Protein AF-A0A4Y8CC14-F1 (afdb_monomer_lite)

InterPro domains:
  IPR013087 Zinc finger C2H2-type [PS00028] (407-428)
  IPR013087 Zinc finger C2H2-type [PS50157] (405-433)

Secondary structure (DSSP, 8-state):
-HHHHHHHHPBPS-TTS-TTSBHHHHHHH-S-TT---S--EEEEEEEE-TTSS-EEES--BHHHHHTHHHHHHHHHHHHHHHHHHHHHHS-HHHHHHHHHHHHHH----SS-TT--S-SEEEEEEE-SS-S-HHHHHGGGTSSB--TTB-TTS-EEEEE-SPPPTTEEPEEEEEGGGTEEEEE-TT-EEEE-TTS-EEEE--EESSS----EEEEEEE-BHHHHHHHHHHB--S--HHHHTSTT---S-GGGSGGGHHHHSSHHHHHHHHHHHHHHHHHHHHHH-TTSPPPPHHHHHHHT-EEETTEEE---HHHHHHHHH--TTHHHHHHHHHHHHHHT-S-SS--S----------GGG-S-TTTT--TTS---PPPHHHHHHHHHHTTSHHHHHHHH-S--EE-SSSS-EESSHHHHHHHHHHHTTTTB----PPP---TT-PPP-----S----------------------------------

pLDDT: mean 73.68, std 21.74, range [22.64, 97.56]

Radius of gyration: 25.68 Å; chains: 1; bounding box: 75×81×66 Å

Foldseek 3Di:
DVVLLCLQADDDPDPLADPAHHPVQVLQLLDDRPDDDLASKGKFFKDAFPVNQAIDTGWDFPSCLVVLLSLLQSFQVVLVVQVVVCCVPDDVVLVVLQQLVQLQQLFGDFRELPRSAFRMKMKGKAWQPDPFSCSHNPPQQAFWAPLQFQLSGKKKKFWSDADPPQWQAKKKAQPLVRDIDGHHHGDMDIGRSNGTMHITHIHGNDDDTHITIMMMTTHRNCRSRPNLPRHQQCDAPLQVVDPPPDGSHNLQDPSVSSTRSDLLNSLLSVLLSVLLVLLVVCVVPVVDDRDALVVSQVVSWDDDPNDTHTHDSVSSVSNNVHCPPSVVVVVVSSVVSVVPRPDSTDPADPDPPPDDDPPVPPDPPCPVPDPPDDPPDDPPVVVVVVVVVCPDLVNLCLRANQFFWAAPSDRDTHSDQVVSVVCCVPPPSNTIGDGGDDGHHDPPDDHDPDDDDPDDDDDDDDDDDDDDDDDDDDDDDDDDDDDDDDDD

Sequence (488 aa):
MREAREITHRKSTDRNSRKDVSEFEQRMMGGPKKKVLDRRAYVQGFTITQQQDAICAAQLNAAIIANAESTGRLNQLVAIAAGHLLANCAPKAVLDRLAKQTESTVPVTFGHEDNKFFSTVQYNYSGVEINSLEVSLGNFGALHIDGHDDPTLWTVLLVLSNIPESYWPGRTFISSLRVYATMGPMTALVFKAVHPHISLGPIPMGKTERPQLVAVCYPKEKVMRETPALIRRSTPLILQTIKGLRSSLPEAHPIAIAAFGTRRNQMEFLARLEAQDKTKIHRINPSLKMPTADLFVQLWSWEENGVTMKPRVSRIQAVLDGDGETSKWYKGYSKKCESILSMRWFDGKKKTETNWVSIENIGSTFAHLNPLTSTTATPLEEFNKWSKKTNSLPVIKRNYGKLPYLCPCCELRFVTKQRLQNHHNLAHKSTFEWQMPQPSVDPAHQEGNGEFDEEGEKEGEEQLAEETGLSDEESSEEEGPVFKKRKR

Structure (mmCIF, N/CA/C/O backbone):
data_AF-A0A4Y8CC14-F1
#
_entry.id   AF-A0A4Y8CC14-F1
#
loop_
_atom_site.group_PDB
_atom_site.id
_atom_site.type_symbol
_atom_site.label_atom_id
_atom_site.label_alt_id
_atom_site.label_comp_id
_atom_site.label_asym_id
_atom_site.label_entity_id
_atom_site.label_seq_id
_atom_site.pdbx_PDB_ins_code
_atom_site.Cartn_x
_atom_site.Cartn_y
_atom_site.Cartn_z
_atom_site.occupancy
_atom_site.B_iso_or_equiv
_atom_site.auth_seq_id
_atom_site.auth_comp_id
_atom_site.auth_asym_id
_atom_site.auth_atom_id
_atom_site.pdbx_PDB_model_num
ATOM 1 N N . MET A 1 1 ? -8.322 -7.480 -14.186 1.00 78.31 1 MET A N 1
ATOM 2 C CA . MET A 1 1 ? -7.057 -7.547 -14.961 1.00 78.31 1 MET A CA 1
ATOM 3 C C . MET A 1 1 ? -7.170 -6.969 -16.367 1.00 78.31 1 MET A C 1
ATOM 5 O O . MET A 1 1 ? -6.423 -6.045 -16.649 1.00 78.31 1 MET A O 1
ATOM 9 N N . ARG A 1 2 ? -8.091 -7.430 -17.234 1.00 82.88 2 ARG A N 1
ATOM 10 C CA . ARG A 1 2 ? -8.271 -6.851 -18.587 1.00 82.88 2 ARG A CA 1
ATOM 11 C C . ARG A 1 2 ? -8.517 -5.335 -18.558 1.00 82.88 2 ARG A C 1
ATOM 13 O O . ARG A 1 2 ? -7.771 -4.594 -19.179 1.00 82.88 2 ARG A O 1
ATOM 20 N N . GLU A 1 3 ? -9.473 -4.889 -17.748 1.00 87.62 3 GLU A N 1
ATOM 21 C CA . GLU A 1 3 ? -9.780 -3.462 -17.572 1.00 87.62 3 GLU A CA 1
ATOM 22 C C . GLU A 1 3 ? -8.586 -2.663 -17.012 1.00 87.62 3 GLU A C 1
ATOM 24 O O . GLU A 1 3 ? -8.251 -1.603 -17.529 1.00 87.62 3 GLU A O 1
ATOM 29 N N . ALA A 1 4 ? -7.877 -3.195 -16.007 1.00 86.12 4 ALA A N 1
ATOM 30 C CA . ALA A 1 4 ? -6.682 -2.549 -15.451 1.00 86.12 4 ALA A CA 1
ATOM 31 C C . ALA A 1 4 ? -5.618 -2.314 -16.534 1.00 86.12 4 ALA A C 1
ATOM 33 O O . ALA A 1 4 ? -5.033 -1.239 -16.615 1.00 86.12 4 ALA A O 1
ATOM 34 N N . ARG A 1 5 ? -5.426 -3.304 -17.410 1.00 82.62 5 ARG A N 1
ATOM 35 C CA . ARG A 1 5 ? -4.527 -3.206 -18.558 1.00 82.62 5 ARG A CA 1
ATOM 36 C C . ARG A 1 5 ? -5.002 -2.174 -19.582 1.00 82.62 5 ARG A C 1
ATOM 38 O O . ARG A 1 5 ? -4.183 -1.453 -20.142 1.00 82.62 5 ARG A O 1
ATOM 45 N N . GLU A 1 6 ? -6.297 -2.108 -19.864 1.00 84.12 6 GLU A N 1
ATOM 46 C CA . GLU A 1 6 ? -6.841 -1.099 -20.778 1.00 84.12 6 GLU A CA 1
ATOM 47 C C . GLU A 1 6 ? -6.589 0.315 -20.255 1.00 84.12 6 GLU A C 1
ATOM 49 O O . GLU A 1 6 ? -6.157 1.168 -21.025 1.00 84.12 6 GLU A O 1
ATOM 54 N N . ILE A 1 7 ? -6.775 0.549 -18.952 1.00 84.31 7 ILE A N 1
ATOM 55 C CA . ILE A 1 7 ? -6.478 1.840 -18.318 1.00 84.31 7 ILE A CA 1
ATOM 56 C C . ILE A 1 7 ? -4.988 2.177 -18.450 1.00 84.31 7 ILE A C 1
ATOM 58 O O . ILE A 1 7 ? -4.638 3.296 -18.822 1.00 84.31 7 ILE A O 1
ATOM 62 N N . THR A 1 8 ? -4.099 1.220 -18.178 1.00 81.50 8 THR A N 1
ATOM 63 C CA . THR A 1 8 ? -2.656 1.488 -18.137 1.00 81.50 8 THR A CA 1
ATOM 64 C C . THR A 1 8 ? -1.981 1.556 -19.501 1.00 81.50 8 THR A C 1
ATOM 66 O O . THR A 1 8 ? -0.932 2.183 -19.615 1.00 81.50 8 THR A O 1
ATOM 69 N N . HIS A 1 9 ? -2.554 0.941 -20.538 1.00 78.69 9 HIS A N 1
ATOM 70 C CA . HIS A 1 9 ? -1.996 0.935 -21.895 1.00 78.69 9 HIS A CA 1
ATOM 71 C C . HIS A 1 9 ? -2.765 1.811 -22.890 1.00 78.69 9 HIS A C 1
ATOM 73 O O . HIS A 1 9 ? -2.395 1.852 -24.068 1.00 78.69 9 HIS A O 1
ATOM 79 N N . ARG A 1 10 ? -3.818 2.517 -22.456 1.00 82.38 10 ARG A N 1
ATOM 80 C CA . ARG A 1 10 ? -4.553 3.446 -23.319 1.00 82.38 10 ARG A CA 1
ATOM 81 C C . ARG A 1 10 ? -3.589 4.478 -23.906 1.00 82.38 10 ARG A C 1
ATOM 83 O O . ARG A 1 10 ? -2.850 5.141 -23.178 1.00 82.38 10 ARG A O 1
ATOM 90 N N . LYS A 1 11 ? -3.582 4.592 -25.237 1.00 78.06 11 LYS A N 1
ATOM 91 C CA . LYS A 1 11 ? -2.830 5.639 -25.932 1.00 78.06 11 LYS A CA 1
ATOM 92 C C . LYS A 1 11 ? -3.524 6.975 -25.719 1.00 78.06 11 LYS A C 1
ATOM 94 O O . LYS A 1 11 ? -4.747 7.050 -25.797 1.00 78.06 11 LYS A O 1
ATOM 99 N N . SER A 1 12 ? -2.730 8.013 -25.493 1.00 71.56 12 SER A N 1
ATOM 100 C CA . SER A 1 12 ? -3.246 9.374 -25.428 1.00 71.56 12 SER A CA 1
ATOM 101 C C . SER A 1 12 ? -3.791 9.796 -26.795 1.00 71.56 12 SER A C 1
ATOM 103 O O . SER A 1 12 ? -3.216 9.474 -27.836 1.00 71.56 12 SER A O 1
ATOM 105 N N . THR A 1 13 ? -4.919 10.504 -26.790 1.00 71.00 13 THR A N 1
ATOM 106 C CA . THR A 1 13 ? -5.513 11.107 -27.991 1.00 71.00 13 THR A CA 1
ATOM 107 C C . THR A 1 13 ? -4.822 12.416 -28.384 1.00 71.00 13 THR A C 1
ATOM 109 O O . THR A 1 13 ? -5.116 12.974 -29.440 1.00 71.00 13 THR A O 1
ATOM 112 N N . ASP A 1 14 ? -3.902 12.919 -27.553 1.00 67.94 14 ASP A N 1
ATOM 113 C CA . ASP A 1 14 ? -3.107 14.112 -27.838 1.00 67.94 14 ASP A CA 1
ATOM 114 C C . ASP A 1 14 ? -2.057 13.812 -28.918 1.00 67.94 14 ASP A C 1
ATOM 116 O O . ASP A 1 14 ? -1.210 12.931 -28.757 1.00 67.94 14 ASP A O 1
ATOM 120 N N . ARG A 1 15 ? -2.071 14.585 -30.009 1.00 63.00 15 ARG A N 1
ATOM 121 C CA . ARG A 1 15 ? -1.105 14.466 -31.115 1.00 63.00 15 ARG A CA 1
ATOM 122 C C . ARG A 1 15 ? 0.337 14.754 -30.691 1.00 63.00 15 ARG A C 1
ATOM 124 O O . ARG A 1 15 ? 1.257 14.294 -31.356 1.00 63.00 15 ARG A O 1
ATOM 131 N N . ASN A 1 16 ? 0.527 15.477 -29.588 1.00 62.00 16 ASN A N 1
ATOM 132 C CA . ASN A 1 16 ? 1.839 15.789 -29.022 1.00 62.00 16 ASN A CA 1
ATOM 133 C C . ASN A 1 16 ? 2.311 14.757 -27.987 1.00 62.00 16 ASN A C 1
ATOM 135 O O . ASN A 1 16 ? 3.359 14.943 -27.368 1.00 62.00 16 ASN A O 1
ATOM 139 N N . SER A 1 17 ? 1.536 13.693 -27.753 1.00 62.59 17 SER A N 1
ATOM 140 C CA . SER A 1 17 ? 1.943 12.624 -26.849 1.00 62.59 17 SER A CA 1
ATOM 141 C C . SER A 1 17 ? 3.030 11.744 -27.463 1.00 62.59 17 SER A C 1
ATOM 143 O O . SER A 1 17 ? 3.010 11.412 -28.650 1.00 62.59 17 SER A O 1
ATOM 145 N N . ARG A 1 18 ? 3.999 11.341 -26.637 1.00 65.56 18 ARG A N 1
ATOM 146 C CA . ARG A 1 18 ? 5.024 10.381 -27.047 1.00 65.56 18 ARG A CA 1
ATOM 147 C C . ARG A 1 18 ? 4.396 9.012 -27.325 1.00 65.56 18 ARG A C 1
ATOM 149 O O . ARG A 1 18 ? 3.542 8.548 -26.572 1.00 65.56 18 ARG A O 1
ATOM 156 N N . LYS A 1 19 ? 4.859 8.342 -28.387 1.00 64.38 19 LYS A N 1
ATOM 157 C CA . LYS A 1 19 ? 4.334 7.034 -28.827 1.00 64.38 19 LYS A CA 1
ATOM 158 C C . LYS A 1 19 ? 4.568 5.904 -27.813 1.00 64.38 19 LYS A C 1
ATOM 160 O O . LYS A 1 19 ? 3.823 4.926 -27.837 1.00 64.38 19 LYS A O 1
ATOM 165 N N . ASP A 1 20 ? 5.573 6.041 -26.948 1.00 66.94 20 ASP A N 1
ATOM 166 C CA . ASP A 1 20 ? 6.033 5.050 -25.967 1.00 66.94 20 ASP A CA 1
ATOM 167 C C . ASP A 1 20 ? 5.512 5.281 -24.533 1.00 66.94 20 ASP A C 1
ATOM 169 O O . ASP A 1 20 ? 5.908 4.563 -23.611 1.00 66.94 20 ASP A O 1
ATOM 173 N N . VAL A 1 21 ? 4.619 6.262 -24.345 1.00 74.25 21 VAL A N 1
ATOM 174 C CA . VAL A 1 21 ? 4.079 6.662 -23.038 1.00 74.25 21 VAL A CA 1
ATOM 175 C C . VAL A 1 21 ? 2.555 6.567 -23.057 1.00 74.25 21 VAL A C 1
ATOM 177 O O . VAL A 1 21 ? 1.894 7.188 -23.895 1.00 74.25 21 VAL A O 1
ATOM 180 N N . SER A 1 22 ? 1.976 5.813 -22.121 1.00 78.94 22 SER A N 1
ATOM 181 C CA . SER A 1 22 ? 0.518 5.692 -22.022 1.00 78.94 22 SER A CA 1
ATOM 182 C C . SER A 1 22 ? -0.132 6.956 -21.456 1.00 78.94 22 SER A C 1
ATOM 184 O O . SER A 1 22 ? 0.514 7.791 -20.822 1.00 78.94 22 SER A O 1
ATOM 186 N N . GLU A 1 23 ? -1.440 7.105 -21.657 1.00 82.12 23 GLU A N 1
ATOM 187 C CA . GLU A 1 23 ? -2.209 8.202 -21.066 1.00 82.12 23 GLU A CA 1
ATOM 188 C C . GLU A 1 23 ? -2.124 8.187 -19.530 1.00 82.12 23 GLU A C 1
ATOM 190 O O . GLU A 1 23 ? -1.966 9.231 -18.899 1.00 82.12 23 GLU A O 1
ATOM 195 N N . PHE A 1 24 ? -2.172 6.999 -18.919 1.00 85.06 24 PHE A N 1
ATOM 196 C CA . PHE A 1 24 ? -2.007 6.852 -17.475 1.00 85.06 24 PHE A CA 1
ATOM 197 C C . PHE A 1 24 ? -0.623 7.322 -17.014 1.00 85.06 24 PHE A C 1
ATOM 199 O O . PHE A 1 24 ? -0.518 8.098 -16.067 1.00 85.06 24 PHE A O 1
ATOM 206 N N . GLU A 1 25 ? 0.436 6.897 -17.699 1.00 83.19 25 GLU A N 1
ATOM 207 C CA . GLU A 1 25 ? 1.803 7.291 -17.368 1.00 83.19 25 GLU A CA 1
ATOM 208 C C . GLU A 1 2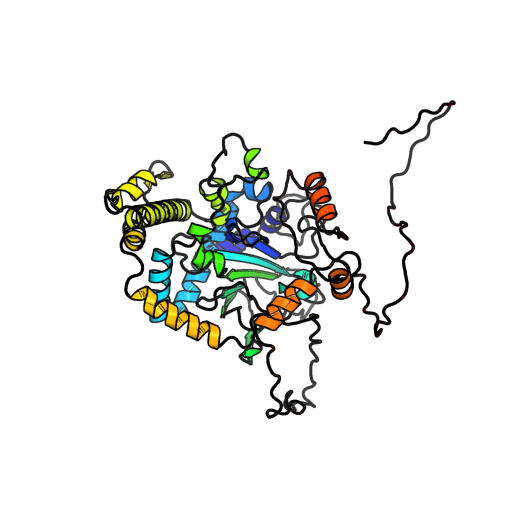5 ? 2.018 8.808 -17.498 1.00 83.19 25 GLU A C 1
ATOM 210 O O . GLU A 1 25 ? 2.628 9.423 -16.624 1.00 83.19 25 GLU A O 1
ATOM 215 N N . GLN A 1 26 ? 1.428 9.445 -18.516 1.00 79.62 26 GLN A N 1
ATOM 216 C CA . GLN A 1 26 ? 1.439 10.908 -18.660 1.00 79.62 26 GLN A CA 1
ATOM 217 C C . GLN A 1 26 ? 0.852 11.616 -17.440 1.00 79.62 26 GLN A C 1
ATOM 219 O O . GLN A 1 26 ? 1.417 12.603 -16.966 1.00 79.62 26 GLN A O 1
ATOM 224 N N . ARG A 1 27 ? -0.252 11.093 -16.895 1.00 83.94 27 ARG A N 1
ATOM 225 C CA . ARG A 1 27 ? -0.871 11.636 -15.678 1.00 83.94 27 ARG A CA 1
ATOM 226 C C . ARG A 1 27 ? 0.035 11.454 -14.458 1.00 83.94 27 ARG A C 1
ATOM 228 O O . ARG A 1 27 ? 0.118 12.354 -13.626 1.00 83.94 27 ARG A O 1
ATOM 235 N N . MET A 1 28 ? 0.743 10.328 -14.357 1.00 83.00 28 MET A N 1
ATOM 236 C CA . MET A 1 28 ? 1.670 10.084 -13.246 1.00 83.00 28 MET A CA 1
ATOM 237 C C . MET A 1 28 ? 2.896 11.012 -13.282 1.00 83.00 28 MET A C 1
ATOM 239 O O . MET A 1 28 ? 3.358 11.433 -12.225 1.00 83.00 28 MET A O 1
ATOM 243 N N . MET A 1 29 ? 3.390 11.390 -14.467 1.00 77.88 29 MET A N 1
ATOM 244 C CA . MET A 1 29 ? 4.552 12.282 -14.602 1.00 77.88 29 MET A CA 1
ATOM 245 C C . MET A 1 29 ? 4.293 13.722 -14.130 1.00 77.88 29 MET A C 1
ATOM 247 O O . MET A 1 29 ? 5.204 14.360 -13.614 1.00 77.88 29 MET A O 1
ATOM 251 N N . GLY A 1 30 ? 3.082 14.261 -14.314 1.00 65.50 30 GLY A N 1
ATOM 252 C CA . GLY A 1 30 ? 2.686 15.579 -13.786 1.00 65.50 30 GLY A CA 1
ATOM 253 C C . GLY A 1 30 ? 3.465 16.809 -14.298 1.00 65.50 30 GLY A C 1
ATOM 254 O O . GLY A 1 30 ? 3.218 17.905 -13.802 1.00 65.50 30 GLY A O 1
ATOM 255 N N . GLY A 1 31 ? 4.394 16.659 -15.253 1.00 59.59 31 GLY A N 1
ATOM 256 C CA . GLY A 1 31 ? 5.293 17.716 -15.749 1.00 59.59 31 GLY A CA 1
ATOM 257 C C . GLY A 1 31 ? 5.113 18.074 -17.236 1.00 59.59 31 GLY A C 1
ATOM 258 O O . GLY A 1 31 ? 4.299 17.462 -17.933 1.00 59.59 31 GLY A O 1
ATOM 259 N N . PRO A 1 32 ? 5.858 19.075 -17.757 1.00 49.59 32 PRO A N 1
ATOM 260 C CA . PRO A 1 32 ? 5.773 19.483 -19.158 1.00 49.59 32 PRO A CA 1
ATOM 261 C C . PRO A 1 32 ? 6.123 18.320 -20.092 1.00 49.59 32 PRO A C 1
ATOM 263 O O . PRO A 1 32 ? 7.118 17.625 -19.897 1.00 49.59 32 PRO A O 1
ATOM 266 N N . LYS A 1 33 ? 5.312 18.168 -21.147 1.00 51.28 33 LYS A N 1
ATOM 267 C CA . LYS A 1 33 ? 5.218 17.044 -22.107 1.00 51.28 33 LYS A CA 1
ATOM 268 C C . LYS A 1 33 ? 6.530 16.584 -22.788 1.00 51.28 33 LYS A C 1
ATOM 270 O O . LYS A 1 33 ? 6.487 15.670 -23.604 1.00 51.28 33 LYS A O 1
ATOM 275 N N . LYS A 1 34 ? 7.676 17.220 -22.511 1.00 42.34 34 LYS A N 1
ATOM 276 C CA . LYS A 1 34 ? 8.941 17.079 -23.251 1.00 42.34 34 LYS A CA 1
ATOM 277 C C . LYS A 1 34 ? 10.102 16.415 -22.495 1.00 42.34 34 LYS A C 1
ATOM 279 O O . LYS A 1 34 ? 11.073 16.068 -23.157 1.00 42.34 34 LYS A O 1
ATOM 284 N N . LYS A 1 35 ? 10.040 16.201 -21.174 1.00 47.72 35 LYS A N 1
ATOM 285 C CA . LYS A 1 35 ? 11.109 15.490 -20.440 1.00 47.72 35 LYS A CA 1
ATOM 286 C C . LYS A 1 35 ? 10.550 14.239 -19.770 1.00 47.72 35 LYS A C 1
ATOM 288 O O . LYS A 1 35 ? 9.791 14.337 -18.812 1.00 47.72 35 LYS A O 1
ATOM 293 N N . VAL A 1 36 ? 10.885 13.075 -20.326 1.00 51.41 36 VAL A N 1
ATOM 294 C CA . VAL A 1 36 ? 10.693 11.794 -19.637 1.00 51.41 36 VAL A CA 1
ATOM 295 C C . VAL A 1 36 ? 11.742 11.742 -18.541 1.00 51.41 36 VAL A C 1
ATOM 297 O O . VAL A 1 36 ? 12.907 11.976 -18.833 1.00 51.41 36 VAL A O 1
ATOM 300 N N . LEU A 1 37 ? 11.310 11.490 -17.306 1.00 52.84 37 LEU A N 1
ATOM 301 C CA . LEU A 1 37 ? 12.232 11.160 -16.227 1.00 52.84 37 LEU A CA 1
ATOM 302 C C . LEU A 1 37 ? 12.904 9.822 -16.567 1.00 52.84 37 LEU A C 1
ATOM 304 O O . LEU A 1 37 ? 12.196 8.866 -16.891 1.00 52.84 37 LEU A O 1
ATOM 308 N N . ASP A 1 38 ? 14.221 9.717 -16.408 1.00 53.25 38 ASP A N 1
ATOM 309 C CA . ASP A 1 38 ? 14.980 8.464 -16.557 1.00 53.25 38 ASP A CA 1
ATOM 310 C C . ASP A 1 38 ? 14.411 7.327 -15.685 1.00 53.25 38 ASP A C 1
ATOM 312 O O . ASP A 1 38 ? 14.545 6.146 -16.005 1.00 53.25 38 ASP A O 1
ATOM 316 N N . ARG A 1 39 ? 13.719 7.675 -14.588 1.00 65.19 39 ARG A N 1
ATOM 317 C CA . ARG A 1 39 ? 13.054 6.729 -13.685 1.00 65.19 39 ARG A CA 1
ATOM 318 C C . ARG A 1 39 ? 11.546 6.694 -13.900 1.00 65.19 39 ARG A C 1
ATOM 320 O O . ARG A 1 39 ? 10.831 7.609 -13.494 1.00 65.19 39 ARG A O 1
ATOM 327 N N . ARG A 1 40 ? 11.049 5.582 -14.439 1.00 76.75 40 ARG A N 1
ATOM 328 C CA . ARG A 1 40 ? 9.624 5.361 -14.741 1.00 76.75 40 ARG A CA 1
ATOM 329 C C . ARG A 1 40 ? 8.954 4.442 -13.709 1.00 76.75 40 ARG A C 1
ATOM 331 O O . ARG A 1 40 ? 8.355 3.418 -14.040 1.00 76.75 40 ARG A O 1
ATOM 338 N N . ALA A 1 41 ? 9.094 4.804 -12.435 1.00 81.12 41 ALA A N 1
ATOM 339 C CA . ALA A 1 41 ? 8.499 4.104 -11.297 1.00 81.12 41 ALA A CA 1
ATOM 340 C C . ALA A 1 41 ? 7.544 5.041 -10.548 1.00 81.12 41 ALA A C 1
ATOM 342 O O . ALA A 1 41 ? 7.969 6.054 -9.993 1.00 81.12 41 ALA A O 1
ATOM 343 N N . TYR A 1 42 ? 6.256 4.699 -10.518 1.00 85.94 42 TYR A N 1
ATOM 344 C CA . TYR A 1 42 ? 5.203 5.563 -9.984 1.00 85.94 42 TYR A CA 1
ATOM 345 C C . TYR A 1 42 ? 4.524 4.909 -8.784 1.00 85.94 42 TYR A C 1
ATOM 347 O O . TYR A 1 42 ? 3.776 3.941 -8.924 1.00 85.94 42 TYR A O 1
ATOM 355 N N . VAL A 1 43 ? 4.786 5.444 -7.595 1.00 88.94 43 VAL A N 1
ATOM 356 C CA . VAL A 1 43 ? 4.204 4.960 -6.338 1.00 88.94 43 VAL A CA 1
ATOM 357 C C . VAL A 1 43 ? 2.822 5.583 -6.132 1.00 88.94 43 VAL A C 1
ATOM 359 O O . VAL A 1 43 ? 2.654 6.789 -6.298 1.00 88.94 43 VAL A O 1
ATOM 362 N N . GLN A 1 44 ? 1.837 4.768 -5.763 1.00 92.06 44 GLN A N 1
ATOM 363 C CA . GLN A 1 44 ? 0.451 5.129 -5.454 1.00 92.06 44 GLN A CA 1
ATOM 364 C C . GLN A 1 44 ? -0.006 4.435 -4.157 1.00 92.06 44 GLN A C 1
ATOM 366 O O . GLN A 1 44 ? 0.661 3.539 -3.639 1.00 92.06 44 GLN A O 1
ATOM 371 N N . GLY A 1 45 ? -1.162 4.832 -3.623 1.00 93.31 45 GLY A N 1
ATOM 372 C CA . GLY A 1 45 ? -1.651 4.347 -2.329 1.00 93.31 45 GLY A CA 1
ATOM 373 C C . GLY A 1 45 ? -1.105 5.188 -1.179 1.00 93.31 45 GLY A C 1
ATOM 374 O O . GLY A 1 45 ? -1.052 6.409 -1.299 1.00 93.31 45 GLY A O 1
ATOM 375 N N . PHE A 1 46 ? -0.702 4.553 -0.080 1.00 92.62 46 PHE A N 1
ATOM 376 C CA . PHE A 1 46 ? -0.239 5.229 1.133 1.00 92.62 46 PHE A CA 1
ATOM 377 C C . PHE A 1 46 ? 1.229 4.932 1.408 1.00 92.62 46 PHE A C 1
ATOM 379 O O . PHE A 1 46 ? 1.691 3.804 1.245 1.00 92.62 46 PHE A O 1
ATOM 386 N N . THR A 1 47 ? 1.969 5.946 1.835 1.00 87.94 47 THR A N 1
ATOM 387 C CA . THR A 1 47 ? 3.384 5.856 2.191 1.00 87.94 47 THR A CA 1
ATOM 388 C C . THR A 1 47 ? 3.642 6.632 3.474 1.00 87.94 47 THR A C 1
ATOM 390 O O . THR A 1 47 ? 2.794 7.380 3.956 1.00 87.94 47 THR A O 1
ATOM 393 N N . ILE A 1 48 ? 4.833 6.456 4.025 1.00 82.56 48 ILE A N 1
ATOM 394 C CA . ILE A 1 48 ? 5.345 7.302 5.091 1.00 82.56 48 ILE A CA 1
ATOM 395 C C . ILE A 1 48 ? 6.187 8.441 4.501 1.00 82.56 48 ILE A C 1
ATOM 397 O O . ILE A 1 48 ? 6.847 8.261 3.471 1.00 82.56 48 ILE A O 1
ATOM 401 N N . THR A 1 49 ? 6.162 9.607 5.142 1.00 74.00 49 THR A N 1
ATOM 402 C CA . THR A 1 49 ? 7.093 10.707 4.880 1.00 74.00 49 THR A CA 1
ATOM 403 C C . THR A 1 49 ? 8.529 10.218 5.046 1.00 74.00 49 THR A C 1
ATOM 405 O O . THR A 1 49 ? 8.814 9.278 5.790 1.00 74.00 49 THR A O 1
ATOM 408 N N . GLN A 1 50 ? 9.484 10.859 4.375 1.00 68.62 50 GLN A N 1
ATOM 409 C CA . GLN A 1 50 ? 10.891 10.458 4.505 1.00 68.62 50 GLN A CA 1
ATOM 410 C C . GLN A 1 50 ? 11.458 10.706 5.907 1.00 68.62 50 GLN A C 1
ATOM 412 O O . GLN A 1 50 ? 12.394 10.022 6.308 1.00 68.62 50 GLN A O 1
ATOM 417 N N . GLN A 1 51 ? 10.879 11.643 6.662 1.00 67.75 51 GLN A N 1
ATOM 418 C CA . GLN A 1 51 ? 11.153 11.872 8.084 1.00 67.75 51 GLN A CA 1
ATOM 419 C C . GLN A 1 51 ? 10.625 10.737 8.973 1.00 67.75 51 GLN A C 1
ATOM 421 O O . GLN A 1 51 ? 11.007 10.633 10.135 1.00 67.75 51 GLN A O 1
ATOM 426 N N . GLN A 1 52 ? 9.791 9.862 8.410 1.00 74.69 52 GLN A N 1
ATOM 427 C CA . GLN A 1 52 ? 9.150 8.738 9.072 1.00 74.69 52 GLN A CA 1
ATOM 428 C C . GLN A 1 52 ? 8.268 9.114 10.269 1.00 74.69 52 GLN A C 1
ATOM 430 O O . GLN A 1 52 ? 8.120 8.321 11.202 1.00 74.69 52 GLN A O 1
ATOM 435 N N . ASP A 1 53 ? 7.698 10.313 10.225 1.00 77.19 53 ASP A N 1
ATOM 436 C CA . ASP A 1 53 ? 6.893 10.926 11.280 1.00 77.19 53 ASP A CA 1
ATOM 437 C C . ASP A 1 53 ? 5.413 11.065 10.903 1.00 77.19 53 ASP A C 1
ATOM 439 O O . ASP A 1 53 ? 4.582 11.291 11.780 1.00 77.19 53 ASP A O 1
ATOM 443 N N . ALA A 1 54 ? 5.072 10.906 9.619 1.00 81.19 54 ALA A N 1
ATOM 444 C CA . ALA A 1 54 ? 3.699 10.975 9.152 1.00 81.19 54 ALA A CA 1
ATOM 445 C C . ALA A 1 54 ? 3.407 9.996 8.006 1.00 81.19 54 ALA A C 1
ATOM 447 O O . ALA A 1 54 ? 4.263 9.711 7.175 1.00 81.19 54 ALA A O 1
ATOM 448 N N . ILE A 1 55 ? 2.172 9.511 7.927 1.00 86.44 55 ILE A N 1
ATOM 449 C CA . ILE A 1 55 ? 1.633 8.708 6.828 1.00 86.44 55 ILE A CA 1
ATOM 450 C C . ILE A 1 55 ? 0.717 9.589 5.993 1.00 86.44 55 ILE A C 1
ATOM 452 O O . ILE A 1 55 ? -0.085 10.351 6.533 1.00 86.44 55 ILE A O 1
ATOM 456 N N . CYS A 1 56 ? 0.845 9.475 4.676 1.00 79.25 56 CYS A N 1
ATOM 457 C CA . CYS A 1 56 ? 0.030 10.198 3.712 1.00 79.25 56 CYS A CA 1
ATOM 458 C C . CYS A 1 56 ? -0.145 9.385 2.429 1.00 79.25 56 CYS A C 1
ATOM 460 O O . CYS A 1 56 ? 0.522 8.370 2.208 1.00 79.25 56 CYS A O 1
ATOM 462 N N . ALA A 1 57 ? -1.029 9.850 1.547 1.00 82.00 57 ALA A N 1
ATOM 463 C CA . ALA A 1 57 ? -1.042 9.364 0.175 1.00 82.00 57 ALA A CA 1
ATOM 464 C C . ALA A 1 57 ? 0.351 9.530 -0.468 1.00 82.00 57 ALA A C 1
ATOM 466 O O . ALA A 1 57 ? 1.097 10.463 -0.151 1.00 82.00 57 ALA A O 1
ATOM 467 N N . ALA A 1 58 ? 0.708 8.613 -1.366 1.00 78.75 58 ALA A N 1
ATOM 468 C CA . ALA A 1 58 ? 1.892 8.746 -2.205 1.00 78.75 58 ALA A CA 1
ATOM 469 C C . ALA A 1 58 ? 1.827 10.039 -3.040 1.00 78.75 58 ALA A C 1
ATOM 471 O O . ALA A 1 58 ? 0.766 10.653 -3.157 1.00 78.75 58 ALA A O 1
ATOM 472 N N . GLN A 1 59 ? 2.969 10.459 -3.596 1.00 72.88 59 GLN A N 1
ATOM 473 C CA . GLN A 1 59 ? 3.131 11.763 -4.245 1.00 72.88 59 GLN A CA 1
ATOM 474 C C . GLN A 1 59 ? 1.971 12.076 -5.207 1.00 72.88 59 GLN A C 1
ATOM 476 O O . GLN A 1 59 ? 1.800 11.429 -6.240 1.00 72.88 59 GLN A O 1
ATOM 481 N N . LEU A 1 60 ? 1.180 13.090 -4.849 1.00 74.44 60 LEU A N 1
ATOM 482 C CA . LEU A 1 60 ? 0.107 13.616 -5.685 1.00 74.44 60 LEU A CA 1
ATOM 483 C C . LEU A 1 60 ? 0.649 14.743 -6.566 1.00 74.44 60 LEU A C 1
ATOM 485 O O . LEU A 1 60 ? 1.500 15.532 -6.149 1.00 74.44 60 LEU A O 1
ATOM 489 N N . ASN A 1 61 ? 0.113 14.830 -7.778 1.00 79.25 61 ASN A N 1
ATOM 490 C CA . ASN A 1 61 ? 0.335 15.940 -8.695 1.00 79.25 61 ASN A CA 1
ATOM 491 C C . ASN A 1 61 ? -1.015 16.437 -9.240 1.00 79.25 61 ASN A C 1
ATOM 493 O O . ASN A 1 61 ? -2.036 15.757 -9.105 1.00 79.25 61 ASN A O 1
ATOM 497 N N . ALA A 1 62 ? -1.027 17.607 -9.879 1.00 79.56 62 ALA A N 1
ATOM 498 C CA . ALA A 1 62 ? -2.256 18.213 -10.398 1.00 79.56 62 ALA A CA 1
ATOM 499 C C . ALA A 1 62 ? -3.030 17.314 -11.390 1.00 79.56 62 ALA A C 1
ATOM 501 O O . ALA A 1 62 ? -4.260 17.316 -11.389 1.00 79.56 62 ALA A O 1
ATOM 502 N N . ALA A 1 63 ? -2.338 16.512 -12.206 1.00 81.88 63 ALA A N 1
ATOM 503 C CA . ALA A 1 63 ? -2.971 15.607 -13.164 1.00 81.88 63 ALA A CA 1
ATOM 504 C C . ALA A 1 63 ? -3.612 14.387 -12.483 1.00 81.88 63 ALA A C 1
ATOM 506 O O . ALA A 1 63 ? -4.720 14.004 -12.858 1.00 81.88 63 ALA A O 1
ATOM 507 N N . ILE A 1 64 ? -2.969 13.810 -11.462 1.00 84.44 64 ILE A N 1
ATOM 508 C CA . ILE A 1 64 ? -3.569 12.764 -10.615 1.00 84.44 64 ILE A CA 1
ATOM 509 C C . ILE A 1 64 ? -4.813 13.320 -9.927 1.00 84.44 64 ILE A C 1
ATOM 511 O O . ILE A 1 64 ? -5.851 12.665 -9.920 1.00 84.44 64 ILE A O 1
ATOM 515 N N . ILE A 1 65 ? -4.723 14.549 -9.411 1.00 83.94 65 ILE A N 1
ATOM 516 C CA . ILE A 1 65 ? -5.829 15.228 -8.737 1.00 83.94 65 ILE A CA 1
ATOM 517 C C . ILE A 1 65 ? -7.027 15.384 -9.689 1.00 83.94 65 ILE A C 1
ATOM 519 O O . ILE A 1 65 ? -8.143 14.988 -9.365 1.00 83.94 65 ILE A O 1
ATOM 523 N N . ALA A 1 66 ? -6.792 15.884 -10.901 1.00 85.25 66 ALA A N 1
ATOM 524 C CA . ALA A 1 66 ? -7.838 16.044 -11.910 1.00 85.25 66 ALA A CA 1
ATOM 525 C C . ALA A 1 66 ? -8.436 14.710 -12.406 1.00 85.25 66 ALA A C 1
ATOM 527 O O . ALA A 1 66 ? -9.524 14.703 -12.971 1.00 85.25 66 ALA A O 1
ATOM 528 N N . ASN A 1 67 ? -7.742 13.583 -12.203 1.00 87.31 67 ASN A N 1
ATOM 529 C CA . ASN A 1 67 ? -8.131 12.253 -12.687 1.00 87.31 67 ASN A CA 1
ATOM 530 C C . ASN A 1 67 ? -8.233 11.227 -11.544 1.00 87.31 67 ASN A C 1
ATOM 532 O O . ASN A 1 67 ? -7.915 10.043 -11.722 1.00 87.31 67 ASN A O 1
ATOM 536 N N . ALA A 1 68 ? -8.646 11.686 -10.362 1.00 88.94 68 ALA A N 1
ATOM 537 C CA . ALA A 1 68 ? -8.624 10.898 -9.133 1.00 88.94 68 ALA A CA 1
ATOM 538 C C . ALA A 1 68 ? -9.423 9.598 -9.255 1.00 88.94 68 ALA A C 1
ATOM 540 O O . ALA A 1 68 ? -8.944 8.542 -8.855 1.00 88.94 68 ALA A O 1
ATOM 541 N N . GLU A 1 69 ? -10.608 9.663 -9.863 1.00 90.25 69 GLU A N 1
ATOM 542 C CA . GLU A 1 69 ? -11.500 8.512 -10.038 1.00 90.25 69 GLU A CA 1
ATOM 543 C C . GLU A 1 69 ? -10.892 7.446 -10.951 1.00 90.25 69 GLU A C 1
ATOM 545 O O . GLU A 1 69 ? -10.907 6.263 -10.625 1.00 90.25 69 GLU A O 1
ATOM 550 N N . SER A 1 70 ? -10.285 7.852 -12.072 1.00 89.81 70 SER A N 1
ATOM 551 C CA . SER A 1 70 ? -9.643 6.919 -13.003 1.00 89.81 70 SER A CA 1
ATOM 552 C C . SER A 1 70 ? -8.425 6.238 -12.371 1.00 89.81 70 SER A C 1
ATOM 554 O O . SER A 1 70 ? -8.235 5.033 -12.545 1.00 89.81 70 SER A O 1
ATOM 556 N N . THR A 1 71 ? -7.624 6.990 -11.610 1.00 91.25 71 THR A N 1
ATOM 557 C CA . THR A 1 71 ? -6.488 6.445 -10.848 1.00 91.25 71 THR A CA 1
ATOM 558 C C . THR A 1 71 ? -6.973 5.506 -9.743 1.00 91.25 71 THR A C 1
ATOM 560 O O . THR A 1 71 ? -6.455 4.398 -9.592 1.00 91.25 71 THR A O 1
ATOM 563 N N . GLY A 1 72 ? -8.019 5.914 -9.022 1.00 93.62 72 GLY A N 1
ATOM 564 C CA . GLY A 1 72 ? -8.666 5.121 -7.986 1.00 93.62 72 GLY A CA 1
ATOM 565 C C . GLY A 1 72 ? -9.200 3.798 -8.530 1.00 93.62 72 GLY A C 1
ATOM 566 O O . GLY A 1 72 ? -8.929 2.747 -7.952 1.00 93.62 72 GLY A O 1
ATOM 567 N N . ARG A 1 73 ? -9.848 3.818 -9.701 1.00 94.81 73 ARG A N 1
ATOM 568 C CA . ARG A 1 73 ? -10.351 2.613 -10.371 1.00 94.81 73 ARG A CA 1
ATOM 569 C C . ARG A 1 73 ? -9.235 1.633 -10.723 1.00 94.81 73 ARG A C 1
ATOM 571 O O . ARG A 1 73 ? -9.390 0.433 -10.502 1.00 94.81 73 ARG A O 1
ATOM 578 N N . LEU A 1 74 ? -8.100 2.113 -11.234 1.00 94.25 74 LEU A N 1
ATOM 579 C CA . LEU A 1 74 ? -6.955 1.237 -11.485 1.00 94.25 74 LEU A CA 1
ATOM 580 C C . LEU A 1 74 ? -6.448 0.607 -10.182 1.00 94.25 74 LEU A C 1
ATOM 582 O O . LEU A 1 74 ? -6.299 -0.612 -10.106 1.00 94.25 74 LEU A O 1
ATOM 586 N N . ASN A 1 75 ? -6.232 1.428 -9.154 1.00 96.00 75 ASN A N 1
ATOM 587 C CA . ASN A 1 75 ? -5.764 0.972 -7.849 1.00 96.00 75 ASN A CA 1
ATOM 588 C C . ASN A 1 75 ? -6.721 -0.054 -7.225 1.00 96.00 75 ASN A C 1
ATOM 590 O O . ASN A 1 75 ? -6.264 -1.048 -6.664 1.00 96.00 75 ASN A O 1
ATOM 594 N N . GLN A 1 76 ? -8.032 0.130 -7.392 1.00 97.06 76 GLN A N 1
ATOM 595 C CA . GLN A 1 76 ? -9.058 -0.827 -6.987 1.00 97.06 76 GLN A CA 1
ATOM 596 C C . GLN A 1 76 ? -8.882 -2.178 -7.683 1.00 97.06 76 GLN A C 1
ATOM 598 O O . GLN A 1 76 ? -8.790 -3.212 -7.022 1.00 97.06 76 GLN A O 1
ATOM 603 N N . LEU A 1 77 ? -8.798 -2.180 -9.015 1.00 96.31 77 LEU A N 1
ATOM 604 C CA . LEU A 1 77 ? -8.664 -3.407 -9.802 1.00 96.31 77 LEU A CA 1
ATOM 605 C C . LEU A 1 77 ? -7.376 -4.169 -9.473 1.00 96.31 77 LEU A C 1
ATOM 607 O O . LEU A 1 77 ? -7.389 -5.401 -9.415 1.00 96.31 77 LEU A O 1
ATOM 611 N N . VAL A 1 78 ? -6.275 -3.444 -9.263 1.00 96.62 78 VAL A N 1
ATOM 612 C CA . VAL A 1 78 ? -4.986 -4.027 -8.884 1.00 96.62 78 VAL A CA 1
ATOM 613 C C . VAL A 1 78 ? -5.036 -4.603 -7.467 1.00 96.62 78 VAL A C 1
ATOM 615 O O . VAL A 1 78 ? -4.611 -5.740 -7.274 1.00 96.62 78 VAL A O 1
ATOM 618 N N . ALA A 1 79 ? -5.614 -3.886 -6.499 1.00 97.50 79 ALA A N 1
ATOM 619 C CA . ALA A 1 79 ? -5.763 -4.375 -5.128 1.00 97.50 79 ALA A CA 1
ATOM 620 C C . ALA A 1 79 ? -6.632 -5.642 -5.050 1.00 97.50 79 ALA A C 1
ATOM 622 O O . ALA A 1 79 ? -6.261 -6.591 -4.360 1.00 97.50 79 ALA A O 1
ATOM 623 N N . ILE A 1 80 ? -7.745 -5.696 -5.796 1.00 97.00 80 ILE A N 1
ATOM 624 C CA . ILE A 1 80 ? -8.600 -6.893 -5.890 1.00 97.00 80 ILE A CA 1
ATOM 625 C C . ILE A 1 80 ? -7.795 -8.076 -6.438 1.00 97.00 80 ILE A C 1
ATOM 627 O O . ILE A 1 80 ? -7.772 -9.148 -5.833 1.00 97.00 80 ILE A O 1
ATOM 631 N N . ALA A 1 81 ? -7.103 -7.884 -7.566 1.00 95.69 81 ALA A N 1
ATOM 632 C CA . ALA A 1 81 ? -6.327 -8.950 -8.191 1.00 95.69 81 ALA A CA 1
ATOM 633 C C . ALA A 1 81 ? -5.205 -9.460 -7.275 1.00 95.69 81 ALA A C 1
ATOM 635 O O . ALA A 1 81 ? -5.070 -10.670 -7.087 1.00 95.69 81 ALA A O 1
ATOM 636 N N . ALA A 1 82 ? -4.439 -8.551 -6.667 1.00 96.94 82 ALA A N 1
ATOM 637 C CA . ALA A 1 82 ? -3.365 -8.900 -5.744 1.00 96.94 82 ALA A CA 1
ATOM 638 C C . ALA A 1 82 ? -3.890 -9.626 -4.497 1.00 96.94 82 ALA A C 1
ATOM 640 O O . ALA A 1 82 ? -3.310 -10.630 -4.085 1.00 96.94 82 ALA A O 1
ATOM 641 N N . GLY A 1 83 ? -5.011 -9.169 -3.930 1.00 96.56 83 GLY A N 1
ATOM 642 C CA . GLY A 1 83 ? -5.653 -9.809 -2.782 1.00 96.56 83 GLY A CA 1
ATOM 643 C C . GLY A 1 83 ? -6.123 -11.232 -3.089 1.00 96.56 83 GLY A C 1
ATOM 644 O O . GLY A 1 83 ? -5.853 -12.147 -2.314 1.00 96.56 83 GLY A O 1
ATOM 645 N N . HIS A 1 84 ? -6.756 -11.441 -4.247 1.00 95.44 84 HIS A N 1
ATOM 646 C CA . HIS A 1 84 ? -7.189 -12.771 -4.686 1.00 95.44 84 HIS A CA 1
ATOM 647 C C . HIS A 1 84 ? -6.002 -13.711 -4.913 1.00 95.44 84 HIS A C 1
ATOM 649 O O . HIS A 1 84 ? -6.047 -14.871 -4.509 1.00 95.44 84 HIS A O 1
ATOM 655 N N . LEU A 1 85 ? -4.927 -13.233 -5.541 1.00 95.31 85 LEU A N 1
ATOM 656 C CA . LEU A 1 85 ? -3.724 -14.037 -5.760 1.00 95.31 85 LEU A CA 1
ATOM 657 C C . LEU A 1 85 ? -3.053 -14.409 -4.437 1.00 95.31 85 LEU A C 1
ATOM 659 O O . LEU A 1 85 ? -2.743 -15.577 -4.217 1.00 95.31 85 LEU A O 1
ATOM 663 N N . LEU A 1 86 ? -2.911 -13.449 -3.519 1.00 96.44 86 LEU A N 1
ATOM 664 C CA . LEU A 1 86 ? -2.363 -13.712 -2.192 1.00 96.44 86 LEU A CA 1
ATOM 665 C C . LEU A 1 86 ? -3.187 -14.765 -1.438 1.00 96.44 86 LEU A C 1
ATOM 667 O O . LEU A 1 86 ? -2.608 -15.695 -0.882 1.00 96.44 86 LEU A O 1
ATOM 671 N N . ALA A 1 87 ? -4.519 -14.663 -1.464 1.00 95.19 87 ALA A N 1
ATOM 672 C CA . ALA A 1 87 ? -5.413 -15.614 -0.803 1.00 95.19 87 ALA A CA 1
ATOM 673 C C . ALA A 1 87 ? -5.285 -17.053 -1.334 1.00 95.19 87 ALA A C 1
ATOM 675 O O . ALA A 1 87 ? -5.526 -18.000 -0.588 1.00 95.19 87 ALA A O 1
ATOM 676 N N . ASN A 1 88 ? -4.892 -17.218 -2.600 1.00 93.31 88 ASN A N 1
ATOM 677 C CA . ASN A 1 88 ? -4.686 -18.529 -3.218 1.00 93.31 88 ASN A CA 1
ATOM 678 C C . ASN A 1 88 ? -3.268 -19.085 -3.012 1.00 93.31 88 ASN A C 1
ATOM 680 O O . ASN A 1 88 ? -3.080 -20.297 -3.071 1.00 93.31 88 ASN A O 1
ATOM 684 N N . CYS A 1 89 ? -2.269 -18.227 -2.785 1.00 92.44 89 CYS A N 1
ATOM 685 C CA . CYS A 1 89 ? -0.869 -18.646 -2.675 1.00 92.44 89 CYS A CA 1
ATOM 686 C C . CYS A 1 89 ? -0.365 -18.760 -1.230 1.00 92.44 89 CYS A C 1
ATOM 688 O O . CYS A 1 89 ? 0.523 -19.568 -0.959 1.00 92.44 89 CYS A O 1
ATOM 690 N N . ALA A 1 90 ? -0.876 -17.948 -0.301 1.00 93.31 90 ALA A N 1
ATOM 691 C CA . ALA A 1 90 ? -0.402 -17.931 1.080 1.00 93.31 90 ALA A CA 1
ATOM 692 C C . ALA A 1 90 ? -1.250 -18.830 2.006 1.00 93.31 90 ALA A C 1
ATOM 694 O O . ALA A 1 90 ? -2.437 -19.047 1.757 1.00 93.31 90 ALA A O 1
ATOM 695 N N . PRO A 1 91 ? -0.675 -19.352 3.110 1.00 94.44 91 PRO A N 1
ATOM 696 C CA . PRO A 1 91 ? -1.405 -20.224 4.027 1.00 94.44 91 PRO A CA 1
ATOM 697 C C . PRO A 1 91 ? -2.631 -19.533 4.642 1.00 94.44 91 PRO A C 1
ATOM 699 O O . PRO A 1 91 ? -2.495 -18.585 5.420 1.00 94.44 91 PRO A O 1
ATOM 702 N N . LYS A 1 92 ? -3.830 -20.060 4.359 1.00 95.38 92 LYS A N 1
ATOM 703 C CA . LYS A 1 92 ? -5.116 -19.486 4.797 1.00 95.38 92 LYS A CA 1
ATOM 704 C C . LYS A 1 92 ? -5.175 -19.194 6.300 1.00 95.38 92 LYS A C 1
ATOM 706 O O . LYS A 1 92 ? -5.517 -18.089 6.695 1.00 95.38 92 LYS A O 1
ATOM 711 N N . ALA A 1 93 ? -4.753 -20.141 7.140 1.00 94.88 93 ALA A N 1
ATOM 712 C CA . ALA A 1 93 ? -4.773 -19.965 8.596 1.00 94.88 93 ALA A CA 1
ATOM 713 C C . ALA A 1 93 ? -3.897 -18.794 9.085 1.00 94.88 93 ALA A C 1
ATOM 715 O O . ALA A 1 93 ? -4.195 -18.183 10.111 1.00 94.88 93 ALA A O 1
ATOM 716 N N . VAL A 1 94 ? -2.813 -18.482 8.366 1.00 94.94 94 VAL A N 1
ATOM 717 C CA . VAL A 1 94 ? -1.952 -17.331 8.670 1.00 94.94 94 VAL A CA 1
ATOM 718 C C . VAL A 1 94 ? -2.623 -16.046 8.192 1.00 94.94 94 VAL A C 1
ATOM 720 O O . VAL A 1 94 ? -2.691 -15.089 8.960 1.00 94.94 94 VAL A O 1
ATOM 723 N N . LEU A 1 95 ? -3.176 -16.040 6.973 1.00 95.44 95 LEU A N 1
ATOM 724 C CA . LEU A 1 95 ? -3.917 -14.897 6.434 1.00 95.44 95 LEU A CA 1
ATOM 725 C C . LEU A 1 95 ? -5.119 -14.517 7.303 1.00 95.44 95 LEU A C 1
ATOM 727 O O . LEU A 1 95 ? -5.298 -13.337 7.579 1.00 95.44 95 LEU A O 1
ATOM 731 N N . ASP A 1 96 ? -5.890 -15.487 7.794 1.00 94.00 96 ASP A N 1
ATOM 732 C CA . ASP A 1 96 ? -7.057 -15.236 8.646 1.00 94.00 96 ASP A CA 1
ATOM 733 C C . ASP A 1 96 ? -6.657 -14.553 9.965 1.00 94.00 96 ASP A C 1
ATOM 735 O O . ASP A 1 96 ? -7.331 -13.636 10.438 1.00 94.00 96 ASP A O 1
ATOM 739 N N . ARG A 1 97 ? -5.530 -14.965 10.564 1.00 93.56 97 ARG A N 1
ATOM 740 C CA . ARG A 1 97 ? -5.007 -14.335 11.788 1.00 93.56 97 ARG A CA 1
ATOM 741 C C . ARG A 1 97 ? -4.451 -12.939 11.521 1.00 93.56 97 ARG A C 1
ATOM 743 O O . ARG A 1 97 ? -4.685 -12.038 12.320 1.00 93.56 97 ARG A O 1
ATOM 750 N N . LEU A 1 98 ? -3.755 -12.750 10.401 1.00 94.38 98 LEU A N 1
ATOM 751 C CA . LEU A 1 98 ? -3.258 -11.437 9.989 1.00 94.38 98 LEU A CA 1
ATOM 752 C C . LEU A 1 98 ? -4.406 -10.483 9.653 1.00 94.38 98 LEU A C 1
ATOM 754 O O . LEU A 1 98 ? -4.371 -9.342 10.084 1.00 94.38 98 LEU A O 1
ATOM 758 N N . ALA A 1 99 ? -5.460 -10.946 8.981 1.00 93.62 99 ALA A N 1
ATOM 759 C CA . ALA A 1 99 ? -6.644 -10.142 8.695 1.00 93.62 99 ALA A CA 1
ATOM 760 C C . ALA A 1 99 ? -7.333 -9.663 9.983 1.00 93.62 99 ALA A C 1
ATOM 762 O O . ALA A 1 99 ? -7.706 -8.495 10.074 1.00 93.62 99 ALA A O 1
ATOM 763 N N . LYS A 1 100 ? -7.439 -10.525 11.007 1.00 91.50 100 LYS A N 1
ATOM 764 C CA . LYS A 1 100 ? -7.924 -10.124 12.340 1.00 91.50 100 LYS A CA 1
ATOM 765 C C . LYS A 1 100 ? -7.019 -9.075 12.986 1.00 91.50 100 LYS A C 1
ATOM 767 O O . LYS A 1 100 ? -7.519 -8.073 13.491 1.00 91.50 100 LYS A O 1
ATOM 772 N N . GLN A 1 101 ? -5.700 -9.270 12.918 1.00 90.44 101 GLN A N 1
ATOM 773 C CA . GLN A 1 101 ? -4.735 -8.281 13.401 1.00 90.44 101 GLN A CA 1
ATOM 774 C C . GLN A 1 101 ? -4.925 -6.930 12.692 1.00 90.44 101 GLN A C 1
ATOM 776 O O . GLN A 1 101 ? -5.007 -5.908 13.368 1.00 90.44 101 GLN A O 1
ATOM 781 N N . THR A 1 102 ? -5.073 -6.924 11.365 1.00 91.56 102 THR A N 1
ATOM 782 C CA . THR A 1 102 ? -5.296 -5.718 10.555 1.00 91.56 102 THR A CA 1
ATOM 783 C C . THR A 1 102 ? -6.543 -4.953 10.992 1.00 91.56 102 THR A C 1
ATOM 785 O O . THR A 1 102 ? -6.526 -3.724 11.010 1.00 91.56 102 THR A O 1
ATOM 788 N N . GLU A 1 103 ? -7.639 -5.625 11.354 1.00 91.38 103 GLU A N 1
ATOM 789 C CA . GLU A 1 103 ? -8.809 -4.887 11.843 1.00 91.38 103 GLU A CA 1
ATOM 790 C C . GLU A 1 103 ? -8.497 -4.143 13.149 1.00 91.38 103 GLU A C 1
ATOM 792 O O . GLU A 1 103 ? -8.856 -2.978 13.263 1.00 91.38 103 GLU A O 1
ATOM 797 N N . SER A 1 104 ? -7.734 -4.736 14.074 1.00 85.44 104 SER A N 1
ATOM 798 C CA . SER A 1 104 ? -7.361 -4.080 15.340 1.00 85.44 104 SER A CA 1
ATOM 799 C C . SER A 1 104 ? -6.322 -2.952 15.198 1.00 85.44 104 SER A C 1
ATOM 801 O O . SER A 1 104 ? -6.397 -1.939 15.901 1.00 85.44 104 SER A O 1
ATOM 803 N N . THR A 1 105 ? -5.352 -3.092 14.283 1.00 88.62 105 THR A N 1
ATOM 804 C CA . THR A 1 105 ? -4.294 -2.086 14.072 1.00 88.62 105 THR A CA 1
ATOM 805 C C . THR A 1 105 ? -4.759 -0.910 13.223 1.00 88.62 105 THR A C 1
ATOM 807 O O . THR A 1 105 ? -4.138 0.150 13.270 1.00 88.62 105 THR A O 1
ATOM 810 N N . VAL A 1 106 ? -5.876 -1.065 12.504 1.00 94.25 106 VAL A N 1
ATOM 811 C CA . VAL A 1 106 ? -6.491 -0.040 11.649 1.00 94.25 106 VAL A CA 1
ATOM 812 C C . VAL A 1 106 ? -5.477 0.582 10.673 1.00 94.25 106 VAL A C 1
ATOM 814 O O . VAL A 1 106 ? -5.275 1.798 10.661 1.00 94.25 106 VAL A O 1
ATOM 817 N N . PRO A 1 107 ? -4.810 -0.223 9.827 1.00 94.75 107 PRO A N 1
ATOM 818 C CA . PRO A 1 107 ? -3.946 0.330 8.811 1.00 94.75 107 PRO A CA 1
ATOM 819 C C . PRO A 1 107 ? -4.774 0.977 7.707 1.00 94.75 107 PRO A C 1
ATOM 821 O O . PRO A 1 107 ? -5.877 0.522 7.358 1.00 94.75 107 PRO A O 1
ATOM 824 N N . VAL A 1 108 ? -4.205 2.031 7.130 1.00 94.25 108 VAL A N 1
ATOM 825 C CA . VAL A 1 108 ? -4.691 2.597 5.878 1.00 94.25 108 VAL A CA 1
ATOM 826 C C . VAL A 1 108 ? -4.196 1.719 4.723 1.00 94.25 108 VAL A C 1
ATOM 828 O O . VAL A 1 108 ? -3.024 1.350 4.658 1.00 94.25 108 VAL A O 1
ATOM 831 N N . THR A 1 109 ? -5.106 1.324 3.833 1.00 96.06 109 THR A N 1
ATOM 832 C CA . THR A 1 109 ? -4.830 0.381 2.735 1.00 96.06 109 THR A CA 1
ATOM 833 C C . THR A 1 109 ? -5.334 0.950 1.420 1.00 96.06 109 THR A C 1
ATOM 835 O O . THR A 1 109 ? -6.344 1.655 1.384 1.00 96.06 109 THR A O 1
ATOM 838 N N . PHE A 1 110 ? -4.622 0.671 0.330 1.00 96.44 110 PHE A N 1
ATOM 839 C CA . PHE A 1 110 ? -4.947 1.251 -0.971 1.00 96.44 110 PHE A CA 1
ATOM 840 C C . PHE A 1 110 ? -5.975 0.419 -1.751 1.00 96.44 110 PHE A C 1
ATOM 842 O O . PHE A 1 110 ? -6.101 -0.795 -1.565 1.00 96.44 110 PHE A O 1
ATOM 849 N N . GLY A 1 111 ? -6.660 1.081 -2.682 1.00 96.94 111 GLY A N 1
ATOM 850 C CA . GLY A 1 111 ? -7.408 0.465 -3.779 1.00 96.94 111 GLY A CA 1
ATOM 851 C C . GLY A 1 111 ? -8.791 -0.097 -3.439 1.00 96.94 111 GLY A C 1
ATOM 852 O O . GLY A 1 111 ? -9.765 0.272 -4.088 1.00 96.94 111 GLY A O 1
ATOM 853 N N . HIS A 1 112 ? -8.905 -1.012 -2.480 1.00 97.38 112 HIS A N 1
ATOM 854 C CA . HIS A 1 112 ? -10.167 -1.711 -2.216 1.00 97.38 112 HIS A CA 1
ATOM 855 C C . HIS A 1 112 ? -10.388 -1.953 -0.727 1.00 97.38 112 HIS A C 1
ATOM 857 O O . HIS A 1 112 ? -9.458 -2.272 0.002 1.00 97.38 112 HIS A O 1
ATOM 863 N N . GLU A 1 113 ? -11.636 -1.878 -0.279 1.00 96.00 113 GLU A N 1
ATOM 864 C CA . GLU A 1 113 ? -12.040 -2.029 1.122 1.00 96.00 113 GLU A CA 1
ATOM 865 C C . GLU A 1 113 ? -11.738 -3.415 1.715 1.00 96.00 113 GLU A C 1
ATOM 867 O O . GLU A 1 113 ? -11.607 -3.566 2.935 1.00 96.00 113 GLU A O 1
ATOM 872 N N . ASP A 1 114 ? -11.614 -4.430 0.860 1.00 96.12 114 ASP A N 1
ATOM 873 C CA . ASP A 1 114 ? -11.240 -5.792 1.260 1.00 96.12 114 ASP A CA 1
ATOM 874 C C . ASP A 1 114 ? -9.732 -6.028 1.274 1.00 96.12 114 ASP A C 1
ATOM 876 O O . ASP A 1 114 ? -9.284 -7.070 1.747 1.00 96.12 114 ASP A O 1
ATOM 880 N N . ASN A 1 115 ? -8.933 -5.063 0.818 1.00 97.38 115 ASN A N 1
ATOM 881 C CA . ASN A 1 115 ? -7.493 -5.126 0.988 1.00 97.38 115 ASN A CA 1
ATOM 882 C C . ASN A 1 115 ? -7.149 -5.020 2.484 1.00 97.38 115 ASN A C 1
ATOM 884 O O . ASN A 1 115 ? -7.456 -4.032 3.147 1.00 97.38 115 ASN A O 1
ATOM 888 N N . LYS A 1 116 ? -6.507 -6.060 3.021 1.00 95.50 116 LYS A N 1
ATOM 889 C CA . LYS A 1 116 ? -6.029 -6.111 4.415 1.00 95.50 116 LYS A CA 1
ATOM 890 C C . LYS A 1 116 ? -4.510 -6.116 4.532 1.00 95.50 116 LYS A C 1
ATOM 892 O O . LYS A 1 116 ? -3.993 -6.117 5.647 1.00 95.50 116 LYS A O 1
ATOM 897 N N . PHE A 1 117 ? -3.813 -6.194 3.402 1.00 96.56 117 PHE A N 1
ATOM 898 C CA . PHE A 1 117 ? -2.433 -6.668 3.363 1.00 96.56 117 PHE A CA 1
ATOM 899 C C . PHE A 1 117 ? -1.481 -5.708 2.670 1.00 96.56 117 PHE A C 1
ATOM 901 O O . PHE A 1 117 ? -0.284 -5.878 2.826 1.00 96.56 117 PHE A O 1
ATOM 908 N N . PHE A 1 118 ? -1.969 -4.711 1.931 1.00 97.44 118 PHE A N 1
ATOM 909 C CA . PHE A 1 118 ? -1.104 -3.809 1.177 1.00 97.44 118 PHE A CA 1
ATOM 910 C C . PHE A 1 118 ? -1.456 -2.350 1.453 1.00 97.44 118 PHE A C 1
ATOM 912 O O . PHE A 1 118 ? -2.608 -1.931 1.315 1.00 97.44 118 PHE A O 1
ATOM 919 N N . SER A 1 119 ? -0.447 -1.548 1.767 1.00 96.06 119 SER A N 1
ATOM 920 C CA . SER A 1 119 ? -0.591 -0.098 1.911 1.00 96.06 119 SER A CA 1
ATOM 921 C C . SER A 1 119 ? -0.377 0.635 0.592 1.00 96.06 119 SER A C 1
ATOM 923 O O . SER A 1 119 ? -0.895 1.734 0.405 1.00 96.06 119 SER A O 1
ATOM 925 N N . THR A 1 120 ? 0.401 0.045 -0.316 1.00 95.81 120 THR A N 1
ATOM 926 C CA . THR A 1 120 ? 1.020 0.772 -1.423 1.00 95.81 120 THR A CA 1
ATOM 927 C C . THR A 1 120 ? 1.077 -0.085 -2.684 1.00 95.81 120 THR A C 1
ATOM 929 O O . THR A 1 120 ? 1.172 -1.313 -2.612 1.00 95.81 120 THR A O 1
ATOM 932 N N . VAL A 1 121 ? 1.062 0.572 -3.844 1.00 95.94 121 VAL A N 1
ATOM 933 C CA . VAL A 1 121 ? 1.391 -0.037 -5.135 1.00 95.94 121 VAL A CA 1
ATOM 934 C C . VAL A 1 121 ? 2.405 0.819 -5.881 1.00 95.94 121 VAL A C 1
ATOM 936 O O . VAL A 1 121 ? 2.304 2.041 -5.878 1.00 95.94 121 VAL A O 1
ATOM 939 N N . GLN A 1 122 ? 3.368 0.190 -6.546 1.00 92.62 122 GLN A N 1
ATOM 940 C CA . GLN A 1 122 ? 4.293 0.851 -7.461 1.00 92.62 122 GLN A CA 1
ATOM 941 C C . GLN A 1 122 ? 4.078 0.335 -8.883 1.00 92.62 122 GLN A C 1
ATOM 943 O O . GLN A 1 122 ? 4.158 -0.867 -9.134 1.00 92.62 122 GLN A O 1
ATOM 948 N N . TYR A 1 123 ? 3.812 1.248 -9.814 1.00 90.81 123 TYR A N 1
ATOM 949 C CA . TYR A 1 123 ? 3.722 0.963 -11.242 1.00 90.81 123 TYR A CA 1
ATOM 950 C C . TYR A 1 123 ? 5.074 1.225 -11.900 1.00 90.81 123 TYR A C 1
ATOM 952 O O . TYR A 1 123 ? 5.509 2.371 -12.002 1.00 90.81 123 TYR A O 1
ATOM 960 N N . ASN A 1 124 ? 5.727 0.158 -12.341 1.00 86.56 124 ASN A N 1
ATOM 961 C CA . ASN A 1 124 ? 7.020 0.189 -13.010 1.00 86.56 124 ASN A CA 1
ATOM 962 C C . ASN A 1 124 ? 6.824 0.045 -14.513 1.00 86.56 124 ASN A C 1
ATOM 964 O O . ASN A 1 124 ? 6.334 -0.990 -14.970 1.00 86.56 124 ASN A O 1
ATOM 968 N N . TYR A 1 125 ? 7.236 1.064 -15.260 1.00 79.19 125 TYR A N 1
ATOM 969 C CA . TYR A 1 125 ? 7.339 1.014 -16.710 1.00 79.19 125 TYR A CA 1
ATOM 970 C C . TYR A 1 125 ? 8.798 0.790 -17.089 1.00 79.19 125 TYR A C 1
ATOM 972 O O . TYR A 1 125 ? 9.666 1.607 -16.799 1.00 79.19 125 TYR A O 1
ATOM 980 N N . SER A 1 126 ? 9.080 -0.312 -17.767 1.00 70.50 126 SER A N 1
ATOM 981 C CA . SER A 1 126 ? 10.374 -0.545 -18.398 1.00 70.50 126 SER A CA 1
ATOM 982 C C . SER A 1 126 ? 10.209 -0.414 -19.908 1.00 70.50 126 SER A C 1
ATOM 984 O O . SER A 1 126 ? 9.383 -1.077 -20.533 1.00 70.50 126 SER A O 1
ATOM 986 N N . GLY A 1 127 ? 10.979 0.496 -20.504 1.00 59.19 127 GLY A N 1
ATOM 987 C CA . GLY A 1 127 ? 11.195 0.542 -21.946 1.00 59.19 127 GLY A CA 1
ATOM 988 C C . GLY A 1 127 ? 11.807 -0.756 -22.484 1.00 59.19 127 GLY A C 1
ATOM 989 O O . GLY A 1 127 ? 12.235 -1.635 -21.742 1.00 59.19 127 GLY A O 1
ATOM 990 N N . VAL A 1 128 ? 11.834 -0.881 -23.802 1.00 52.66 128 VAL A N 1
ATOM 991 C CA . VAL A 1 128 ? 12.333 -2.094 -24.471 1.00 52.66 128 VAL A CA 1
ATOM 992 C C . VAL A 1 128 ? 13.808 -1.996 -24.829 1.00 52.66 128 VAL A C 1
ATOM 994 O O . VAL A 1 128 ? 14.501 -3.003 -24.915 1.00 52.66 128 VAL A O 1
ATOM 997 N N . GLU A 1 129 ? 14.287 -0.766 -24.984 1.00 49.75 129 GLU A N 1
ATOM 998 C CA . GLU A 1 129 ? 15.667 -0.421 -25.302 1.00 49.75 129 GLU A CA 1
ATOM 999 C C . GLU A 1 129 ? 16.358 0.138 -24.056 1.00 49.75 129 GLU A C 1
ATOM 1001 O O . GLU A 1 129 ? 16.781 1.290 -24.021 1.00 49.75 129 GLU A O 1
ATOM 1006 N N . ILE A 1 130 ? 16.402 -0.647 -22.979 1.00 49.97 130 ILE A N 1
ATOM 1007 C CA . ILE A 1 130 ? 17.121 -0.247 -21.769 1.00 49.97 130 ILE A CA 1
ATOM 1008 C C . ILE A 1 130 ? 18.218 -1.262 -21.494 1.00 49.97 130 ILE A C 1
ATOM 1010 O O . ILE A 1 130 ? 17.952 -2.458 -21.401 1.00 49.97 130 ILE A O 1
ATOM 1014 N N . ASN A 1 131 ? 19.442 -0.770 -21.305 1.00 43.56 131 ASN A N 1
ATOM 1015 C CA . ASN A 1 131 ? 20.605 -1.600 -20.989 1.00 43.56 131 ASN A CA 1
ATOM 1016 C C . ASN A 1 131 ? 20.426 -2.402 -19.682 1.00 43.56 131 ASN A C 1
ATOM 1018 O O . ASN A 1 131 ? 20.982 -3.489 -19.552 1.00 43.56 131 ASN A O 1
ATOM 1022 N N . SER A 1 132 ? 19.639 -1.902 -18.718 1.00 51.59 132 SER A N 1
ATOM 1023 C CA . SER A 1 132 ? 19.239 -2.644 -17.514 1.00 51.59 132 SER A CA 1
ATOM 1024 C C . SER A 1 132 ? 17.989 -2.046 -16.854 1.00 51.59 132 SER A C 1
ATOM 1026 O O . SER A 1 132 ? 17.672 -0.870 -17.037 1.00 51.59 132 SER A O 1
ATOM 1028 N N . LEU A 1 133 ? 17.288 -2.832 -16.026 1.00 55.50 133 LEU A N 1
ATOM 1029 C CA . LEU A 1 133 ? 16.182 -2.297 -15.222 1.00 55.50 133 LEU A CA 1
ATOM 1030 C C . LEU A 1 133 ? 16.654 -1.261 -14.201 1.00 55.50 133 LEU A C 1
ATOM 1032 O O . LEU A 1 133 ? 15.902 -0.338 -13.901 1.00 55.50 133 LEU A O 1
ATOM 1036 N N . GLU A 1 134 ? 17.885 -1.376 -13.699 1.00 53.31 134 GLU A N 1
ATOM 1037 C CA . GLU A 1 134 ? 18.495 -0.386 -12.807 1.00 53.31 134 GLU A CA 1
ATOM 1038 C C . GLU A 1 134 ? 18.589 0.997 -13.461 1.00 53.31 134 GLU A C 1
ATOM 1040 O O . GLU A 1 134 ? 18.316 1.999 -12.806 1.00 53.31 134 GLU A O 1
ATOM 1045 N N . VAL A 1 135 ? 18.875 1.065 -14.763 1.00 48.72 135 VAL A N 1
ATOM 1046 C CA . VAL A 1 135 ? 18.871 2.338 -15.497 1.00 48.72 135 VAL A CA 1
ATOM 1047 C C . VAL A 1 135 ? 17.462 2.945 -15.523 1.00 48.72 135 VAL A C 1
ATOM 1049 O O . VAL A 1 135 ? 17.300 4.116 -15.204 1.00 48.72 135 VAL A O 1
ATOM 1052 N N . SER A 1 136 ? 16.423 2.146 -15.796 1.00 54.41 136 SER A N 1
ATOM 1053 C CA . SER A 1 136 ? 15.038 2.652 -15.916 1.00 54.41 136 SER A CA 1
ATOM 1054 C C . SER A 1 136 ? 14.249 2.824 -14.621 1.00 54.41 136 SER A C 1
ATOM 1056 O O . SER A 1 136 ? 13.250 3.540 -14.587 1.00 54.41 136 SER A O 1
ATOM 1058 N N . LEU A 1 137 ? 14.629 2.110 -13.564 1.00 54.50 137 LEU A N 1
ATOM 1059 C CA . LEU A 1 137 ? 13.896 2.051 -12.294 1.00 54.50 137 LEU A CA 1
ATOM 1060 C C . LEU A 1 137 ? 14.773 2.498 -11.115 1.00 54.50 137 LEU A C 1
ATOM 1062 O O . LEU A 1 137 ? 14.312 2.549 -9.973 1.00 54.50 137 LEU A O 1
ATOM 1066 N N . GLY A 1 138 ? 16.042 2.836 -11.359 1.00 57.19 138 GLY A N 1
ATOM 1067 C CA . GLY A 1 138 ? 17.015 3.145 -10.319 1.00 57.19 138 GLY A CA 1
ATOM 1068 C C . GLY A 1 138 ? 17.238 1.961 -9.378 1.00 57.19 138 GLY A C 1
ATOM 1069 O O . GLY A 1 138 ? 17.305 0.803 -9.784 1.00 57.19 138 GLY A O 1
ATOM 1070 N N . ASN A 1 139 ? 17.272 2.258 -8.077 1.00 58.12 139 ASN A N 1
ATOM 1071 C CA . ASN A 1 139 ? 17.470 1.274 -7.010 1.00 58.12 139 ASN A CA 1
ATOM 1072 C C . ASN A 1 139 ? 16.498 0.084 -7.045 1.00 58.12 139 ASN A C 1
ATOM 1074 O O . ASN A 1 139 ? 16.873 -0.979 -6.561 1.00 58.12 139 ASN A O 1
ATOM 1078 N N . PHE A 1 140 ? 15.290 0.264 -7.588 1.00 57.84 140 PHE A N 1
ATOM 1079 C CA . PHE A 1 140 ? 14.272 -0.787 -7.691 1.00 57.84 140 PHE A CA 1
ATOM 1080 C C . PHE A 1 140 ? 14.566 -1.807 -8.801 1.00 57.84 140 PHE A C 1
ATOM 1082 O O . PHE A 1 140 ? 13.997 -2.894 -8.810 1.00 57.84 140 PHE A O 1
ATOM 1089 N N . GLY A 1 141 ? 15.433 -1.460 -9.756 1.00 56.00 141 GLY A N 1
ATOM 1090 C CA . GLY A 1 141 ? 15.870 -2.361 -10.824 1.00 56.00 141 GLY A CA 1
ATOM 1091 C C . GLY A 1 141 ? 17.174 -3.104 -10.522 1.00 56.00 141 GLY A C 1
ATOM 1092 O O . GLY A 1 141 ? 17.535 -4.005 -11.273 1.00 56.00 141 GLY A O 1
ATOM 1093 N N . ALA A 1 142 ? 17.870 -2.739 -9.442 1.00 68.25 142 ALA A N 1
ATOM 1094 C CA . ALA A 1 142 ? 19.095 -3.389 -8.978 1.00 68.25 142 ALA A CA 1
ATOM 1095 C C . ALA A 1 142 ? 18.790 -4.535 -7.996 1.00 68.25 142 ALA A C 1
ATOM 1097 O O . ALA A 1 142 ? 17.650 -4.714 -7.571 1.00 68.25 142 ALA A O 1
ATOM 1098 N N . LEU A 1 143 ? 19.810 -5.286 -7.572 1.00 78.31 143 LEU A N 1
ATOM 1099 C CA . LEU A 1 143 ? 19.687 -6.178 -6.415 1.00 78.31 143 LEU A CA 1
ATOM 1100 C C . LEU A 1 143 ? 19.420 -5.342 -5.154 1.00 78.31 143 LEU A C 1
ATOM 1102 O O . LEU A 1 143 ? 20.206 -4.458 -4.802 1.00 78.31 143 LEU A O 1
ATOM 1106 N N . HIS A 1 144 ? 18.301 -5.601 -4.479 1.00 78.69 144 HIS A N 1
ATOM 1107 C CA . HIS A 1 144 ? 17.890 -4.833 -3.305 1.00 78.69 144 HIS A CA 1
ATOM 1108 C C . HIS A 1 144 ? 17.084 -5.668 -2.303 1.00 78.69 144 HIS A C 1
ATOM 1110 O O . HIS A 1 144 ? 16.787 -6.844 -2.518 1.00 78.69 144 HIS A O 1
ATOM 1116 N N . ILE A 1 145 ? 16.801 -5.036 -1.165 1.00 84.12 145 ILE A N 1
ATOM 1117 C CA . ILE A 1 145 ? 15.929 -5.526 -0.103 1.00 84.12 145 ILE A CA 1
ATOM 1118 C C . ILE A 1 145 ? 14.947 -4.407 0.186 1.00 84.12 145 ILE A C 1
ATOM 1120 O O . ILE A 1 145 ? 15.367 -3.270 0.426 1.00 84.12 145 ILE A O 1
ATOM 1124 N N . ASP A 1 146 ? 13.662 -4.732 0.230 1.00 88.56 146 ASP A N 1
ATOM 1125 C CA . ASP A 1 146 ? 12.643 -3.777 0.645 1.00 88.56 146 ASP A CA 1
ATOM 1126 C C . ASP A 1 146 ? 12.577 -3.717 2.173 1.00 88.56 146 ASP A C 1
ATOM 1128 O O . ASP A 1 146 ? 11.611 -4.127 2.806 1.00 88.56 146 ASP A O 1
ATOM 1132 N N . GLY A 1 147 ? 13.634 -3.188 2.797 1.00 85.94 147 GLY A N 1
ATOM 1133 C CA . GLY A 1 147 ? 13.822 -3.182 4.255 1.00 85.94 147 GLY A CA 1
ATOM 1134 C C . GLY A 1 147 ? 12.847 -2.297 5.046 1.00 85.94 147 GLY A C 1
ATOM 1135 O O . GLY A 1 147 ? 13.003 -2.141 6.255 1.00 85.94 147 GLY A O 1
ATOM 1136 N N . HIS A 1 148 ? 11.871 -1.684 4.373 1.00 88.75 148 HIS A N 1
ATOM 1137 C CA . HIS A 1 148 ? 10.759 -0.943 4.979 1.00 88.75 148 HIS A CA 1
ATOM 1138 C C . HIS A 1 148 ? 9.413 -1.662 4.830 1.00 88.75 148 HIS A C 1
ATOM 1140 O O . HIS A 1 148 ? 8.383 -1.112 5.234 1.00 88.75 148 HIS A O 1
ATOM 1146 N N . ASP A 1 149 ? 9.402 -2.841 4.215 1.00 93.56 149 ASP A N 1
ATOM 1147 C CA . ASP A 1 149 ? 8.205 -3.657 4.096 1.00 93.56 149 ASP A CA 1
ATOM 1148 C C . ASP A 1 149 ? 8.020 -4.532 5.342 1.00 93.56 149 ASP A C 1
ATOM 1150 O O . ASP A 1 149 ? 8.983 -4.928 5.998 1.00 93.56 149 ASP A O 1
ATOM 1154 N N . ASP A 1 150 ? 6.767 -4.826 5.688 1.00 93.94 150 ASP A N 1
ATOM 1155 C CA . ASP A 1 150 ? 6.434 -5.631 6.858 1.00 93.94 150 ASP A CA 1
ATOM 1156 C C . ASP A 1 150 ? 6.855 -7.095 6.638 1.00 93.94 150 ASP A C 1
ATOM 1158 O O . ASP A 1 150 ? 6.288 -7.773 5.771 1.00 93.94 150 ASP A O 1
ATOM 1162 N N . PRO A 1 151 ? 7.781 -7.647 7.445 1.00 93.50 151 PRO A N 1
ATOM 1163 C CA . PRO A 1 151 ? 8.257 -9.016 7.264 1.00 93.50 151 PRO A CA 1
ATOM 1164 C C . PRO A 1 151 ? 7.181 -10.077 7.540 1.00 93.50 151 PRO A C 1
ATOM 1166 O O . PRO A 1 151 ? 7.358 -11.249 7.191 1.00 93.50 151 PRO A O 1
ATOM 1169 N N . THR A 1 152 ? 6.064 -9.712 8.177 1.00 94.56 152 THR A N 1
ATOM 1170 C CA . THR A 1 152 ? 4.936 -10.622 8.439 1.00 94.56 152 THR A CA 1
ATOM 1171 C C . THR A 1 152 ? 4.016 -10.801 7.236 1.00 94.56 152 THR A C 1
ATOM 1173 O O . THR A 1 152 ? 3.297 -11.804 7.180 1.00 94.56 152 THR A O 1
ATOM 1176 N N . LEU A 1 153 ? 4.075 -9.876 6.276 1.00 95.81 153 LEU A N 1
ATOM 1177 C CA . LEU A 1 153 ? 3.199 -9.790 5.113 1.00 95.81 153 LEU A CA 1
ATOM 1178 C C . LEU A 1 153 ? 3.952 -10.146 3.820 1.00 95.81 153 LEU A C 1
ATOM 1180 O O . LEU A 1 153 ? 5.119 -10.541 3.845 1.00 95.81 153 LEU A O 1
ATOM 1184 N N . TRP A 1 154 ? 3.246 -10.079 2.692 1.00 96.75 154 TRP A N 1
ATOM 1185 C CA . TRP A 1 154 ? 3.759 -10.434 1.370 1.00 96.75 154 TRP A CA 1
ATOM 1186 C C . TRP A 1 154 ? 3.676 -9.252 0.416 1.00 96.75 154 TRP A C 1
ATOM 1188 O O . TRP A 1 154 ? 2.794 -8.405 0.529 1.00 96.75 154 TRP A O 1
ATOM 1198 N N . THR A 1 155 ? 4.555 -9.280 -0.570 1.00 97.00 155 THR A N 1
ATOM 1199 C CA . THR A 1 155 ? 4.536 -8.456 -1.770 1.00 97.00 155 THR A CA 1
ATOM 1200 C C . THR A 1 155 ? 3.952 -9.274 -2.917 1.00 97.00 155 THR A C 1
ATOM 1202 O O . THR A 1 155 ? 4.251 -10.463 -3.070 1.00 97.00 155 THR A O 1
ATOM 1205 N N . VAL A 1 156 ? 3.111 -8.639 -3.730 1.00 97.25 156 VAL A N 1
ATOM 1206 C CA . VAL A 1 156 ? 2.546 -9.229 -4.945 1.00 97.25 156 VAL A CA 1
ATOM 1207 C C . VAL A 1 156 ? 2.991 -8.408 -6.142 1.00 97.25 156 VAL A C 1
ATOM 1209 O O . VAL A 1 156 ? 2.615 -7.249 -6.293 1.00 97.25 156 VAL A O 1
ATOM 1212 N N . LEU A 1 157 ? 3.787 -9.025 -7.006 1.00 94.25 157 LEU A N 1
ATOM 1213 C CA . LEU A 1 157 ? 4.241 -8.452 -8.264 1.00 94.25 157 LEU A CA 1
ATOM 1214 C C . LEU A 1 157 ? 3.361 -8.991 -9.396 1.00 94.25 157 LEU A C 1
ATOM 1216 O O . LEU A 1 157 ? 3.248 -10.201 -9.566 1.00 94.25 157 LEU A O 1
ATOM 1220 N N . LEU A 1 158 ? 2.740 -8.097 -10.165 1.00 91.81 158 LEU A N 1
ATOM 1221 C CA . LEU A 1 158 ? 1.781 -8.392 -11.230 1.00 91.81 158 LEU A CA 1
ATOM 1222 C C . LEU A 1 158 ? 2.280 -7.853 -12.569 1.00 91.81 158 LEU A C 1
ATOM 1224 O O . LEU A 1 158 ? 2.421 -6.641 -12.737 1.00 91.81 158 LEU A O 1
ATOM 1228 N N . VAL A 1 159 ? 2.485 -8.728 -13.551 1.00 87.69 159 VAL A N 1
ATOM 1229 C CA . VAL A 1 159 ? 2.810 -8.304 -14.919 1.00 87.69 159 VAL A CA 1
ATOM 1230 C C . VAL A 1 159 ? 1.520 -7.931 -15.650 1.00 87.69 159 VAL A C 1
ATOM 1232 O O . VAL A 1 159 ? 0.680 -8.787 -15.924 1.00 87.69 159 VAL A O 1
ATOM 1235 N N . LEU A 1 160 ? 1.354 -6.647 -15.979 1.00 82.88 160 LEU A N 1
ATOM 1236 C CA . LEU A 1 160 ? 0.157 -6.124 -16.657 1.00 82.88 160 LEU A CA 1
ATOM 1237 C C . LEU A 1 160 ? 0.312 -6.046 -18.182 1.00 82.88 160 LEU A C 1
ATOM 1239 O O . LEU A 1 160 ? -0.686 -6.017 -18.906 1.00 82.88 160 LEU A O 1
ATOM 1243 N N . SER A 1 161 ? 1.547 -6.033 -18.679 1.00 75.25 161 SER A N 1
ATOM 1244 C CA . SER A 1 161 ? 1.850 -5.955 -20.108 1.00 75.25 161 SER A CA 1
ATOM 1245 C C . SER A 1 161 ? 1.791 -7.310 -20.814 1.00 75.25 161 SER A C 1
ATOM 1247 O O . SER A 1 161 ? 2.173 -8.338 -20.255 1.00 75.25 161 SER A O 1
ATOM 1249 N N . ASN A 1 162 ? 1.419 -7.289 -22.098 1.00 68.50 162 ASN A N 1
ATOM 1250 C CA . ASN A 1 162 ? 1.786 -8.376 -23.003 1.00 68.50 162 ASN A CA 1
ATOM 1251 C C . ASN A 1 162 ? 3.250 -8.219 -23.398 1.00 68.50 162 ASN A C 1
ATOM 1253 O O . ASN A 1 162 ? 3.647 -7.172 -23.905 1.00 68.50 162 ASN A O 1
ATOM 1257 N N . ILE A 1 163 ? 4.008 -9.287 -23.207 1.00 67.44 163 ILE A N 1
ATOM 1258 C CA . ILE A 1 163 ? 5.345 -9.448 -23.762 1.00 67.44 163 ILE A CA 1
ATOM 1259 C C . ILE A 1 163 ? 5.151 -9.899 -25.218 1.00 67.44 163 ILE A C 1
ATOM 1261 O O . ILE A 1 163 ? 4.392 -10.849 -25.432 1.00 67.44 163 ILE A O 1
ATOM 1265 N N . PRO A 1 164 ? 5.714 -9.201 -26.223 1.00 65.31 164 PRO A N 1
ATOM 1266 C CA . PRO A 1 164 ? 5.619 -9.652 -27.609 1.00 65.31 164 PRO A CA 1
ATOM 1267 C C . PRO A 1 164 ? 6.267 -11.035 -27.771 1.00 65.31 164 PRO A C 1
ATOM 1269 O O . PRO A 1 164 ? 7.218 -11.346 -27.061 1.00 65.31 164 PRO A O 1
ATOM 1272 N N . GLU A 1 165 ? 5.792 -11.847 -28.720 1.00 68.56 165 GLU A N 1
ATOM 1273 C CA . GLU A 1 165 ? 6.344 -13.194 -28.981 1.00 68.56 165 GLU A CA 1
ATOM 1274 C C . GLU A 1 165 ? 7.844 -13.169 -29.315 1.00 68.56 165 GLU A C 1
ATOM 1276 O O . GLU A 1 165 ? 8.571 -14.120 -29.048 1.00 68.56 165 GLU A O 1
ATOM 1281 N N . SER A 1 166 ? 8.323 -12.041 -29.836 1.00 70.50 166 SER A N 1
ATOM 1282 C CA . SER A 1 166 ? 9.728 -11.768 -30.115 1.00 70.50 166 SER A CA 1
ATOM 1283 C C . SER A 1 166 ? 10.570 -11.440 -28.874 1.00 70.50 166 SER A C 1
ATOM 1285 O O . SER A 1 166 ? 11.698 -10.992 -29.043 1.00 70.50 166 SER A O 1
ATOM 1287 N N . TYR A 1 167 ? 10.074 -11.615 -27.644 1.00 72.06 167 TYR A N 1
ATOM 1288 C CA . TYR A 1 167 ? 10.834 -11.373 -26.410 1.00 72.06 167 TYR A CA 1
ATOM 1289 C C . TYR A 1 167 ? 10.860 -12.596 -25.518 1.00 72.06 167 TYR A C 1
ATOM 1291 O O . TYR A 1 167 ? 9.838 -13.237 -25.267 1.00 72.06 167 TYR A O 1
ATOM 1299 N N . TRP A 1 168 ? 12.029 -12.847 -24.940 1.00 75.56 168 TRP A N 1
ATOM 1300 C CA . TRP A 1 168 ? 12.113 -13.709 -23.782 1.00 75.56 168 TRP A CA 1
ATOM 1301 C C . TRP A 1 168 ? 11.532 -12.969 -22.570 1.00 75.56 168 TRP A C 1
ATOM 1303 O O . TRP A 1 168 ? 11.896 -11.806 -22.350 1.00 75.56 168 TRP A O 1
ATOM 1313 N N . PRO A 1 169 ? 10.646 -13.592 -21.772 1.00 78.44 169 PRO A N 1
ATOM 1314 C CA . PRO A 1 169 ? 10.055 -12.937 -20.618 1.00 78.44 169 PRO A CA 1
ATOM 1315 C C . PRO A 1 169 ? 11.078 -12.405 -19.612 1.00 78.44 169 PRO A C 1
ATOM 1317 O O . PRO A 1 169 ? 12.190 -12.925 -19.475 1.00 78.44 169 PRO A O 1
ATOM 1320 N N . GLY A 1 170 ? 10.660 -11.390 -18.852 1.00 77.75 170 GLY A N 1
ATOM 1321 C CA . GLY A 1 170 ? 11.427 -10.928 -17.699 1.00 77.75 170 GLY A CA 1
ATOM 1322 C C . GLY A 1 170 ? 11.598 -12.041 -16.665 1.00 77.75 170 GLY A C 1
ATOM 1323 O O . GLY A 1 170 ? 10.933 -13.076 -16.715 1.00 77.75 170 GLY A O 1
ATOM 1324 N N . ARG A 1 171 ? 12.502 -11.850 -15.709 1.00 84.69 171 ARG A N 1
ATOM 1325 C CA . ARG A 1 171 ? 12.786 -12.837 -14.657 1.00 84.69 171 ARG A CA 1
ATOM 1326 C C . ARG A 1 171 ? 12.909 -12.139 -13.317 1.00 84.69 171 ARG A C 1
ATOM 1328 O O . ARG A 1 171 ? 13.504 -11.074 -13.254 1.00 84.69 171 ARG A O 1
ATOM 1335 N N . THR A 1 172 ? 12.420 -12.749 -12.251 1.00 88.25 172 THR A N 1
ATOM 1336 C CA . THR A 1 172 ? 12.672 -12.277 -10.886 1.00 88.25 172 THR A CA 1
ATOM 1337 C C . THR A 1 172 ? 13.424 -13.354 -10.124 1.00 88.25 172 THR A C 1
ATOM 1339 O O . THR A 1 172 ? 13.061 -14.529 -10.171 1.00 88.25 172 THR A O 1
ATOM 1342 N N . PHE A 1 173 ? 14.494 -12.956 -9.443 1.00 88.50 173 PHE A N 1
ATOM 1343 C CA . PHE A 1 173 ? 15.342 -13.838 -8.655 1.00 88.50 173 PHE A CA 1
ATOM 1344 C C . PHE A 1 173 ? 15.332 -13.399 -7.194 1.00 88.50 173 PHE A C 1
ATOM 1346 O O . PHE A 1 173 ? 15.614 -12.240 -6.897 1.00 88.50 173 PHE A O 1
ATOM 1353 N N . ILE A 1 174 ? 15.021 -14.328 -6.288 1.00 89.38 174 ILE A N 1
ATOM 1354 C CA . ILE A 1 174 ? 15.078 -14.135 -4.835 1.00 89.38 174 ILE A CA 1
ATOM 1355 C C . ILE A 1 174 ? 16.325 -14.864 -4.346 1.00 89.38 174 ILE A C 1
ATOM 1357 O O . ILE A 1 174 ? 16.307 -16.074 -4.098 1.00 89.38 174 ILE A O 1
ATOM 1361 N N . SER A 1 175 ? 17.433 -14.134 -4.251 1.00 83.69 175 SER A N 1
ATOM 1362 C CA . SER A 1 175 ? 18.764 -14.730 -4.139 1.00 83.69 175 SER A CA 1
ATOM 1363 C C . SER A 1 175 ? 18.965 -15.500 -2.839 1.00 83.69 175 SER A C 1
ATOM 1365 O O . SER A 1 175 ? 19.517 -16.599 -2.861 1.00 83.69 175 SER A O 1
ATOM 1367 N N . SER A 1 176 ? 18.432 -14.993 -1.724 1.00 80.38 176 SER A N 1
ATOM 1368 C CA . SER A 1 176 ? 18.511 -15.675 -0.420 1.00 80.38 176 SER A CA 1
ATOM 1369 C C . SER A 1 176 ? 17.799 -17.033 -0.386 1.00 80.38 176 SER A C 1
ATOM 1371 O O . SER A 1 176 ? 18.176 -17.897 0.400 1.00 80.38 176 SER A O 1
ATOM 1373 N N . LEU A 1 177 ? 16.804 -17.242 -1.253 1.00 83.94 177 LEU A N 1
ATOM 1374 C CA . LEU A 1 177 ? 16.054 -18.497 -1.355 1.00 83.94 177 LEU A CA 1
ATOM 1375 C C . LEU A 1 177 ? 16.482 -19.342 -2.562 1.00 83.94 177 LEU A C 1
ATOM 1377 O O . LEU A 1 177 ? 15.997 -20.458 -2.722 1.00 83.94 177 LEU A O 1
ATOM 1381 N N . ARG A 1 178 ? 17.369 -18.813 -3.419 1.00 85.06 178 ARG A N 1
ATOM 1382 C CA . ARG A 1 178 ? 17.757 -19.405 -4.712 1.00 85.06 178 ARG A CA 1
ATOM 1383 C C . ARG A 1 178 ? 16.550 -19.739 -5.600 1.00 85.06 178 ARG A C 1
ATOM 1385 O O . ARG A 1 178 ? 16.585 -20.685 -6.381 1.00 85.06 178 ARG A O 1
ATOM 1392 N N . VAL A 1 179 ? 15.484 -18.949 -5.481 1.00 86.44 179 VAL A N 1
ATOM 1393 C CA . VAL A 1 179 ? 14.257 -19.106 -6.268 1.00 86.44 179 VAL A CA 1
ATOM 1394 C C . VAL A 1 179 ? 14.317 -18.171 -7.464 1.00 86.44 179 VAL A C 1
ATOM 1396 O O . VAL A 1 179 ? 14.598 -16.982 -7.312 1.00 86.44 179 VAL A O 1
ATOM 1399 N N . TYR A 1 180 ? 14.013 -18.703 -8.645 1.00 86.19 180 TYR A N 1
ATOM 1400 C CA . TYR A 1 180 ? 13.855 -17.930 -9.870 1.00 86.19 180 TYR A CA 1
ATOM 1401 C C . TYR A 1 180 ? 12.424 -18.082 -10.397 1.00 86.19 180 TYR A C 1
ATOM 1403 O O . TYR A 1 180 ? 11.832 -19.156 -10.303 1.00 86.19 180 TYR A O 1
ATOM 1411 N N . ALA A 1 181 ? 11.869 -17.006 -10.951 1.00 88.75 181 ALA A N 1
ATOM 1412 C CA . ALA A 1 181 ? 10.547 -16.990 -11.562 1.00 88.75 181 ALA A CA 1
ATOM 1413 C C . ALA A 1 181 ? 10.608 -16.309 -12.932 1.00 88.75 181 ALA A C 1
ATOM 1415 O O . ALA A 1 181 ? 11.106 -15.188 -13.059 1.00 88.75 181 ALA A O 1
ATOM 1416 N N . THR A 1 182 ? 10.090 -16.983 -13.958 1.00 88.38 182 THR A N 1
ATOM 1417 C CA . THR A 1 182 ? 9.907 -16.403 -15.292 1.00 88.38 182 THR A CA 1
ATOM 1418 C C . THR A 1 182 ? 8.624 -15.575 -15.297 1.00 88.38 182 THR A C 1
ATOM 1420 O O . THR A 1 182 ? 7.537 -16.090 -15.054 1.00 88.38 182 THR A O 1
ATOM 1423 N N . MET A 1 183 ? 8.752 -14.283 -15.576 1.00 84.69 183 MET A N 1
ATOM 1424 C CA . MET A 1 183 ? 7.697 -13.278 -15.476 1.00 84.69 183 MET A CA 1
ATOM 1425 C C . MET A 1 183 ? 7.059 -13.037 -16.847 1.00 84.69 183 MET A C 1
ATOM 1427 O O . MET A 1 183 ? 7.314 -12.024 -17.499 1.00 84.69 183 MET A O 1
ATOM 1431 N N . GLY A 1 184 ? 6.259 -14.008 -17.293 1.00 78.88 184 GLY A N 1
ATOM 1432 C CA . GLY A 1 184 ? 5.486 -13.943 -18.533 1.00 78.88 184 GLY A CA 1
ATOM 1433 C C . GLY A 1 184 ? 4.325 -12.936 -18.497 1.00 78.88 184 GLY A C 1
ATOM 1434 O O . GLY A 1 184 ? 4.048 -12.315 -17.465 1.00 78.88 184 GLY A O 1
ATOM 1435 N N . PRO A 1 185 ? 3.610 -12.766 -19.625 1.00 77.31 185 PRO A N 1
ATOM 1436 C CA . PRO A 1 185 ? 2.372 -11.993 -19.657 1.00 77.31 185 PRO A CA 1
ATOM 1437 C C . PRO A 1 185 ? 1.373 -12.507 -18.619 1.00 77.31 185 PRO A C 1
ATOM 1439 O O . PRO A 1 185 ? 1.114 -13.706 -18.554 1.00 77.31 185 PRO A O 1
ATOM 1442 N N . MET A 1 186 ? 0.774 -11.600 -17.841 1.00 79.06 186 MET A N 1
ATOM 1443 C CA . MET A 1 186 ? -0.231 -11.937 -16.819 1.00 79.06 186 MET A CA 1
ATOM 1444 C C . MET A 1 186 ? 0.266 -12.900 -15.730 1.00 79.06 186 MET A C 1
ATOM 1446 O O . MET A 1 186 ? -0.539 -13.477 -14.999 1.00 79.06 186 MET A O 1
ATOM 1450 N N . THR A 1 187 ? 1.582 -13.063 -15.586 1.00 87.19 187 THR A N 1
ATOM 1451 C CA . THR A 1 187 ? 2.171 -13.787 -14.462 1.00 87.19 187 THR A CA 1
ATOM 1452 C C . THR A 1 187 ? 2.159 -12.913 -13.210 1.00 87.19 187 THR A C 1
ATOM 1454 O O . THR A 1 187 ? 2.311 -11.689 -13.273 1.00 87.19 187 THR A O 1
ATOM 1457 N N . ALA A 1 188 ? 2.000 -13.562 -12.060 1.00 91.31 188 ALA A N 1
ATOM 1458 C CA . ALA A 1 188 ? 2.131 -12.946 -10.754 1.00 91.31 188 ALA A CA 1
ATOM 1459 C C . ALA A 1 188 ? 3.179 -13.682 -9.918 1.00 91.31 188 ALA A C 1
ATOM 1461 O O . ALA A 1 188 ? 3.304 -14.902 -10.014 1.00 91.31 188 ALA A O 1
ATOM 1462 N N . LEU A 1 189 ? 3.892 -12.945 -9.073 1.00 93.44 189 LEU A N 1
ATOM 1463 C CA . LEU A 1 189 ? 4.794 -13.498 -8.071 1.00 93.44 189 LEU A CA 1
ATOM 1464 C C . LEU A 1 189 ? 4.376 -12.995 -6.690 1.00 93.44 189 LEU A C 1
ATOM 1466 O O . LEU A 1 189 ? 4.345 -11.790 -6.447 1.00 93.44 189 LEU A O 1
ATOM 1470 N N . VAL A 1 190 ? 4.070 -13.929 -5.790 1.00 95.56 190 VAL A N 1
ATOM 1471 C CA . VAL A 1 190 ? 3.785 -13.652 -4.378 1.00 95.56 190 VAL A CA 1
ATOM 1472 C C . VAL A 1 190 ? 5.008 -14.055 -3.569 1.00 95.56 190 VAL A C 1
ATOM 1474 O O . VAL A 1 190 ? 5.386 -15.225 -3.553 1.00 95.56 190 VAL A O 1
ATOM 1477 N N . PHE A 1 191 ? 5.648 -13.096 -2.911 1.00 93.88 191 PHE A 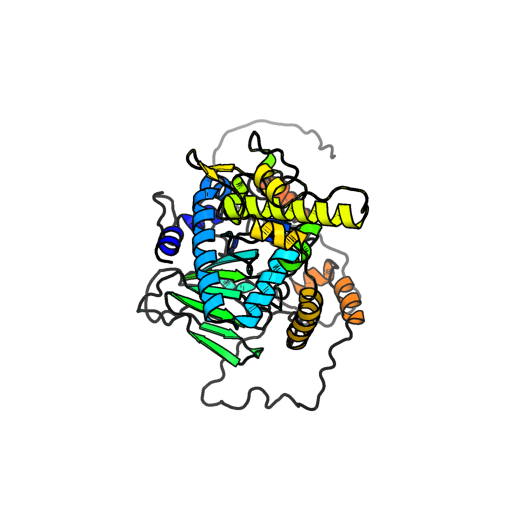N 1
ATOM 1478 C CA . PHE A 1 191 ? 6.888 -13.333 -2.174 1.00 93.88 191 PHE A CA 1
ATOM 1479 C C . PHE A 1 191 ? 7.055 -12.328 -1.035 1.00 93.88 191 PHE A C 1
ATOM 1481 O O . PHE A 1 191 ? 6.260 -11.410 -0.883 1.00 93.88 191 PHE A O 1
ATOM 1488 N N . LYS A 1 192 ? 8.078 -12.504 -0.203 1.00 92.31 192 LYS A N 1
ATOM 1489 C CA . LYS A 1 192 ? 8.436 -11.537 0.838 1.00 92.31 192 LYS A CA 1
ATOM 1490 C C . LYS A 1 192 ? 9.595 -10.677 0.341 1.00 92.31 192 LYS A C 1
ATOM 1492 O O . LYS A 1 192 ? 10.718 -11.167 0.273 1.00 92.31 192 LYS A O 1
ATOM 1497 N N . ALA A 1 193 ? 9.334 -9.415 0.005 1.00 91.81 193 ALA A N 1
ATOM 1498 C CA . ALA A 1 193 ? 10.336 -8.522 -0.592 1.00 91.81 193 ALA A CA 1
ATOM 1499 C C . ALA A 1 193 ? 11.442 -8.055 0.378 1.00 91.81 193 ALA A C 1
ATOM 1501 O O . ALA A 1 193 ? 12.489 -7.560 -0.038 1.00 91.81 193 ALA A O 1
ATOM 1502 N N . VAL A 1 194 ? 11.263 -8.330 1.674 1.00 90.25 194 VAL A N 1
ATOM 1503 C CA . VAL A 1 194 ? 12.316 -8.254 2.703 1.00 90.25 194 VAL A CA 1
ATOM 1504 C C . VAL A 1 194 ? 13.447 -9.275 2.495 1.00 90.25 194 VAL A C 1
ATOM 1506 O O . VAL A 1 194 ? 14.462 -9.216 3.183 1.00 90.25 194 VAL A O 1
ATOM 1509 N N . HIS A 1 195 ? 13.301 -10.210 1.552 1.00 88.75 195 HIS A N 1
ATOM 1510 C CA . HIS A 1 195 ? 14.408 -11.029 1.073 1.00 88.75 195 HIS A CA 1
ATOM 1511 C C . HIS A 1 195 ? 15.151 -10.330 -0.074 1.00 88.75 195 HIS A C 1
ATOM 1513 O O . HIS A 1 195 ? 14.502 -9.755 -0.949 1.00 88.75 195 HIS A O 1
ATOM 1519 N N . PRO A 1 196 ? 16.492 -10.447 -0.138 1.00 87.75 196 PRO A N 1
ATOM 1520 C CA . PRO A 1 196 ? 17.285 -10.026 -1.288 1.00 87.75 196 PRO A CA 1
ATOM 1521 C C . PRO A 1 196 ? 16.704 -10.511 -2.617 1.00 87.75 196 PRO A C 1
ATOM 1523 O O . PRO A 1 196 ? 16.543 -11.721 -2.818 1.00 87.75 196 PRO A O 1
ATOM 1526 N N . HIS A 1 197 ? 16.395 -9.578 -3.516 1.00 88.38 197 HIS A N 1
ATOM 1527 C CA . HIS A 1 197 ? 15.817 -9.899 -4.813 1.00 88.38 197 HIS A CA 1
ATOM 1528 C C . HIS A 1 197 ? 16.198 -8.895 -5.908 1.00 88.38 197 HIS A C 1
ATOM 1530 O O . HIS A 1 197 ? 16.578 -7.753 -5.649 1.00 88.38 197 HIS A O 1
ATOM 1536 N N . ILE A 1 198 ? 16.119 -9.356 -7.154 1.00 84.69 198 ILE A N 1
ATOM 1537 C CA . ILE A 1 198 ? 16.343 -8.561 -8.361 1.00 84.69 198 ILE A CA 1
ATOM 1538 C C . ILE A 1 198 ? 15.336 -8.985 -9.424 1.00 84.69 198 ILE A C 1
ATOM 1540 O O . ILE A 1 198 ? 15.022 -10.169 -9.562 1.00 84.69 198 ILE A O 1
ATOM 1544 N N . SER A 1 199 ? 14.833 -8.019 -10.185 1.00 81.25 199 SER A N 1
ATOM 1545 C CA . SER A 1 199 ? 14.095 -8.300 -11.412 1.00 81.25 199 SER A CA 1
ATOM 1546 C C . SER A 1 199 ? 14.959 -7.956 -12.615 1.00 81.25 199 SER A C 1
ATOM 1548 O O . SER A 1 199 ? 15.736 -7.007 -12.590 1.00 81.25 199 SER A O 1
ATOM 1550 N N . LEU A 1 200 ? 14.805 -8.736 -13.674 1.00 75.88 200 LEU A N 1
ATOM 1551 C CA . LEU A 1 200 ? 15.420 -8.570 -14.978 1.00 75.88 200 LEU A CA 1
ATOM 1552 C C . LEU A 1 200 ? 14.299 -8.344 -15.990 1.00 75.88 200 LEU A C 1
ATOM 1554 O O . LEU A 1 200 ? 13.295 -9.064 -15.986 1.00 75.88 200 LEU A O 1
ATOM 1558 N N . GLY A 1 201 ? 14.473 -7.342 -16.848 1.00 70.69 201 GLY A N 1
ATOM 1559 C CA . GLY A 1 201 ? 13.514 -7.027 -17.901 1.00 70.69 201 GLY A CA 1
ATOM 1560 C C . GLY A 1 201 ? 13.453 -8.132 -18.962 1.00 70.69 201 GLY A C 1
ATOM 1561 O O . GLY A 1 201 ? 14.336 -8.997 -19.007 1.00 70.69 201 GLY A O 1
ATOM 1562 N N . PRO A 1 202 ? 12.409 -8.136 -19.806 1.00 71.69 202 PRO A N 1
ATOM 1563 C CA . PRO A 1 202 ? 12.353 -9.002 -20.971 1.00 71.69 202 PRO A CA 1
ATOM 1564 C C . PRO A 1 202 ? 13.517 -8.694 -21.914 1.00 71.69 202 PRO A C 1
ATOM 1566 O O . PRO A 1 202 ? 13.953 -7.549 -22.025 1.00 71.69 202 PRO A O 1
ATOM 1569 N N . ILE A 1 203 ? 14.004 -9.722 -22.603 1.00 71.44 203 ILE A N 1
ATOM 1570 C CA . ILE A 1 203 ? 15.146 -9.609 -23.515 1.00 71.44 203 ILE A CA 1
ATOM 1571 C C . ILE A 1 203 ? 14.634 -9.748 -24.951 1.00 71.44 203 ILE A C 1
ATOM 1573 O O . ILE A 1 203 ? 13.914 -10.712 -25.231 1.00 71.44 203 ILE A O 1
ATOM 1577 N N . PRO A 1 204 ? 14.969 -8.815 -25.863 1.00 66.19 204 PRO A N 1
ATOM 1578 C CA . PRO A 1 204 ? 14.596 -8.938 -27.265 1.00 66.19 204 PRO A CA 1
ATOM 1579 C C . PRO A 1 204 ? 15.211 -10.193 -27.880 1.00 66.19 204 PRO A C 1
ATOM 1581 O O . PRO A 1 204 ? 16.414 -10.415 -27.809 1.00 66.19 204 PRO A O 1
ATOM 1584 N N . MET A 1 205 ? 14.370 -10.978 -28.542 1.00 65.75 205 MET A N 1
ATOM 1585 C CA . MET A 1 205 ? 14.757 -12.008 -29.507 1.00 65.75 205 MET A CA 1
ATOM 1586 C C . MET A 1 205 ? 14.621 -11.481 -30.957 1.00 65.75 205 MET A C 1
ATOM 1588 O O . MET A 1 205 ? 14.756 -12.249 -31.904 1.00 65.75 205 MET A O 1
ATOM 1592 N N . GLY A 1 206 ? 14.351 -10.173 -31.145 1.00 59.38 206 GLY A N 1
ATOM 1593 C CA . GLY A 1 206 ? 14.178 -9.484 -32.438 1.00 59.38 206 GLY A CA 1
ATOM 1594 C C . GLY A 1 206 ? 13.985 -7.954 -32.312 1.00 59.38 206 GLY A C 1
ATOM 1595 O O . GLY A 1 206 ? 14.107 -7.403 -31.220 1.00 59.38 206 GLY A O 1
ATOM 1596 N N . LYS A 1 207 ? 13.680 -7.245 -33.417 1.00 49.38 207 LYS A N 1
ATOM 1597 C CA . LYS A 1 207 ? 13.495 -5.770 -33.461 1.00 49.38 207 LYS A CA 1
ATOM 1598 C C . LYS A 1 207 ? 12.044 -5.361 -33.161 1.00 49.38 207 LYS A C 1
ATOM 1600 O O . LYS A 1 207 ? 11.201 -5.542 -34.033 1.00 49.38 207 LYS A O 1
ATOM 1605 N N . THR A 1 208 ? 11.737 -4.789 -31.990 1.00 51.06 208 THR A N 1
ATOM 1606 C CA . THR A 1 208 ? 10.375 -4.280 -31.678 1.00 51.06 208 THR A CA 1
ATOM 1607 C C . THR A 1 208 ? 10.326 -3.313 -30.476 1.00 51.06 208 THR A C 1
ATOM 1609 O O . THR A 1 208 ? 11.217 -3.315 -29.639 1.00 51.06 208 THR A O 1
ATOM 1612 N N . GLU A 1 209 ? 9.253 -2.509 -30.367 1.00 53.19 209 GLU A N 1
ATOM 1613 C CA . GLU A 1 209 ? 9.147 -1.331 -29.473 1.00 53.19 209 GLU A CA 1
ATOM 1614 C C . GLU A 1 209 ? 7.866 -1.315 -28.588 1.00 53.19 209 GLU A C 1
ATOM 1616 O O . GLU A 1 209 ? 6.956 -0.512 -28.812 1.00 53.19 209 GLU A O 1
ATOM 1621 N N . ARG A 1 210 ? 7.709 -2.184 -27.575 1.00 53.34 210 ARG A N 1
ATOM 1622 C CA . ARG A 1 210 ? 6.615 -2.017 -26.579 1.00 53.34 210 ARG A CA 1
ATOM 1623 C C . ARG A 1 210 ? 7.007 -2.193 -25.106 1.00 53.34 210 ARG A C 1
ATOM 1625 O O . ARG A 1 210 ? 7.401 -3.295 -24.734 1.00 53.34 210 ARG A O 1
ATOM 1632 N N . PRO A 1 211 ? 6.820 -1.163 -24.256 1.00 57.22 211 PRO A N 1
ATOM 1633 C CA . PRO A 1 211 ? 7.256 -1.190 -22.864 1.00 57.22 211 PRO A CA 1
ATOM 1634 C C . PRO A 1 211 ? 6.506 -2.233 -22.025 1.00 57.22 211 PRO A C 1
ATOM 1636 O O . PRO A 1 211 ? 5.313 -2.489 -22.229 1.00 57.22 211 PRO A O 1
ATOM 1639 N N . GLN A 1 212 ? 7.211 -2.804 -21.051 1.00 69.25 212 GLN A N 1
ATOM 1640 C CA . GLN A 1 212 ? 6.655 -3.671 -20.020 1.00 69.25 212 GLN A CA 1
ATOM 1641 C C . GLN A 1 212 ? 6.094 -2.816 -18.876 1.00 69.25 212 GLN A C 1
ATOM 1643 O O . GLN A 1 212 ? 6.668 -1.799 -18.494 1.00 69.25 212 GLN A O 1
ATOM 1648 N N . LEU A 1 213 ? 4.963 -3.258 -18.322 1.00 79.62 213 LEU A N 1
ATOM 1649 C CA . LEU A 1 213 ? 4.342 -2.665 -17.145 1.00 79.62 213 LEU A CA 1
ATOM 1650 C C . LEU A 1 213 ? 4.159 -3.723 -16.065 1.00 79.62 213 LEU A C 1
ATOM 1652 O O . LEU A 1 213 ? 3.512 -4.752 -16.285 1.00 79.62 213 LEU A O 1
ATOM 1656 N N . VAL A 1 214 ? 4.669 -3.415 -14.880 1.00 86.25 214 VAL A N 1
ATOM 1657 C CA . VAL A 1 214 ? 4.520 -4.231 -13.679 1.00 86.25 214 VAL A CA 1
ATOM 1658 C C . VAL A 1 214 ? 3.888 -3.394 -12.573 1.00 86.25 214 VAL A C 1
ATOM 1660 O O . VAL A 1 214 ? 4.321 -2.274 -12.321 1.00 86.25 214 VAL A O 1
ATOM 1663 N N . ALA A 1 215 ? 2.878 -3.939 -11.899 1.00 92.00 215 ALA A N 1
ATOM 1664 C CA . ALA A 1 215 ? 2.350 -3.384 -10.657 1.00 92.00 215 ALA A CA 1
ATOM 1665 C C . ALA A 1 215 ? 2.883 -4.197 -9.472 1.00 92.00 215 ALA A C 1
ATOM 1667 O O . ALA A 1 215 ? 2.740 -5.416 -9.447 1.00 92.00 215 ALA A O 1
ATOM 1668 N N . VAL A 1 216 ? 3.494 -3.534 -8.495 1.00 94.31 216 VAL A N 1
ATOM 1669 C CA . VAL A 1 216 ? 4.053 -4.164 -7.292 1.00 94.31 216 VAL A CA 1
ATOM 1670 C C . VAL A 1 216 ? 3.260 -3.688 -6.084 1.00 94.31 216 VAL A C 1
ATOM 1672 O O . VAL A 1 216 ? 3.376 -2.529 -5.700 1.00 94.31 216 VAL A O 1
ATOM 1675 N N . CYS A 1 217 ? 2.432 -4.550 -5.501 1.00 97.56 217 CYS A N 1
ATOM 1676 C CA . CYS A 1 217 ? 1.660 -4.268 -4.291 1.00 97.56 217 CYS A CA 1
ATOM 1677 C C . CYS A 1 217 ? 2.453 -4.714 -3.067 1.00 97.56 217 CYS A C 1
ATOM 1679 O O . CYS A 1 217 ? 2.801 -5.892 -2.982 1.00 97.56 217 CYS A O 1
ATOM 1681 N N . TYR A 1 218 ? 2.713 -3.814 -2.121 1.00 96.50 218 TYR A N 1
ATOM 1682 C CA . TYR A 1 218 ? 3.554 -4.127 -0.967 1.00 96.50 218 TYR A CA 1
ATOM 1683 C C . TYR A 1 218 ? 3.053 -3.513 0.356 1.00 96.50 218 TYR A C 1
ATOM 1685 O O . TYR A 1 218 ? 2.321 -2.512 0.356 1.00 96.50 218 TYR A O 1
ATOM 1693 N N . PRO A 1 219 ? 3.418 -4.127 1.500 1.00 95.75 219 PRO A N 1
ATOM 1694 C CA . PRO A 1 219 ? 3.031 -3.686 2.834 1.00 95.75 219 PRO A CA 1
ATOM 1695 C C . PRO A 1 219 ? 4.124 -2.833 3.480 1.00 95.75 219 PRO A C 1
ATOM 1697 O O . PRO A 1 219 ? 5.065 -3.382 4.038 1.00 95.75 219 PRO A O 1
ATOM 1700 N N . LYS A 1 220 ? 4.012 -1.503 3.503 1.00 93.56 220 LYS A N 1
ATOM 1701 C CA . LYS A 1 220 ? 4.966 -0.689 4.276 1.00 93.56 220 LYS A CA 1
ATOM 1702 C C . LYS A 1 220 ? 4.757 -0.910 5.769 1.00 93.56 220 LYS A C 1
ATOM 1704 O O . LYS A 1 220 ? 3.677 -0.623 6.276 1.00 93.56 220 LYS A O 1
ATOM 1709 N N . GLU A 1 221 ? 5.797 -1.354 6.473 1.00 92.50 221 GLU A N 1
ATOM 1710 C CA . GLU A 1 221 ? 5.726 -1.783 7.876 1.00 92.50 221 GLU A CA 1
ATOM 1711 C C . GLU A 1 221 ? 5.059 -0.731 8.765 1.00 92.50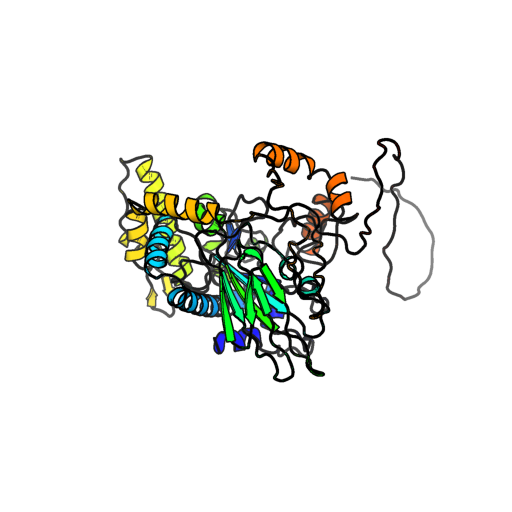 221 GLU A C 1
ATOM 1713 O O . GLU A 1 221 ? 4.031 -0.996 9.386 1.00 92.50 221 GLU A O 1
ATOM 1718 N N . LYS A 1 222 ? 5.583 0.498 8.760 1.00 91.50 222 LYS A N 1
ATOM 1719 C CA . LYS A 1 222 ? 5.028 1.589 9.570 1.00 91.50 222 LYS A CA 1
ATOM 1720 C C . LYS A 1 222 ? 3.587 1.933 9.200 1.00 91.50 222 LYS A C 1
ATOM 1722 O O . LYS A 1 222 ? 2.798 2.268 10.076 1.00 91.50 222 LYS A O 1
ATOM 1727 N N . VAL A 1 223 ? 3.207 1.810 7.928 1.00 93.44 223 VAL A N 1
ATOM 1728 C CA . VAL A 1 223 ? 1.812 2.029 7.524 1.00 93.44 223 VAL A CA 1
ATOM 1729 C C . VAL A 1 223 ? 0.928 0.915 8.082 1.00 93.44 223 VAL A C 1
ATOM 1731 O O . VAL A 1 223 ? -0.072 1.184 8.744 1.00 93.44 223 VAL A O 1
ATOM 1734 N N . MET A 1 224 ? 1.330 -0.339 7.904 1.00 94.25 224 MET A N 1
ATOM 1735 C CA . MET A 1 224 ? 0.546 -1.495 8.338 1.00 94.25 224 MET A CA 1
ATOM 1736 C C . MET A 1 224 ? 0.440 -1.627 9.868 1.00 94.25 224 MET A C 1
ATOM 1738 O O . MET A 1 224 ? -0.555 -2.153 10.373 1.00 94.25 224 MET A O 1
ATOM 1742 N N . ARG A 1 225 ? 1.437 -1.132 10.613 1.00 91.31 225 ARG A N 1
ATOM 1743 C CA . ARG A 1 225 ? 1.526 -1.284 12.074 1.00 91.31 225 ARG A CA 1
ATOM 1744 C C . ARG A 1 225 ? 1.146 -0.036 12.868 1.00 91.31 225 ARG A C 1
ATOM 1746 O O . ARG A 1 225 ? 0.629 -0.171 13.973 1.00 91.31 225 ARG A O 1
ATOM 1753 N N . GLU A 1 226 ? 1.394 1.161 12.335 1.00 90.31 226 GLU A N 1
ATOM 1754 C CA . GLU A 1 226 ? 1.390 2.410 13.116 1.00 90.31 226 GLU A CA 1
ATOM 1755 C C . GLU A 1 226 ? 0.482 3.507 12.531 1.00 90.31 226 GLU A C 1
ATOM 1757 O O . GLU A 1 226 ? 0.506 4.636 13.026 1.00 90.31 226 GLU A O 1
ATOM 1762 N N . THR A 1 227 ? -0.355 3.197 11.525 1.00 92.06 227 THR A N 1
ATOM 1763 C CA . THR A 1 227 ? -1.248 4.182 10.870 1.00 92.06 227 THR A CA 1
ATOM 1764 C C . THR A 1 227 ? -1.906 5.168 11.835 1.00 92.06 227 THR A C 1
ATOM 1766 O O . THR A 1 227 ? -1.751 6.374 11.644 1.00 92.06 227 THR A O 1
ATOM 1769 N N . PRO A 1 228 ? -2.598 4.722 12.893 1.00 88.38 228 PRO A N 1
ATOM 1770 C CA . PRO A 1 228 ? -3.362 5.647 13.722 1.00 88.38 228 PRO A CA 1
ATOM 1771 C C . PRO A 1 228 ? -2.505 6.613 14.545 1.00 88.38 228 PRO A C 1
ATOM 1773 O O . PRO A 1 228 ? -2.998 7.646 14.986 1.00 88.38 228 PRO A O 1
ATOM 1776 N N . ALA A 1 229 ? -1.235 6.275 14.784 1.00 85.31 229 ALA A N 1
ATOM 1777 C CA . ALA A 1 229 ? -0.297 7.130 15.506 1.00 85.31 229 ALA A CA 1
ATOM 1778 C C . ALA A 1 229 ? 0.402 8.134 14.580 1.00 85.31 229 ALA A C 1
ATOM 1780 O O . ALA A 1 229 ? 0.768 9.219 15.023 1.00 85.31 229 ALA A O 1
ATOM 1781 N N . LEU A 1 230 ? 0.573 7.772 13.307 1.00 85.25 230 LEU A N 1
ATOM 1782 C CA . LEU A 1 230 ? 1.360 8.535 12.343 1.00 85.25 230 LEU A CA 1
ATOM 1783 C C . LEU A 1 230 ? 0.505 9.217 11.267 1.00 85.25 230 LEU A C 1
ATOM 1785 O O . LEU A 1 230 ? 1.058 9.865 10.391 1.00 85.25 230 LEU A O 1
ATOM 1789 N N . ILE A 1 231 ? -0.824 9.101 11.261 1.00 82.75 231 ILE A N 1
ATOM 1790 C CA . ILE A 1 231 ? -1.620 9.757 10.215 1.00 82.75 231 ILE A CA 1
ATOM 1791 C C . ILE A 1 231 ? -1.443 11.278 10.237 1.00 82.75 231 ILE A C 1
ATOM 1793 O O . ILE A 1 231 ? -1.450 11.930 11.287 1.00 82.75 231 ILE A O 1
ATOM 1797 N N . ARG A 1 232 ? -1.277 11.853 9.048 1.00 74.44 232 ARG A N 1
ATOM 1798 C CA . ARG A 1 232 ? -1.036 13.278 8.890 1.00 74.44 232 ARG A CA 1
ATOM 1799 C C . ARG A 1 232 ? -2.244 14.108 9.327 1.00 74.44 232 ARG A C 1
ATOM 1801 O O . ARG A 1 232 ? -3.369 13.869 8.907 1.00 74.44 232 ARG A O 1
ATOM 1808 N N . ARG A 1 233 ? -1.981 15.157 10.116 1.00 71.62 233 ARG A N 1
ATOM 1809 C CA . ARG A 1 233 ? -2.998 16.111 10.604 1.00 71.62 233 ARG A CA 1
ATOM 1810 C C . ARG A 1 233 ? -2.932 17.504 9.959 1.00 71.62 233 ARG A C 1
ATOM 1812 O O . ARG A 1 233 ? -3.459 18.479 10.494 1.00 71.62 233 ARG A O 1
ATOM 1819 N N . SER A 1 234 ? -2.238 17.621 8.829 1.00 71.12 234 SER A N 1
ATOM 1820 C CA . SER A 1 234 ? -2.052 18.881 8.107 1.00 71.12 234 SER A CA 1
ATOM 1821 C C . SER A 1 234 ? -2.284 18.711 6.608 1.00 71.12 234 SER A C 1
ATOM 1823 O O . SER A 1 234 ? -1.732 17.810 5.980 1.00 71.12 234 SER A O 1
ATOM 1825 N N . THR A 1 235 ? -3.078 19.599 6.009 1.00 72.06 235 THR A N 1
ATOM 1826 C CA . THR A 1 235 ? -3.340 19.591 4.564 1.00 72.06 235 THR A CA 1
ATOM 1827 C C . THR A 1 235 ? -2.090 20.001 3.772 1.00 72.06 235 THR A C 1
ATOM 1829 O O . THR A 1 235 ? -1.561 21.089 4.024 1.00 72.06 235 THR A O 1
ATOM 1832 N N . PRO A 1 236 ? -1.624 19.206 2.788 1.00 71.62 236 PRO A N 1
ATOM 1833 C CA . PRO A 1 236 ? -0.613 19.632 1.819 1.00 71.62 236 PRO A CA 1
ATOM 1834 C C . PRO A 1 236 ? -0.980 20.943 1.124 1.00 71.62 236 PRO A C 1
ATOM 1836 O O . PRO A 1 236 ? -2.136 21.144 0.754 1.00 71.62 236 PRO A O 1
ATOM 1839 N N . LEU A 1 237 ? 0.005 21.804 0.857 1.00 72.12 237 LEU A N 1
ATOM 1840 C CA . LEU A 1 237 ? -0.239 23.100 0.212 1.00 72.12 237 LEU A CA 1
ATOM 1841 C C . LEU A 1 237 ? -0.898 22.969 -1.173 1.00 72.12 237 LEU A C 1
ATOM 1843 O O . LEU A 1 237 ? -1.779 23.757 -1.498 1.00 72.12 237 LEU A O 1
ATOM 1847 N N . ILE A 1 238 ? -0.532 21.948 -1.957 1.00 71.62 238 ILE A N 1
ATOM 1848 C CA . ILE A 1 238 ? -1.145 21.672 -3.269 1.00 71.62 238 ILE A CA 1
ATOM 1849 C C . ILE A 1 238 ? -2.649 21.368 -3.175 1.00 71.62 238 ILE A C 1
ATOM 1851 O O . ILE A 1 238 ? -3.387 21.619 -4.119 1.00 71.62 238 ILE A O 1
ATOM 1855 N N . LEU A 1 239 ? -3.122 20.856 -2.036 1.00 71.12 239 LEU A N 1
ATOM 1856 C CA . LEU A 1 239 ? -4.547 20.615 -1.799 1.00 71.12 239 LEU A CA 1
ATOM 1857 C C . LEU A 1 239 ? -5.248 21.853 -1.222 1.00 71.12 239 LEU A C 1
ATOM 1859 O O . LEU A 1 239 ? -6.448 22.018 -1.421 1.00 71.12 239 LEU A O 1
ATOM 1863 N N . GLN A 1 240 ? -4.508 22.760 -0.572 1.00 72.25 240 GLN A N 1
ATOM 1864 C CA . GLN A 1 240 ? -5.050 24.017 -0.039 1.00 72.25 240 GLN A CA 1
ATOM 1865 C C . GLN A 1 240 ? -5.461 25.010 -1.135 1.00 72.25 240 GLN A C 1
ATOM 1867 O O . GLN A 1 240 ? -6.271 25.901 -0.876 1.00 72.25 240 GLN A O 1
ATOM 1872 N N . THR A 1 241 ? -4.911 24.884 -2.347 1.00 66.19 241 THR A N 1
ATOM 1873 C CA . THR A 1 241 ? -5.276 25.732 -3.494 1.00 66.19 241 THR A CA 1
ATOM 1874 C C . THR A 1 241 ? -6.636 25.361 -4.088 1.00 66.19 241 THR A C 1
ATOM 1876 O O . THR A 1 241 ? -7.238 26.176 -4.790 1.00 66.19 241 THR A O 1
ATOM 1879 N N . ILE A 1 242 ? -7.162 24.170 -3.783 1.00 66.50 242 ILE A N 1
ATOM 1880 C CA . ILE A 1 242 ? -8.482 23.734 -4.234 1.00 66.50 242 ILE A CA 1
ATOM 1881 C C . ILE A 1 242 ? -9.539 24.310 -3.283 1.00 66.50 242 ILE A C 1
ATOM 1883 O O . ILE A 1 242 ? -9.572 23.998 -2.088 1.00 66.50 242 ILE A O 1
ATOM 1887 N N . LYS A 1 243 ? -10.419 25.177 -3.806 1.00 57.34 243 LYS A N 1
ATOM 1888 C CA . LYS A 1 243 ? -11.491 25.807 -3.017 1.00 57.34 243 LYS A CA 1
ATOM 1889 C C . LYS A 1 243 ? -12.335 24.734 -2.312 1.00 57.34 243 LYS A C 1
ATOM 1891 O O . LYS A 1 243 ? -12.826 23.812 -2.952 1.00 57.34 243 LYS A O 1
ATOM 1896 N N . GLY A 1 244 ? -12.511 24.879 -0.998 1.00 59.12 244 GLY A N 1
ATOM 1897 C CA . GLY A 1 244 ? -13.327 23.979 -0.173 1.00 59.12 244 GLY A CA 1
ATOM 1898 C C . GLY A 1 244 ? -12.585 22.801 0.477 1.00 59.12 244 GLY A C 1
ATOM 1899 O O . GLY A 1 244 ? -13.168 22.142 1.330 1.00 59.12 244 GLY A O 1
ATOM 1900 N N . LEU A 1 245 ? -11.301 22.555 0.170 1.00 61.22 245 LEU A N 1
ATOM 1901 C CA . LEU A 1 245 ? -10.504 21.471 0.773 1.00 61.22 245 LEU A CA 1
ATOM 1902 C C . LEU A 1 245 ? -9.654 21.927 1.979 1.00 61.22 245 LEU A C 1
ATOM 1904 O O . LEU A 1 245 ? -8.441 21.740 2.013 1.00 61.22 245 LEU A O 1
ATOM 1908 N N . ARG A 1 246 ? -10.273 22.494 3.023 1.00 57.75 246 ARG A N 1
ATOM 1909 C CA . ARG A 1 246 ? -9.590 22.710 4.318 1.00 57.75 246 ARG A CA 1
ATOM 1910 C C . ARG A 1 246 ? -10.022 21.649 5.329 1.00 57.75 246 ARG A C 1
ATOM 1912 O O . ARG A 1 246 ? -10.982 21.853 6.059 1.00 57.75 246 ARG A O 1
ATOM 1919 N N . SER A 1 247 ? -9.315 20.520 5.359 1.00 64.19 247 SER A N 1
ATOM 1920 C CA . SER A 1 247 ? -9.461 19.488 6.395 1.00 64.19 247 SER A CA 1
ATOM 1921 C C . SER A 1 247 ? -8.125 19.269 7.085 1.00 64.19 247 SER A C 1
ATOM 1923 O O . SER A 1 247 ? -7.110 19.086 6.415 1.00 64.19 247 SER A O 1
ATOM 1925 N N . SER A 1 248 ? -8.117 19.212 8.415 1.00 67.12 248 SER A N 1
ATOM 1926 C CA . SER A 1 248 ? -6.945 18.736 9.156 1.00 67.12 248 SER A CA 1
ATOM 1927 C C . SER A 1 248 ? -6.625 17.271 8.848 1.00 67.12 248 SER A C 1
ATOM 1929 O O . SER A 1 248 ? -5.526 16.840 9.145 1.00 67.12 248 SER A O 1
ATOM 1931 N N . LEU A 1 249 ? -7.523 16.516 8.210 1.00 76.81 249 LEU A N 1
ATOM 1932 C CA . LEU A 1 249 ? -7.298 15.135 7.790 1.00 76.81 249 LEU A CA 1
ATOM 1933 C C . LEU A 1 249 ? -7.345 15.026 6.253 1.00 76.81 249 LEU A C 1
ATOM 1935 O O . LEU A 1 249 ? -8.445 14.977 5.687 1.00 76.81 249 LEU A O 1
ATOM 1939 N N . PRO A 1 250 ? -6.188 15.013 5.562 1.00 76.25 250 PRO A N 1
ATOM 1940 C CA . PRO A 1 250 ? -6.118 14.920 4.103 1.00 76.25 250 PRO A CA 1
ATOM 1941 C C . PRO A 1 250 ? -6.827 13.690 3.526 1.00 76.25 250 PRO A C 1
ATOM 1943 O O . PRO A 1 250 ? -7.403 13.749 2.443 1.00 76.25 250 PRO A O 1
ATOM 1946 N N . GLU A 1 251 ? -6.828 12.587 4.268 1.00 82.88 251 GLU A N 1
ATOM 1947 C CA . GLU A 1 251 ? -7.421 11.303 3.895 1.00 82.88 251 GLU A CA 1
ATOM 1948 C C . GLU A 1 251 ? -8.952 11.354 3.841 1.00 82.88 251 GLU A C 1
ATOM 1950 O O . GLU A 1 251 ? -9.562 10.486 3.224 1.00 82.88 251 GLU A O 1
ATOM 1955 N N . ALA A 1 252 ? -9.582 12.374 4.431 1.00 82.44 252 ALA A N 1
ATOM 1956 C CA . ALA A 1 252 ? -11.022 12.606 4.323 1.00 82.44 252 ALA A CA 1
ATOM 1957 C C . ALA A 1 252 ? -11.419 13.366 3.046 1.00 82.44 252 ALA A C 1
ATOM 1959 O O . ALA A 1 252 ? -12.603 13.480 2.732 1.00 82.44 252 ALA A O 1
ATOM 1960 N N . HIS A 1 253 ? -10.457 13.909 2.295 1.00 84.38 253 HIS A N 1
ATOM 1961 C CA . HIS A 1 253 ? -10.774 14.645 1.080 1.00 84.38 253 HIS A CA 1
ATOM 1962 C C . HIS A 1 253 ? -11.238 13.717 -0.051 1.00 84.38 253 HIS A C 1
ATOM 1964 O O . HIS A 1 253 ? -10.684 12.627 -0.202 1.00 84.38 253 HIS A O 1
ATOM 1970 N N . PRO A 1 254 ? -12.160 14.164 -0.930 1.00 83.62 254 PRO A N 1
ATOM 1971 C CA . PRO A 1 254 ? -12.583 13.380 -2.095 1.00 83.62 254 PRO A CA 1
ATOM 1972 C C . PRO A 1 254 ? -11.406 12.929 -2.964 1.00 83.62 254 PRO A C 1
ATOM 1974 O O . PRO A 1 254 ? -11.410 11.842 -3.523 1.00 83.62 254 PRO A O 1
ATOM 1977 N N . ILE A 1 255 ? -10.347 13.738 -3.011 1.00 84.81 255 ILE A N 1
ATOM 1978 C CA . ILE A 1 255 ? -9.143 13.461 -3.789 1.00 84.81 255 ILE A CA 1
ATOM 1979 C C . ILE A 1 255 ? -8.350 12.241 -3.318 1.00 84.81 255 ILE A C 1
ATOM 1981 O O . ILE A 1 255 ? -7.648 11.615 -4.113 1.00 84.81 255 ILE A O 1
ATOM 1985 N N . ALA A 1 256 ? -8.503 11.851 -2.049 1.00 87.25 256 ALA A N 1
ATOM 1986 C CA . ALA A 1 256 ? -7.886 10.648 -1.510 1.00 87.25 256 ALA A CA 1
ATOM 1987 C C . ALA A 1 256 ? -8.448 9.369 -2.161 1.00 87.25 256 ALA A C 1
ATOM 1989 O O . ALA A 1 256 ? -7.839 8.308 -2.022 1.00 87.25 256 ALA A O 1
ATOM 1990 N N . ILE A 1 257 ? -9.543 9.462 -2.933 1.00 89.75 257 ILE A N 1
ATOM 1991 C CA . ILE A 1 257 ? -10.077 8.352 -3.729 1.00 89.75 257 ILE A CA 1
ATOM 1992 C C . ILE A 1 257 ? -9.047 7.780 -4.705 1.00 89.75 257 ILE A C 1
ATOM 1994 O O . ILE A 1 257 ? -9.066 6.582 -4.968 1.00 89.75 257 ILE A O 1
ATOM 1998 N N . ALA A 1 258 ? -8.094 8.594 -5.176 1.00 90.75 258 ALA A N 1
ATOM 1999 C CA . ALA A 1 258 ? -6.994 8.104 -5.997 1.00 90.75 258 ALA A CA 1
ATOM 2000 C C . ALA A 1 258 ? -6.194 7.014 -5.265 1.00 90.75 258 ALA A C 1
ATOM 2002 O O . ALA A 1 258 ? -5.824 6.019 -5.877 1.00 90.75 258 ALA A O 1
ATOM 2003 N N . ALA A 1 259 ? -5.977 7.152 -3.952 1.00 92.88 259 ALA A N 1
ATOM 2004 C CA . ALA A 1 259 ? -5.275 6.170 -3.128 1.00 92.88 259 ALA A CA 1
ATOM 2005 C C . ALA A 1 259 ? -6.211 5.070 -2.596 1.00 92.88 259 ALA A C 1
ATOM 2007 O O . ALA A 1 259 ? -5.890 3.885 -2.700 1.00 92.88 259 ALA A O 1
ATOM 2008 N N . PHE A 1 260 ? -7.379 5.436 -2.057 1.00 95.12 260 PHE A N 1
ATOM 2009 C CA . PHE A 1 260 ? -8.336 4.480 -1.482 1.00 95.12 260 PHE A CA 1
ATOM 2010 C C . PHE A 1 260 ? -9.012 3.587 -2.521 1.00 95.12 260 PHE A C 1
ATOM 2012 O O . PHE A 1 260 ? -9.442 2.493 -2.168 1.00 95.12 260 PHE A O 1
ATOM 2019 N N . GLY A 1 261 ? -9.112 4.047 -3.767 1.00 94.69 261 GLY A N 1
ATOM 2020 C CA . GLY A 1 261 ? -9.763 3.396 -4.902 1.00 94.69 261 GLY A CA 1
ATOM 2021 C C . GLY A 1 261 ? -11.289 3.338 -4.835 1.00 94.69 261 GLY A C 1
ATOM 2022 O O . GLY A 1 261 ? -11.941 3.524 -5.859 1.00 94.69 261 GLY A O 1
ATOM 2023 N N . THR A 1 262 ? -11.872 3.172 -3.645 1.00 94.81 262 THR A N 1
ATOM 2024 C CA . THR A 1 262 ? -13.323 3.235 -3.418 1.00 94.81 262 THR A CA 1
ATOM 2025 C C . THR A 1 262 ? -13.677 4.162 -2.263 1.00 94.81 262 THR A C 1
ATOM 2027 O O . THR A 1 262 ? -12.928 4.307 -1.290 1.00 94.81 262 THR A O 1
ATOM 2030 N N . ARG A 1 263 ? -14.861 4.780 -2.350 1.00 94.50 263 ARG A N 1
ATOM 2031 C CA . ARG A 1 263 ? -15.375 5.633 -1.276 1.00 94.50 263 ARG A CA 1
ATOM 2032 C C . ARG A 1 263 ? -15.678 4.809 -0.031 1.00 94.50 263 ARG A C 1
ATOM 2034 O O . ARG A 1 263 ? -15.395 5.248 1.075 1.00 94.50 263 ARG A O 1
ATOM 2041 N N . ARG A 1 264 ? -16.140 3.568 -0.203 1.00 96.12 264 ARG A N 1
ATOM 2042 C CA . ARG A 1 264 ? -16.309 2.618 0.902 1.00 96.12 264 ARG A CA 1
ATOM 2043 C C . ARG A 1 264 ? -15.005 2.374 1.659 1.00 96.12 264 ARG A C 1
ATOM 2045 O O . ARG A 1 264 ? -15.030 2.428 2.883 1.00 96.12 264 ARG A O 1
ATOM 2052 N N . ASN A 1 265 ? -13.881 2.145 0.974 1.00 96.69 265 ASN A N 1
ATOM 2053 C CA . ASN A 1 265 ? -12.589 1.939 1.635 1.00 96.69 265 ASN A CA 1
ATOM 2054 C C . ASN A 1 265 ? -12.181 3.166 2.466 1.00 96.69 265 ASN A C 1
ATOM 2056 O O . ASN A 1 265 ? -11.803 3.032 3.629 1.00 96.69 265 ASN A O 1
ATOM 2060 N N . GLN A 1 266 ? -12.348 4.363 1.898 1.00 95.25 266 GLN A N 1
ATOM 2061 C CA . GLN A 1 266 ? -12.106 5.627 2.591 1.00 95.25 266 GLN A CA 1
ATOM 2062 C C . GLN A 1 266 ? -12.982 5.776 3.845 1.00 95.25 266 GLN A C 1
ATOM 2064 O O . GLN A 1 266 ? -12.464 5.976 4.941 1.00 95.25 266 GLN A O 1
ATOM 2069 N N . MET A 1 267 ? -14.303 5.636 3.711 1.00 95.94 267 MET A N 1
ATOM 2070 C CA . MET A 1 267 ? -15.241 5.837 4.821 1.00 95.94 267 MET A CA 1
ATOM 2071 C C . MET A 1 267 ? -15.101 4.753 5.901 1.00 95.94 267 MET A C 1
ATOM 2073 O O . MET A 1 267 ? -15.155 5.056 7.090 1.00 95.94 267 MET A O 1
ATOM 2077 N N . GLU A 1 268 ? -14.845 3.495 5.522 1.00 96.75 268 GLU A N 1
ATOM 2078 C CA . GLU A 1 268 ? -14.552 2.418 6.479 1.00 96.75 268 GLU A CA 1
ATOM 2079 C C . GLU A 1 268 ? -13.219 2.626 7.203 1.00 96.75 268 GLU A C 1
ATOM 2081 O O . GLU A 1 268 ? -13.083 2.238 8.362 1.00 96.75 268 GLU A O 1
ATOM 2086 N N . PHE A 1 269 ? -12.213 3.212 6.552 1.00 95.88 269 PHE A N 1
ATOM 2087 C CA . PHE A 1 269 ? -10.979 3.593 7.230 1.00 95.88 269 PHE A CA 1
ATOM 2088 C C . PHE A 1 269 ? -11.231 4.687 8.272 1.00 95.88 269 PHE A C 1
ATOM 2090 O O . PHE A 1 269 ? -10.836 4.513 9.423 1.00 95.88 269 PHE A O 1
ATOM 2097 N N . LEU A 1 270 ? -11.937 5.757 7.902 1.00 94.75 270 LEU A N 1
ATOM 2098 C CA . LEU A 1 270 ? -12.235 6.875 8.802 1.00 94.75 270 LEU A CA 1
ATOM 2099 C C . LEU A 1 270 ? -13.075 6.436 10.010 1.00 94.75 270 LEU A C 1
ATOM 2101 O O . LEU A 1 270 ? -12.731 6.763 11.145 1.00 94.75 270 LEU A O 1
ATOM 2105 N N . ALA A 1 271 ? -14.096 5.603 9.787 1.00 96.31 271 ALA A N 1
ATOM 2106 C CA . ALA A 1 271 ? -14.917 5.049 10.862 1.00 96.31 271 ALA A CA 1
ATOM 2107 C C . ALA A 1 271 ? -14.106 4.195 11.845 1.00 96.31 271 ALA A C 1
ATOM 2109 O O . ALA A 1 271 ? -14.265 4.314 13.059 1.00 96.31 271 ALA A O 1
ATOM 2110 N N . ARG A 1 272 ? -13.207 3.343 11.332 1.00 96.31 272 ARG A N 1
ATOM 2111 C CA . ARG A 1 272 ? -12.328 2.517 12.173 1.00 96.31 272 ARG A CA 1
ATOM 2112 C C . ARG A 1 272 ? -11.292 3.358 12.918 1.00 96.31 272 ARG A C 1
ATOM 2114 O O . ARG A 1 272 ? -10.999 3.056 14.071 1.00 96.31 272 ARG A O 1
ATOM 2121 N N . LEU A 1 273 ? -10.747 4.395 12.281 1.00 94.06 273 LEU A N 1
ATOM 2122 C CA . LEU A 1 273 ? -9.782 5.303 12.898 1.00 94.06 273 LEU A CA 1
ATOM 2123 C C . LEU A 1 273 ? -10.416 6.033 14.086 1.00 94.06 273 LEU A C 1
ATOM 2125 O O . LEU A 1 273 ? -9.857 6.022 15.181 1.00 94.06 273 LEU A O 1
ATOM 2129 N N . GLU A 1 274 ? -11.612 6.594 13.895 1.00 93.38 274 GLU A N 1
ATOM 2130 C CA . GLU A 1 274 ? -12.331 7.264 14.978 1.00 93.38 274 GLU A CA 1
ATOM 2131 C C . GLU A 1 274 ? -12.726 6.285 16.090 1.00 93.38 274 GLU A C 1
ATOM 2133 O O . GLU A 1 274 ? -12.548 6.599 17.269 1.00 93.38 274 GLU A O 1
ATOM 2138 N N . ALA A 1 275 ? -13.194 5.080 15.741 1.00 94.94 275 ALA A N 1
ATOM 2139 C CA . ALA A 1 275 ? -13.478 4.036 16.721 1.00 94.94 275 ALA A CA 1
ATOM 2140 C C . ALA A 1 275 ? -12.243 3.724 17.576 1.00 94.94 275 ALA A C 1
ATOM 2142 O O . ALA A 1 275 ? -12.336 3.705 18.803 1.00 94.94 275 ALA A O 1
ATOM 2143 N N . GLN A 1 276 ? -11.070 3.576 16.952 1.00 93.00 276 GLN A N 1
ATOM 2144 C CA . GLN A 1 276 ? -9.829 3.312 17.674 1.00 93.00 276 GLN A CA 1
ATOM 2145 C C . GLN A 1 276 ? -9.433 4.468 18.604 1.00 93.00 276 GLN A C 1
ATOM 2147 O O . GLN A 1 276 ? -9.006 4.228 19.737 1.00 93.00 276 GLN A O 1
ATOM 2152 N N . ASP A 1 277 ? -9.592 5.716 18.162 1.00 89.56 277 ASP A N 1
ATOM 2153 C CA . ASP A 1 277 ? -9.321 6.894 18.989 1.00 89.56 277 ASP A CA 1
ATOM 2154 C C . ASP A 1 277 ? -10.263 6.960 20.199 1.00 89.56 277 ASP A C 1
ATOM 2156 O O . ASP A 1 277 ? -9.809 7.201 21.322 1.00 89.56 277 ASP A O 1
ATOM 2160 N N . LYS A 1 278 ? -11.556 6.656 20.021 1.00 90.00 278 LYS A N 1
ATOM 2161 C CA . LYS A 1 278 ? -12.507 6.546 21.140 1.00 90.00 278 LYS A CA 1
ATOM 2162 C C . LYS A 1 278 ? -12.144 5.402 22.083 1.00 90.00 278 LYS A C 1
ATOM 2164 O O . LYS A 1 278 ? -12.185 5.600 23.297 1.00 90.00 278 LYS A O 1
ATOM 2169 N N . THR A 1 279 ? -11.708 4.255 21.560 1.00 90.00 279 THR A N 1
ATOM 2170 C CA . THR A 1 279 ? -11.231 3.142 22.389 1.00 90.00 279 THR A CA 1
ATOM 2171 C C . THR A 1 279 ? -10.015 3.537 23.225 1.00 90.00 279 THR A C 1
ATOM 2173 O O . THR A 1 279 ? -9.972 3.237 24.418 1.00 90.00 279 THR A O 1
ATOM 2176 N N . LYS A 1 280 ? -9.043 4.254 22.646 1.00 86.31 280 LYS A N 1
ATOM 2177 C CA . LYS A 1 280 ? -7.880 4.778 23.385 1.00 86.31 280 LYS A CA 1
ATOM 2178 C C . LYS A 1 280 ? -8.297 5.757 24.481 1.00 86.31 280 LYS A C 1
ATOM 2180 O O . LYS A 1 280 ? -7.837 5.626 25.611 1.00 86.31 280 LYS A O 1
ATOM 2185 N N . ILE A 1 281 ? -9.189 6.698 24.173 1.00 83.94 281 ILE A N 1
ATOM 2186 C CA . ILE A 1 281 ? -9.692 7.682 25.142 1.00 83.94 281 ILE A CA 1
ATOM 2187 C C . ILE A 1 281 ? -10.424 6.990 26.299 1.00 83.94 281 ILE A C 1
ATOM 2189 O O . ILE A 1 281 ? -10.173 7.317 27.455 1.00 83.94 281 ILE A O 1
ATOM 2193 N N . HIS A 1 282 ? -11.276 6.005 26.014 1.00 88.19 282 HIS A N 1
ATOM 2194 C CA . HIS A 1 282 ? -11.975 5.238 27.046 1.00 88.19 282 HIS A CA 1
ATOM 2195 C C . HIS A 1 282 ? -11.012 4.423 27.926 1.00 88.19 282 HIS A C 1
ATOM 2197 O O . HIS A 1 282 ? -11.203 4.352 29.134 1.00 88.19 282 HIS A O 1
ATOM 2203 N N . ARG A 1 283 ? -9.932 3.859 27.362 1.00 84.81 283 ARG A N 1
ATOM 2204 C CA . ARG A 1 283 ? -8.884 3.190 28.161 1.00 84.81 283 ARG A CA 1
ATOM 2205 C C . ARG A 1 283 ? -8.189 4.148 29.133 1.00 84.81 283 ARG A C 1
ATOM 2207 O O . ARG A 1 283 ? -7.817 3.728 30.221 1.00 84.81 283 ARG A O 1
ATOM 2214 N N . ILE A 1 284 ? -8.009 5.412 28.741 1.00 85.56 284 ILE A N 1
ATOM 2215 C CA . ILE A 1 284 ? -7.428 6.459 29.597 1.00 85.56 284 ILE A CA 1
ATOM 2216 C C . ILE A 1 284 ? -8.442 6.922 30.651 1.00 85.56 284 ILE A C 1
ATOM 2218 O O . ILE A 1 284 ? -8.077 7.132 31.804 1.00 85.56 284 ILE A O 1
ATOM 2222 N N . ASN A 1 285 ? -9.711 7.074 30.268 1.00 86.06 285 ASN A N 1
ATOM 2223 C CA . ASN A 1 285 ? -10.789 7.479 31.160 1.00 86.06 285 ASN A CA 1
ATOM 2224 C C . ASN A 1 285 ? -12.011 6.544 31.030 1.00 86.06 285 ASN A C 1
ATOM 2226 O O . ASN A 1 285 ? -12.924 6.832 30.244 1.00 86.06 285 ASN A O 1
ATOM 2230 N N . PRO A 1 286 ? -12.072 5.470 31.843 1.00 90.44 286 PRO A N 1
ATOM 2231 C CA . PRO A 1 286 ? -13.154 4.484 31.792 1.00 90.44 286 PRO A CA 1
ATOM 2232 C C . PRO A 1 286 ? -14.544 5.027 32.151 1.00 90.44 286 PRO A C 1
ATOM 2234 O O . PRO A 1 286 ? -15.540 4.358 31.891 1.00 90.44 286 PRO A O 1
ATOM 2237 N N . SER A 1 287 ? -14.639 6.233 32.729 1.00 91.81 287 SER A N 1
ATOM 2238 C CA . SER A 1 287 ? -15.932 6.874 33.023 1.00 91.81 287 SER A CA 1
ATOM 2239 C C . SER A 1 287 ? -16.667 7.362 31.768 1.00 91.81 287 SER A C 1
ATOM 2241 O O . SER A 1 287 ? -17.874 7.597 31.804 1.00 91.81 287 SER A O 1
ATOM 2243 N N . LEU A 1 288 ? -15.960 7.508 30.641 1.00 88.31 288 LEU A N 1
ATOM 2244 C CA . LEU A 1 288 ? -16.560 7.903 29.372 1.00 88.31 288 LEU A CA 1
ATOM 2245 C C . LEU A 1 288 ? -17.334 6.734 28.765 1.00 88.31 288 LEU A C 1
ATOM 2247 O O . LEU A 1 288 ? -16.815 5.627 28.656 1.00 88.31 288 LEU A O 1
ATOM 2251 N N . LYS A 1 289 ? -18.559 6.977 28.294 1.00 90.31 289 LYS A N 1
ATOM 2252 C CA . LYS A 1 289 ? -19.352 5.948 27.613 1.00 90.31 289 LYS A CA 1
ATOM 2253 C C . LYS A 1 289 ? -18.725 5.598 26.260 1.00 90.31 289 LYS A C 1
ATOM 2255 O O . LYS A 1 289 ? -18.556 6.478 25.415 1.00 90.31 289 LYS A O 1
ATOM 2260 N N . MET A 1 290 ? -18.425 4.317 26.039 1.00 92.19 290 MET A N 1
ATOM 2261 C CA . MET A 1 290 ? -17.959 3.841 24.735 1.00 92.19 290 MET A CA 1
ATOM 2262 C C . MET A 1 290 ? -19.109 3.887 23.713 1.00 92.19 290 MET A C 1
ATOM 2264 O O . MET A 1 290 ? -20.186 3.350 23.993 1.00 92.19 290 MET A O 1
ATOM 2268 N N . PRO A 1 291 ? -18.916 4.503 22.534 1.00 93.94 291 PRO A N 1
ATOM 2269 C CA . PRO A 1 291 ? -19.886 4.419 21.449 1.00 93.94 291 PRO A CA 1
ATOM 2270 C C . PRO A 1 291 ? -20.017 3.003 20.873 1.00 93.94 291 PRO A C 1
ATOM 2272 O O . PRO A 1 291 ? -19.063 2.227 20.890 1.00 93.94 291 PRO A O 1
ATOM 2275 N N . THR A 1 292 ? -21.185 2.681 20.315 1.00 96.44 292 THR A N 1
ATOM 2276 C CA . THR A 1 292 ? -21.408 1.421 19.589 1.00 96.44 292 THR A CA 1
ATOM 2277 C C . THR A 1 292 ? -20.898 1.508 18.151 1.00 96.44 292 THR A C 1
ATOM 2279 O O . THR A 1 292 ? -20.775 2.601 17.590 1.00 96.44 292 THR A O 1
ATOM 2282 N N . ALA A 1 293 ? -20.658 0.354 17.519 1.00 97.00 293 ALA A N 1
ATOM 2283 C CA . ALA A 1 293 ? -20.297 0.290 16.103 1.00 97.00 293 ALA A CA 1
ATOM 2284 C C . ALA A 1 293 ? -21.334 0.990 15.201 1.00 97.00 293 ALA A C 1
ATOM 2286 O O . ALA A 1 293 ? -20.952 1.703 14.273 1.00 97.00 293 ALA A O 1
ATOM 2287 N N . ASP A 1 294 ? -22.629 0.864 15.510 1.00 97.12 294 ASP A N 1
ATOM 2288 C CA . ASP A 1 294 ? -23.711 1.514 14.761 1.00 97.12 294 ASP A CA 1
ATOM 2289 C C . ASP A 1 294 ? -23.625 3.043 14.767 1.00 97.12 294 ASP A C 1
ATOM 2291 O O . ASP A 1 294 ? -23.943 3.669 13.756 1.00 97.12 294 ASP A O 1
ATOM 2295 N N . LEU A 1 295 ? -23.158 3.657 15.863 1.00 95.94 295 LEU A N 1
ATOM 2296 C CA . LEU A 1 295 ? -22.986 5.110 15.902 1.00 95.94 295 LEU A CA 1
ATOM 2297 C C . LEU A 1 295 ? -21.935 5.554 14.879 1.00 95.94 295 LEU A C 1
ATOM 2299 O O . LEU A 1 295 ? -22.171 6.488 14.117 1.00 95.94 295 LEU A O 1
ATOM 2303 N N . PHE A 1 296 ? -20.797 4.860 14.813 1.00 96.75 296 PHE A N 1
ATOM 2304 C CA . PHE A 1 296 ? -19.765 5.161 13.819 1.00 96.75 296 PHE A CA 1
ATOM 2305 C C . PHE A 1 296 ? -20.256 4.902 12.392 1.00 96.75 296 PHE A C 1
ATOM 2307 O O . PHE A 1 296 ? -19.946 5.676 11.491 1.00 96.75 296 PHE A O 1
ATOM 2314 N N . VAL A 1 297 ? -21.064 3.860 12.172 1.00 96.75 297 VAL A N 1
ATOM 2315 C CA . VAL A 1 297 ? -21.694 3.620 10.866 1.00 96.75 297 VAL A CA 1
ATOM 2316 C C . VAL A 1 297 ? -22.574 4.795 10.455 1.00 96.75 297 VAL A C 1
ATOM 2318 O O . VAL A 1 297 ? -22.494 5.227 9.308 1.00 96.75 297 VAL A O 1
ATOM 2321 N N . GLN A 1 298 ? -23.386 5.335 11.366 1.00 94.69 298 GLN A N 1
ATOM 2322 C CA . GLN A 1 298 ? -24.231 6.498 11.086 1.00 94.69 298 GLN A CA 1
ATOM 2323 C C . GLN A 1 298 ? -23.394 7.743 10.769 1.00 94.69 298 GLN A C 1
ATOM 2325 O O . GLN A 1 298 ? -23.648 8.397 9.761 1.00 94.69 298 GLN A O 1
ATOM 2330 N N . LEU A 1 299 ? -22.368 8.028 11.579 1.00 93.94 299 LEU A N 1
ATOM 2331 C CA . LEU A 1 299 ? -21.481 9.186 11.401 1.00 93.94 299 LEU A CA 1
ATOM 2332 C C . LEU A 1 299 ? -20.746 9.171 10.055 1.00 93.94 299 LEU A C 1
ATOM 2334 O O . LEU A 1 299 ? -20.574 10.215 9.434 1.00 93.94 299 LEU A O 1
ATOM 2338 N N . TRP A 1 300 ? -20.337 7.986 9.599 1.00 95.12 300 TRP A N 1
ATOM 2339 C CA . TRP A 1 300 ? -19.546 7.804 8.380 1.00 95.12 300 TRP A CA 1
ATOM 2340 C C . TRP A 1 300 ? -20.352 7.211 7.215 1.00 95.12 300 TRP A C 1
ATOM 2342 O O . TRP A 1 300 ? -19.777 6.672 6.267 1.00 95.12 300 TRP A O 1
ATOM 2352 N N . SER A 1 301 ? -21.683 7.300 7.263 1.00 95.38 301 SER A N 1
ATOM 2353 C CA . SER A 1 301 ? -22.544 7.010 6.110 1.00 95.38 301 SER A CA 1
ATOM 2354 C C . SER A 1 301 ? -22.358 8.072 5.021 1.00 95.38 301 SER A C 1
ATOM 2356 O O . SER A 1 301 ? -22.003 9.215 5.306 1.00 95.38 301 SER A O 1
ATOM 2358 N N . TRP A 1 302 ? -22.582 7.710 3.758 1.00 94.00 302 TRP A N 1
ATOM 2359 C CA . TRP A 1 302 ? -22.447 8.643 2.636 1.00 94.00 302 TRP A CA 1
ATOM 2360 C C . TRP A 1 302 ? -23.498 8.399 1.562 1.00 94.00 302 TRP A C 1
ATOM 2362 O O . TRP A 1 302 ? -24.022 7.300 1.440 1.00 94.00 302 TRP A O 1
ATOM 2372 N N . GLU A 1 303 ? -23.762 9.416 0.749 1.00 94.56 303 GLU A N 1
ATOM 2373 C CA . GLU A 1 303 ? -24.605 9.296 -0.441 1.00 94.56 303 GLU A CA 1
ATOM 2374 C C . GLU A 1 303 ? -23.763 8.944 -1.671 1.00 94.56 303 GLU A C 1
ATOM 2376 O O . GLU A 1 303 ? -22.737 9.581 -1.948 1.00 94.56 303 GLU A O 1
ATOM 2381 N N . GLU A 1 304 ? -24.209 7.942 -2.423 1.00 91.38 304 GLU A N 1
ATOM 2382 C CA . GLU A 1 304 ? -23.620 7.520 -3.692 1.00 91.38 304 GLU A CA 1
ATOM 2383 C C . GLU A 1 304 ? -24.740 7.138 -4.659 1.00 91.38 304 GLU A C 1
ATOM 2385 O O . GLU A 1 304 ? -25.554 6.268 -4.363 1.00 91.38 304 GLU A O 1
ATOM 2390 N N . ASN A 1 305 ? -24.814 7.818 -5.808 1.00 91.69 305 ASN A N 1
ATOM 2391 C CA . ASN A 1 305 ? -25.868 7.612 -6.812 1.00 91.69 305 ASN A CA 1
ATOM 2392 C C . ASN A 1 305 ? -27.305 7.681 -6.244 1.00 91.69 305 ASN A C 1
ATOM 2394 O O . ASN A 1 305 ? -28.185 6.949 -6.687 1.00 91.69 305 ASN A O 1
ATOM 2398 N N . GLY A 1 306 ? -27.538 8.555 -5.257 1.00 91.94 306 GLY A N 1
ATOM 2399 C CA . GLY A 1 306 ? -28.844 8.729 -4.606 1.00 91.94 306 GLY A CA 1
ATOM 2400 C C . GLY A 1 306 ? -29.212 7.636 -3.597 1.00 91.94 306 GLY A C 1
ATOM 2401 O O . GLY A 1 306 ? -30.368 7.563 -3.184 1.00 91.94 306 GLY A O 1
ATOM 2402 N N . VAL A 1 307 ? -28.260 6.775 -3.227 1.00 96.06 307 VAL A N 1
ATOM 2403 C CA . VAL A 1 307 ? -28.433 5.738 -2.209 1.00 96.06 307 VAL A CA 1
ATOM 2404 C C . VAL A 1 307 ? -27.510 6.019 -1.027 1.00 96.06 307 VAL A C 1
ATOM 2406 O O . VAL A 1 307 ? -26.298 6.192 -1.193 1.00 96.06 307 VAL A O 1
ATOM 2409 N N . THR A 1 308 ? -28.073 5.969 0.182 1.00 96.44 308 THR A N 1
ATOM 2410 C CA . THR A 1 308 ? -27.295 6.019 1.420 1.00 96.44 308 THR A CA 1
ATOM 2411 C C . THR A 1 308 ? -26.508 4.725 1.600 1.00 96.44 308 THR A C 1
ATOM 2413 O O . THR A 1 308 ? -27.040 3.665 1.941 1.00 96.44 308 THR A O 1
ATOM 2416 N N . MET A 1 309 ? -25.203 4.828 1.424 1.00 97.44 309 MET A N 1
ATOM 2417 C CA . MET A 1 309 ? -24.235 3.772 1.652 1.00 97.44 309 MET A CA 1
ATOM 2418 C C . MET A 1 309 ? -23.683 3.844 3.077 1.00 97.44 309 MET A C 1
ATOM 2420 O O . MET A 1 309 ? -23.615 4.906 3.699 1.00 97.44 309 MET A O 1
ATOM 2424 N N . LYS A 1 310 ? -23.283 2.685 3.610 1.00 96.94 310 LYS A N 1
ATOM 2425 C CA . LYS A 1 310 ? -22.872 2.533 5.012 1.00 96.94 310 LYS A CA 1
ATOM 2426 C C . LYS A 1 310 ? -21.582 1.723 5.148 1.00 96.94 310 LYS A C 1
ATOM 2428 O O . LYS A 1 310 ? -21.451 0.705 4.454 1.00 96.94 310 LYS A O 1
ATOM 2433 N N . PRO A 1 311 ? -20.659 2.107 6.053 1.00 97.38 311 PRO A N 1
ATOM 2434 C CA . PRO A 1 311 ? -19.544 1.256 6.462 1.00 97.38 311 PRO A CA 1
ATOM 2435 C C . PRO A 1 311 ? -20.030 -0.090 7.015 1.00 97.38 311 PRO A C 1
ATOM 2437 O O . PRO A 1 311 ? -21.118 -0.187 7.584 1.00 97.38 311 PRO A O 1
ATOM 2440 N N . ARG A 1 312 ? -19.219 -1.145 6.886 1.00 97.38 312 ARG A N 1
ATOM 2441 C CA . ARG A 1 312 ? -19.539 -2.451 7.481 1.00 97.38 312 ARG A CA 1
ATOM 2442 C C . ARG A 1 312 ? -19.402 -2.423 9.005 1.00 97.38 312 ARG A C 1
ATOM 2444 O O . ARG A 1 312 ? -18.294 -2.280 9.522 1.00 97.38 312 ARG A O 1
ATOM 2451 N N . VAL A 1 313 ? -20.516 -2.662 9.702 1.00 97.19 313 VAL A N 1
ATOM 2452 C CA . VAL A 1 313 ? -20.595 -2.726 11.177 1.00 97.19 313 VAL A CA 1
ATOM 2453 C C . VAL A 1 313 ? -19.561 -3.700 11.748 1.00 97.19 313 VAL A C 1
ATOM 2455 O O . VAL A 1 313 ? -18.830 -3.349 12.669 1.00 97.19 313 VAL A O 1
ATOM 2458 N N . SER A 1 314 ? -19.438 -4.895 11.160 1.00 95.81 314 SER A N 1
ATOM 2459 C CA . SER A 1 314 ? -18.540 -5.953 11.646 1.00 95.81 314 SER A CA 1
ATOM 2460 C C . SER A 1 314 ? -17.072 -5.531 11.708 1.00 95.81 314 SER A C 1
ATOM 2462 O O . SER A 1 314 ? -16.352 -5.936 12.616 1.00 95.81 314 SER A O 1
ATOM 2464 N N . ARG A 1 315 ? -16.623 -4.684 10.777 1.00 95.19 315 ARG A N 1
ATOM 2465 C CA . ARG A 1 315 ? -15.243 -4.188 10.763 1.00 95.19 315 ARG A CA 1
ATOM 2466 C C . ARG A 1 315 ? -14.976 -3.188 11.875 1.00 95.19 315 ARG A C 1
ATOM 2468 O O . ARG A 1 315 ? -13.901 -3.206 12.456 1.00 95.19 315 ARG A O 1
ATOM 2475 N N . ILE A 1 316 ? -15.943 -2.317 12.154 1.00 96.88 316 ILE A N 1
ATOM 2476 C CA . ILE A 1 316 ? -15.848 -1.342 13.245 1.00 96.88 316 ILE A CA 1
ATOM 2477 C C . ILE A 1 316 ? -15.920 -2.073 14.584 1.00 96.88 316 ILE A C 1
ATOM 2479 O O . ILE A 1 316 ? -15.111 -1.804 15.465 1.00 96.88 316 ILE A O 1
ATOM 2483 N N . GLN A 1 317 ? -16.828 -3.044 14.713 1.00 95.88 317 GLN A N 1
ATOM 2484 C CA . GLN A 1 317 ? -16.939 -3.865 15.914 1.00 95.88 317 GLN A CA 1
ATOM 2485 C C . GLN A 1 317 ? -15.623 -4.590 16.222 1.00 95.88 317 GLN A C 1
ATOM 2487 O O . GLN A 1 317 ? -15.168 -4.538 17.355 1.00 95.88 317 GLN A O 1
ATOM 2492 N N . ALA A 1 318 ? -14.936 -5.134 15.210 1.00 93.81 318 ALA A N 1
ATOM 2493 C CA . ALA A 1 318 ? -13.623 -5.755 15.395 1.00 93.81 318 ALA A CA 1
ATOM 2494 C C . ALA A 1 318 ? -12.553 -4.795 15.965 1.00 93.81 318 ALA A C 1
ATOM 2496 O O . ALA A 1 318 ? -11.664 -5.234 16.691 1.00 93.81 318 ALA A O 1
ATOM 2497 N N . VAL A 1 319 ? -12.631 -3.487 15.679 1.00 94.31 319 VAL A N 1
ATOM 2498 C CA . VAL A 1 319 ? -11.754 -2.478 16.308 1.00 94.31 319 VAL A CA 1
ATOM 2499 C C . VAL A 1 319 ? -12.092 -2.316 17.788 1.00 94.31 319 VAL A C 1
ATOM 2501 O O . VAL A 1 319 ? -11.189 -2.266 18.623 1.00 94.31 319 VAL A O 1
ATOM 2504 N N . LEU A 1 320 ? -13.388 -2.225 18.102 1.00 93.88 320 LEU A N 1
ATOM 2505 C CA . LEU A 1 320 ? -13.887 -2.039 19.466 1.00 93.88 320 LEU A CA 1
ATOM 2506 C C . LEU A 1 320 ? -13.589 -3.255 20.352 1.00 93.88 320 LEU A C 1
ATOM 2508 O O . LEU A 1 320 ? -13.215 -3.081 21.511 1.00 93.88 320 LEU A O 1
ATOM 2512 N N . ASP A 1 321 ? -13.699 -4.459 19.789 1.00 90.94 321 ASP A N 1
ATOM 2513 C CA . ASP A 1 321 ? -13.383 -5.726 20.456 1.00 90.94 321 ASP A CA 1
ATOM 2514 C C . ASP A 1 321 ? -11.878 -5.847 20.766 1.00 90.94 321 ASP A C 1
ATOM 2516 O O . ASP A 1 321 ? -11.482 -6.448 21.768 1.00 90.94 321 ASP A O 1
ATOM 2520 N N . GLY A 1 322 ? -11.027 -5.227 19.940 1.00 85.38 322 GLY A N 1
ATOM 2521 C CA . GLY A 1 322 ? -9.577 -5.197 20.114 1.00 85.38 322 GLY A CA 1
ATOM 2522 C C . GLY A 1 322 ? -8.855 -6.471 19.660 1.00 85.38 322 GLY A C 1
ATOM 2523 O O . GLY A 1 322 ? -9.411 -7.360 19.021 1.00 85.38 322 GLY A O 1
ATOM 2524 N N . ASP A 1 323 ? -7.557 -6.543 19.962 1.00 75.00 323 ASP A N 1
ATOM 2525 C CA . ASP A 1 323 ? -6.643 -7.581 19.472 1.00 75.00 323 ASP A CA 1
ATOM 2526 C C . ASP A 1 323 ? -6.602 -8.852 20.340 1.00 75.00 323 ASP A C 1
ATOM 2528 O O . ASP A 1 323 ? -6.175 -9.898 19.848 1.00 75.00 323 ASP A O 1
ATOM 2532 N N . GLY A 1 324 ? -7.070 -8.810 21.594 1.00 73.00 324 GLY A N 1
ATOM 2533 C CA . GLY A 1 324 ? -7.233 -9.982 22.471 1.00 73.00 324 GLY A CA 1
ATOM 2534 C C . GLY A 1 324 ? -6.037 -10.956 22.473 1.00 73.00 324 GLY A C 1
ATOM 2535 O O . GLY A 1 324 ? -4.874 -10.554 22.549 1.00 73.00 324 GLY A O 1
ATOM 2536 N N . GLU A 1 325 ? -6.310 -12.263 22.346 1.00 63.19 325 GLU A N 1
ATOM 2537 C CA . GLU A 1 325 ? -5.281 -13.318 22.231 1.00 63.19 325 GLU A CA 1
ATOM 2538 C C . GLU A 1 325 ? -4.456 -13.246 20.929 1.00 63.19 325 GLU A C 1
ATOM 2540 O O . GLU A 1 325 ? -3.327 -13.750 20.864 1.00 63.19 325 GLU A O 1
ATOM 2545 N N . THR A 1 326 ? -4.986 -12.583 19.897 1.00 74.75 326 THR A N 1
ATOM 2546 C CA . THR A 1 326 ? -4.334 -12.386 18.591 1.00 74.75 326 THR A CA 1
ATOM 2547 C C . THR A 1 326 ? -3.009 -11.638 18.741 1.00 74.75 326 THR A C 1
ATOM 2549 O O . THR A 1 326 ? -2.035 -11.973 18.065 1.00 74.75 326 THR A O 1
ATOM 2552 N N . SER A 1 327 ? -2.924 -10.725 19.716 1.00 80.94 327 SER A N 1
ATOM 2553 C CA . SER A 1 327 ? -1.724 -9.943 20.038 1.00 80.94 327 SER A CA 1
ATOM 2554 C C . SER A 1 327 ? -0.517 -10.819 20.404 1.00 80.94 327 SER A C 1
ATOM 2556 O O . SER A 1 327 ? 0.601 -10.604 19.925 1.00 80.94 327 SER A O 1
ATOM 2558 N N . LYS A 1 328 ? -0.723 -11.860 21.228 1.00 88.94 328 LYS A N 1
ATOM 2559 C CA . LYS A 1 328 ? 0.359 -12.761 21.669 1.00 88.94 328 LYS A CA 1
ATOM 2560 C C . LYS A 1 328 ? 0.872 -13.612 20.512 1.00 88.94 328 LYS A C 1
ATOM 2562 O O . LYS A 1 328 ? 2.085 -13.755 20.343 1.00 88.94 328 LYS A O 1
ATOM 2567 N N . TRP A 1 329 ? -0.043 -14.150 19.705 1.00 92.94 329 TRP A N 1
ATOM 2568 C CA . TRP A 1 329 ? 0.329 -14.892 18.504 1.00 92.94 329 TRP A CA 1
ATOM 2569 C C . TRP A 1 329 ? 1.095 -14.006 17.520 1.00 92.94 329 TRP A C 1
ATOM 2571 O O . TRP A 1 329 ? 2.156 -14.415 17.050 1.00 92.94 329 TRP A O 1
ATOM 2581 N N . TYR A 1 330 ? 0.598 -12.795 17.251 1.00 92.19 330 TYR A N 1
ATOM 2582 C CA . TYR A 1 330 ? 1.207 -11.883 16.288 1.00 92.19 330 TYR A CA 1
ATOM 2583 C C . TYR A 1 330 ? 2.627 -11.490 16.699 1.00 92.19 330 TYR A C 1
ATOM 2585 O O . TYR A 1 330 ? 3.536 -11.558 15.877 1.00 92.19 330 TYR A O 1
ATOM 2593 N N . LYS A 1 331 ? 2.865 -11.195 17.985 1.00 92.25 331 LYS A N 1
ATOM 2594 C CA . LYS A 1 331 ? 4.220 -10.938 18.510 1.00 92.25 331 LYS A CA 1
ATOM 2595 C C . LYS A 1 331 ? 5.171 -12.112 18.259 1.00 92.25 331 LYS A C 1
ATOM 2597 O O . LYS A 1 331 ? 6.293 -11.909 17.798 1.00 92.25 331 LYS A O 1
ATOM 2602 N N . GLY A 1 332 ? 4.722 -13.342 18.522 1.00 94.44 332 GLY A N 1
ATOM 2603 C CA . GLY A 1 332 ? 5.509 -14.548 18.245 1.00 94.44 332 GLY A CA 1
ATOM 2604 C C . GLY A 1 332 ? 5.773 -14.756 16.750 1.00 94.44 332 GLY A C 1
ATOM 2605 O O . GLY A 1 332 ? 6.896 -15.066 16.353 1.00 94.44 332 GLY A O 1
ATOM 2606 N N . TYR A 1 333 ? 4.757 -14.539 15.913 1.00 94.75 333 TYR A N 1
ATOM 2607 C CA . TYR A 1 333 ? 4.860 -14.652 14.460 1.00 94.75 333 TYR A CA 1
ATOM 2608 C C . TYR A 1 333 ? 5.784 -13.584 13.854 1.00 94.75 333 TYR A C 1
ATOM 2610 O O . TYR A 1 333 ? 6.632 -13.933 13.033 1.00 94.75 333 TYR A O 1
ATOM 2618 N N . SER A 1 334 ? 5.696 -12.323 14.297 1.00 93.88 334 SER A N 1
ATOM 2619 C CA . SER A 1 334 ? 6.598 -11.240 13.870 1.00 93.88 334 SER A CA 1
ATOM 2620 C C . SER A 1 334 ? 8.036 -11.558 14.226 1.00 93.88 334 SER A C 1
ATOM 2622 O O . SER A 1 334 ? 8.889 -11.541 13.345 1.00 93.88 334 SER A O 1
ATOM 2624 N N . LYS A 1 335 ? 8.298 -11.981 15.470 1.00 93.38 335 LYS A N 1
ATOM 2625 C CA . LYS A 1 335 ? 9.645 -12.381 15.893 1.00 93.38 335 LYS A CA 1
ATOM 2626 C C . LYS A 1 335 ? 10.212 -13.502 15.016 1.00 93.38 335 LYS A C 1
ATOM 2628 O O . LYS A 1 335 ? 11.373 -13.438 14.626 1.00 93.38 335 LYS A O 1
ATOM 2633 N N . LYS A 1 336 ? 9.392 -14.501 14.663 1.00 92.94 336 LYS A N 1
ATOM 2634 C CA . LYS A 1 336 ? 9.794 -15.584 13.750 1.00 92.94 336 LYS A CA 1
ATOM 2635 C C . LYS A 1 336 ? 10.084 -15.072 12.335 1.00 92.94 336 LYS A C 1
ATOM 2637 O O . LYS A 1 336 ? 11.043 -15.516 11.713 1.00 92.94 336 LYS A O 1
ATOM 2642 N N . CYS A 1 337 ? 9.264 -14.159 11.815 1.00 91.94 337 CYS A N 1
ATOM 2643 C CA . CYS A 1 337 ? 9.476 -13.569 10.493 1.00 91.94 337 CYS A CA 1
ATOM 2644 C C . CYS A 1 337 ? 10.726 -12.685 10.449 1.00 91.94 337 CYS A C 1
ATOM 2646 O O . CYS A 1 337 ? 11.437 -12.684 9.454 1.00 91.94 337 CYS A O 1
ATOM 2648 N N . GLU A 1 338 ? 11.022 -11.968 11.527 1.00 88.38 338 GLU A N 1
ATOM 2649 C CA . GLU A 1 338 ? 12.229 -11.154 11.638 1.00 88.38 338 GLU A CA 1
ATOM 2650 C C . GLU A 1 338 ? 13.488 -12.016 11.790 1.00 88.38 338 GLU A C 1
ATOM 2652 O O . GLU A 1 338 ? 14.524 -11.674 11.229 1.00 88.38 338 GLU A O 1
ATOM 2657 N N . SER A 1 339 ? 13.407 -13.158 12.485 1.00 85.12 339 SER A N 1
ATOM 2658 C CA . SER A 1 339 ? 14.563 -14.044 12.690 1.00 85.12 339 SER A CA 1
ATOM 2659 C C . SER A 1 339 ? 15.033 -14.777 11.432 1.00 85.12 339 SER A C 1
ATOM 2661 O O . SER A 1 339 ? 16.150 -15.278 11.415 1.00 85.12 339 SER A O 1
ATOM 2663 N N . ILE A 1 340 ? 14.188 -14.883 10.399 1.00 81.50 340 ILE A N 1
ATOM 2664 C CA . ILE A 1 340 ? 14.557 -15.527 9.123 1.00 81.50 340 ILE A CA 1
ATOM 2665 C C . ILE A 1 340 ? 15.169 -14.548 8.115 1.00 81.50 340 ILE A C 1
ATOM 2667 O O . ILE A 1 340 ? 15.559 -14.959 7.022 1.00 81.50 340 ILE A O 1
ATOM 2671 N N . LEU A 1 341 ? 15.229 -13.256 8.450 1.00 80.12 341 LEU A N 1
ATOM 2672 C CA . LEU A 1 341 ? 15.853 -12.262 7.589 1.00 80.12 341 LEU A CA 1
ATOM 2673 C C . LEU A 1 341 ? 17.367 -12.448 7.652 1.00 80.12 341 LEU A C 1
ATOM 2675 O O . LEU A 1 341 ? 17.970 -12.294 8.711 1.00 80.12 341 LEU A O 1
ATOM 2679 N N . SER A 1 342 ? 17.987 -12.750 6.511 1.00 70.75 342 SER A N 1
ATOM 2680 C CA . SER A 1 342 ? 19.447 -12.871 6.421 1.00 70.75 342 SER A CA 1
ATOM 2681 C C . SER A 1 342 ? 20.153 -11.533 6.655 1.00 70.75 342 SER A C 1
ATOM 2683 O O . SER A 1 342 ? 21.284 -11.502 7.120 1.00 70.75 342 SER A O 1
ATOM 2685 N N . MET A 1 343 ? 19.489 -10.430 6.305 1.00 76.06 343 MET A N 1
ATOM 2686 C CA . MET A 1 343 ? 19.924 -9.050 6.510 1.00 76.06 343 MET A CA 1
ATOM 2687 C C . MET A 1 343 ? 18.717 -8.123 6.295 1.00 76.06 343 MET A C 1
ATOM 2689 O O . MET A 1 343 ? 17.772 -8.498 5.601 1.00 76.06 343 MET A O 1
ATOM 2693 N N . ARG A 1 344 ? 18.724 -6.921 6.886 1.00 70.44 344 ARG A N 1
ATOM 2694 C CA . ARG A 1 344 ? 17.645 -5.929 6.684 1.00 70.44 344 ARG A CA 1
ATOM 2695 C C . ARG A 1 344 ? 17.929 -4.971 5.529 1.00 70.44 344 ARG A C 1
ATOM 2697 O O . ARG A 1 344 ? 16.997 -4.461 4.919 1.00 70.44 344 ARG A O 1
ATOM 2704 N N . TRP A 1 345 ? 19.207 -4.735 5.258 1.00 69.88 345 TRP A N 1
ATOM 2705 C CA . TRP A 1 345 ? 19.722 -3.820 4.247 1.00 69.88 345 TRP A CA 1
ATOM 2706 C C . TRP A 1 345 ? 21.070 -4.348 3.748 1.00 69.88 345 TRP A C 1
ATOM 2708 O O . TRP A 1 345 ? 21.719 -5.129 4.441 1.00 69.88 345 TRP A O 1
ATOM 2718 N N . PHE A 1 346 ? 21.481 -3.924 2.555 1.00 66.81 346 PHE A N 1
ATOM 2719 C CA . PHE A 1 346 ? 22.860 -4.097 2.104 1.00 66.81 346 PHE A CA 1
ATOM 2720 C C . PHE A 1 346 ? 23.718 -2.967 2.686 1.00 66.81 346 PHE A C 1
ATOM 2722 O O . PHE A 1 346 ? 23.390 -1.794 2.490 1.00 66.81 346 PHE A O 1
ATOM 2729 N N . ASP A 1 347 ? 24.798 -3.310 3.386 1.00 48.56 347 ASP A N 1
ATOM 2730 C CA . ASP A 1 347 ? 25.777 -2.339 3.879 1.00 48.56 347 ASP A CA 1
ATOM 2731 C C . ASP A 1 347 ? 26.726 -1.919 2.740 1.00 48.56 347 ASP A C 1
ATOM 2733 O O . ASP A 1 347 ? 27.355 -2.760 2.101 1.00 48.56 347 ASP A O 1
ATOM 2737 N N . GLY A 1 348 ? 26.867 -0.613 2.489 1.00 47.50 348 GLY A N 1
ATOM 2738 C CA . GLY A 1 348 ? 27.864 -0.079 1.548 1.00 47.50 348 GLY A CA 1
ATOM 2739 C C . GLY A 1 348 ? 27.508 -0.170 0.052 1.00 47.50 348 GLY A C 1
ATOM 2740 O O . GLY A 1 348 ? 26.412 -0.570 -0.335 1.00 47.50 348 GLY A O 1
ATOM 2741 N N . LYS A 1 349 ? 28.424 0.328 -0.796 1.00 38.75 349 LYS A N 1
ATOM 2742 C CA . LYS A 1 349 ? 28.238 0.600 -2.235 1.00 38.75 349 LYS A CA 1
ATOM 2743 C C . LYS A 1 349 ? 27.603 -0.579 -2.979 1.00 38.75 349 LYS A C 1
ATOM 2745 O O . LYS A 1 349 ? 28.170 -1.664 -3.057 1.00 38.75 349 LYS A O 1
ATOM 2750 N N . LYS A 1 350 ? 26.440 -0.320 -3.583 1.00 41.84 350 LYS A N 1
ATOM 2751 C CA . LYS A 1 350 ? 25.729 -1.226 -4.490 1.00 41.84 350 LYS A CA 1
ATOM 2752 C C . LYS A 1 350 ? 26.554 -1.489 -5.754 1.00 41.84 350 LYS A C 1
ATOM 2754 O O . LYS A 1 350 ? 26.319 -0.879 -6.787 1.00 41.84 350 LYS A O 1
ATOM 2759 N N . LYS A 1 351 ? 27.524 -2.392 -5.677 1.00 39.50 351 LYS A N 1
ATOM 2760 C CA . LYS A 1 351 ? 28.126 -3.039 -6.843 1.00 39.50 351 LYS A CA 1
ATOM 2761 C C . LYS A 1 351 ? 28.318 -4.507 -6.516 1.00 39.50 351 LYS A C 1
ATOM 2763 O O . LYS A 1 351 ? 29.381 -4.934 -6.090 1.00 39.50 351 LYS A O 1
ATOM 2768 N N . THR A 1 352 ? 27.263 -5.285 -6.707 1.00 37.56 352 THR A N 1
ATOM 2769 C CA . THR A 1 352 ? 27.477 -6.676 -7.094 1.00 37.56 352 THR A CA 1
ATOM 2770 C C . THR A 1 352 ? 27.463 -6.667 -8.612 1.00 37.56 352 THR A C 1
ATOM 2772 O O . THR A 1 352 ? 26.403 -6.647 -9.232 1.00 37.56 352 THR A O 1
ATOM 2775 N N . GLU A 1 353 ? 28.646 -6.587 -9.229 1.00 33.22 353 GLU A N 1
ATOM 2776 C CA . GLU A 1 353 ? 28.761 -7.014 -10.622 1.00 33.22 353 GLU A CA 1
ATOM 2777 C C . GLU A 1 353 ? 28.196 -8.431 -10.690 1.00 33.22 353 GLU A C 1
ATOM 2779 O O . GLU A 1 353 ? 28.644 -9.343 -9.990 1.00 33.22 353 GLU A O 1
ATOM 2784 N N . THR A 1 354 ? 27.134 -8.600 -11.471 1.00 38.09 354 THR A N 1
ATOM 2785 C CA . THR A 1 354 ? 26.572 -9.922 -11.714 1.00 38.09 354 THR A CA 1
ATOM 2786 C C . THR A 1 354 ? 27.490 -10.605 -12.719 1.00 38.09 354 THR A C 1
ATOM 2788 O O . THR A 1 354 ? 27.302 -10.475 -13.925 1.00 38.09 354 THR A O 1
ATOM 2791 N N . ASN A 1 355 ? 28.521 -11.289 -12.226 1.00 33.28 355 ASN A N 1
ATOM 2792 C CA . ASN A 1 355 ? 29.391 -12.098 -13.070 1.00 33.28 355 ASN A CA 1
ATOM 2793 C C . ASN A 1 355 ? 28.636 -13.359 -13.496 1.00 33.28 355 ASN A C 1
ATOM 2795 O O . ASN A 1 355 ? 28.392 -14.263 -12.695 1.00 33.28 355 ASN A O 1
ATOM 2799 N N . TRP A 1 356 ? 28.243 -13.407 -14.768 1.00 40.00 356 TRP A N 1
ATOM 2800 C CA . TRP A 1 356 ? 27.725 -14.620 -15.388 1.00 40.00 356 TRP A CA 1
ATOM 2801 C C . TRP A 1 356 ? 28.879 -15.605 -15.553 1.00 40.00 356 TRP A C 1
ATOM 2803 O O . TRP A 1 356 ? 29.773 -15.400 -16.370 1.00 40.00 356 TRP A O 1
ATOM 2813 N N . VAL A 1 357 ? 28.875 -16.670 -14.757 1.00 38.06 357 VAL A N 1
ATOM 2814 C CA . VAL A 1 357 ? 29.831 -17.770 -14.910 1.00 38.06 357 VAL A CA 1
ATOM 2815 C C . VAL A 1 357 ? 29.401 -18.609 -16.117 1.00 38.06 357 VAL A C 1
ATOM 2817 O O . VAL A 1 357 ? 28.231 -18.985 -16.219 1.00 38.06 357 VAL A O 1
ATOM 2820 N N . SER A 1 358 ? 30.318 -18.873 -17.054 1.00 38.19 358 SER A N 1
ATOM 2821 C CA . SER A 1 358 ? 30.055 -19.773 -18.184 1.00 38.19 358 SER A CA 1
ATOM 2822 C C . SER A 1 358 ? 29.759 -21.193 -17.682 1.00 38.19 358 SER A C 1
ATOM 2824 O O . SER A 1 358 ? 30.211 -21.592 -16.609 1.00 38.19 358 SER A O 1
ATOM 2826 N N . ILE A 1 359 ? 29.008 -21.972 -18.469 1.00 44.16 359 ILE A N 1
ATOM 2827 C CA . ILE A 1 359 ? 28.625 -23.367 -18.159 1.00 44.16 359 ILE A CA 1
ATOM 2828 C C . ILE A 1 359 ? 29.857 -24.252 -17.878 1.00 44.16 359 ILE A C 1
ATOM 2830 O O . ILE A 1 359 ? 29.780 -25.209 -17.113 1.00 44.16 359 ILE A O 1
ATOM 2834 N N . GLU A 1 360 ? 31.006 -23.891 -18.443 1.00 43.72 360 GLU A N 1
ATOM 2835 C CA . GLU A 1 360 ? 32.295 -24.568 -18.261 1.00 43.72 360 GLU A CA 1
ATOM 2836 C C . GLU A 1 360 ? 32.877 -24.397 -16.843 1.00 43.72 360 GLU A C 1
ATOM 2838 O O . GLU A 1 360 ? 33.750 -25.159 -16.444 1.00 43.72 360 GLU A O 1
ATOM 2843 N N . ASN A 1 361 ? 32.354 -23.448 -16.057 1.00 43.59 361 ASN A N 1
ATOM 2844 C CA . ASN A 1 361 ? 32.776 -23.125 -14.694 1.00 43.59 361 ASN A CA 1
ATOM 2845 C C . ASN A 1 361 ? 31.623 -23.256 -13.682 1.00 43.59 361 ASN A C 1
ATOM 2847 O O . ASN A 1 361 ? 31.504 -22.448 -12.757 1.00 43.59 361 ASN A O 1
ATOM 2851 N N . ILE A 1 362 ? 30.767 -24.278 -13.815 1.00 40.38 362 ILE A N 1
ATOM 2852 C CA . ILE A 1 362 ? 29.819 -24.661 -12.751 1.00 40.38 362 ILE A CA 1
ATOM 2853 C C . ILE A 1 362 ? 30.610 -25.331 -11.611 1.00 40.38 362 ILE A C 1
ATOM 2855 O O . ILE A 1 362 ? 30.559 -26.535 -11.378 1.00 40.38 362 ILE A O 1
ATOM 2859 N N . GLY A 1 363 ? 31.389 -24.520 -10.902 1.00 41.97 363 GLY A N 1
ATOM 2860 C CA . GLY A 1 363 ? 31.879 -24.783 -9.558 1.00 41.97 363 GLY A CA 1
ATOM 2861 C C . GLY A 1 363 ? 31.049 -23.963 -8.575 1.00 41.97 363 GLY A C 1
ATOM 2862 O O . GLY A 1 363 ? 30.598 -22.865 -8.894 1.00 41.97 363 GLY A O 1
ATOM 2863 N N . SER A 1 364 ? 30.811 -24.497 -7.377 1.00 43.69 364 SER A N 1
ATOM 2864 C CA . SER A 1 364 ? 30.124 -23.775 -6.301 1.00 43.69 364 SER A CA 1
ATOM 2865 C C . SER A 1 364 ? 30.692 -22.356 -6.154 1.00 43.69 364 SER A C 1
ATOM 2867 O O . SER A 1 364 ? 31.875 -22.193 -5.854 1.00 43.69 364 SER A O 1
ATOM 2869 N N . THR A 1 365 ? 29.848 -21.325 -6.274 1.00 46.81 365 THR A N 1
ATOM 2870 C CA . THR A 1 365 ? 30.202 -19.915 -6.005 1.00 46.81 365 THR A CA 1
ATOM 2871 C C . THR A 1 365 ? 30.617 -19.663 -4.547 1.00 46.81 365 THR A C 1
ATOM 2873 O O . THR A 1 365 ? 30.826 -18.523 -4.160 1.00 46.81 365 THR A O 1
ATOM 2876 N N . PHE A 1 366 ? 30.726 -20.714 -3.728 1.00 42.41 366 PHE A N 1
ATOM 2877 C CA . PHE A 1 366 ? 31.186 -20.693 -2.342 1.00 42.41 366 PHE A CA 1
ATOM 2878 C C . PHE A 1 366 ? 32.567 -21.336 -2.156 1.00 42.41 366 PHE A C 1
ATOM 2880 O O . PHE A 1 366 ? 33.017 -21.444 -1.024 1.00 42.41 366 PHE A O 1
ATOM 2887 N N . ALA A 1 367 ? 33.260 -21.758 -3.222 1.00 43.69 367 ALA A N 1
ATOM 2888 C CA . ALA A 1 367 ? 34.575 -22.405 -3.104 1.00 43.69 367 ALA A CA 1
ATOM 2889 C C . ALA A 1 367 ? 35.635 -21.531 -2.395 1.00 43.69 367 ALA A C 1
ATOM 2891 O O . ALA A 1 367 ? 36.587 -22.055 -1.828 1.00 43.69 367 ALA A O 1
ATOM 2892 N N . HIS A 1 368 ? 35.447 -20.209 -2.400 1.00 45.41 368 HIS A N 1
ATOM 2893 C CA . HIS A 1 368 ? 36.312 -19.228 -1.740 1.00 45.41 368 HIS A CA 1
ATOM 2894 C C . HIS A 1 368 ? 35.794 -18.768 -0.364 1.00 45.41 368 HIS A C 1
ATOM 2896 O O . HIS A 1 368 ? 36.468 -17.999 0.316 1.00 45.41 368 HIS A O 1
ATOM 2902 N N . LEU A 1 369 ? 34.607 -19.210 0.061 1.00 41.88 369 LEU A N 1
ATOM 2903 C CA . LEU A 1 369 ? 34.026 -18.855 1.355 1.00 41.88 369 LEU A CA 1
ATOM 2904 C C . LEU A 1 369 ? 34.279 -19.993 2.341 1.00 41.88 369 LEU A C 1
ATOM 2906 O O . LEU A 1 369 ? 33.702 -21.070 2.213 1.00 41.88 369 LEU A O 1
ATOM 2910 N N . ASN A 1 370 ? 35.134 -19.754 3.336 1.00 43.47 370 ASN A N 1
ATOM 2911 C CA . ASN A 1 370 ? 35.347 -20.702 4.422 1.00 43.47 370 ASN A CA 1
ATOM 2912 C C . ASN A 1 370 ? 34.138 -20.645 5.385 1.00 43.47 370 ASN A C 1
ATOM 2914 O O . ASN A 1 370 ? 33.931 -19.629 6.050 1.00 43.47 370 ASN A O 1
ATOM 2918 N N . PRO A 1 371 ? 33.322 -21.706 5.504 1.00 41.53 371 PRO A N 1
ATOM 2919 C CA . PRO A 1 371 ? 32.139 -21.700 6.367 1.00 41.53 371 PRO A CA 1
ATOM 2920 C C . PRO A 1 371 ? 32.467 -21.617 7.870 1.00 41.53 371 PRO A C 1
ATOM 2922 O O . PRO A 1 371 ? 31.558 -21.438 8.676 1.00 41.53 371 PRO A O 1
ATOM 2925 N N . LEU A 1 372 ? 33.745 -21.727 8.257 1.00 39.06 372 LEU A N 1
ATOM 2926 C CA . LEU A 1 372 ? 34.216 -21.574 9.638 1.00 39.06 372 LEU A CA 1
ATOM 2927 C C . LEU A 1 372 ? 34.668 -20.144 9.971 1.00 39.06 372 LEU A C 1
ATOM 2929 O O . LEU A 1 372 ? 34.844 -19.816 11.144 1.00 39.06 372 LEU A O 1
ATOM 2933 N N . THR A 1 373 ? 34.838 -19.272 8.973 1.00 39.75 373 THR A N 1
ATOM 2934 C CA . THR A 1 373 ? 35.076 -17.846 9.224 1.00 39.75 373 THR A CA 1
ATOM 2935 C C . THR A 1 373 ? 33.747 -17.149 9.491 1.00 39.75 373 THR A C 1
ATOM 2937 O O . THR A 1 373 ? 33.019 -16.782 8.573 1.00 39.75 373 THR A O 1
ATOM 2940 N N . SER A 1 374 ? 33.427 -16.975 10.774 1.00 36.28 374 SER A N 1
ATOM 2941 C CA . SER A 1 374 ? 32.347 -16.099 11.227 1.00 36.28 374 SER A CA 1
ATOM 2942 C C . SER A 1 374 ? 32.623 -14.670 10.755 1.00 36.28 374 SER A C 1
ATOM 2944 O O . SER A 1 374 ? 33.501 -14.000 11.295 1.00 36.28 374 SER A O 1
ATOM 2946 N N . THR A 1 375 ? 31.851 -14.167 9.791 1.00 40.47 375 THR A N 1
ATOM 2947 C CA . THR A 1 375 ? 31.686 -12.720 9.620 1.00 40.47 375 THR A CA 1
ATOM 2948 C C . THR A 1 375 ? 30.850 -12.248 10.799 1.00 40.47 375 THR A C 1
ATOM 2950 O O . THR A 1 375 ? 29.627 -12.349 10.806 1.00 40.47 375 THR A O 1
ATOM 2953 N N . THR A 1 376 ? 31.523 -11.830 11.868 1.00 35.41 376 THR A N 1
ATOM 2954 C CA . THR A 1 376 ? 30.872 -11.242 13.037 1.00 35.41 376 THR A CA 1
ATOM 2955 C C . THR A 1 376 ? 30.055 -10.043 12.574 1.00 35.41 376 THR A C 1
ATOM 2957 O O . THR A 1 376 ? 30.618 -9.013 12.208 1.00 35.41 376 THR A O 1
ATOM 2960 N N . ALA A 1 377 ? 28.730 -10.189 12.559 1.00 39.31 377 ALA A N 1
ATOM 2961 C CA . ALA A 1 377 ? 27.828 -9.060 12.413 1.00 39.31 377 ALA A CA 1
ATOM 2962 C C . ALA A 1 377 ? 28.134 -8.070 13.543 1.00 39.31 377 ALA A C 1
ATOM 2964 O O . ALA A 1 377 ? 28.195 -8.455 14.714 1.00 39.31 377 ALA A O 1
ATOM 2965 N N . THR A 1 378 ? 28.369 -6.810 13.191 1.00 38.16 378 THR A N 1
ATOM 2966 C CA . THR A 1 378 ? 28.619 -5.752 14.168 1.00 38.16 378 THR A CA 1
ATOM 2967 C C . THR A 1 378 ? 27.405 -5.607 15.093 1.00 38.16 378 THR A C 1
ATOM 2969 O O . THR A 1 378 ? 26.261 -5.614 14.623 1.00 38.16 378 THR A O 1
ATOM 2972 N N . PRO A 1 379 ? 27.608 -5.484 16.416 1.00 38.69 379 PRO A N 1
ATOM 2973 C CA . PRO A 1 379 ? 26.519 -5.261 17.358 1.00 38.69 379 PRO A CA 1
ATOM 2974 C C . PRO A 1 379 ? 25.693 -4.019 16.986 1.00 38.69 379 PRO A C 1
ATOM 2976 O O . PRO A 1 379 ? 26.230 -2.992 16.568 1.00 38.69 379 PRO A O 1
ATOM 2979 N N . LEU A 1 380 ? 24.373 -4.087 17.192 1.00 37.97 380 LEU A N 1
ATOM 2980 C CA . LEU A 1 380 ? 23.385 -3.044 16.858 1.00 37.97 380 LEU A CA 1
ATOM 2981 C C . LEU A 1 380 ? 23.749 -1.636 17.392 1.00 37.97 380 LEU A C 1
ATOM 2983 O O . LEU A 1 380 ? 23.369 -0.613 16.819 1.00 37.97 380 LEU A O 1
ATOM 2987 N N . GLU A 1 381 ? 24.510 -1.572 18.482 1.00 39.56 381 GLU A N 1
ATOM 2988 C CA . GLU A 1 381 ? 24.974 -0.336 19.122 1.00 39.56 381 GLU A CA 1
ATOM 2989 C C . GLU A 1 381 ? 26.103 0.363 18.345 1.00 39.56 381 GLU A C 1
ATOM 2991 O O . GLU A 1 381 ? 26.170 1.597 18.333 1.00 39.56 381 GLU A O 1
ATOM 2996 N N . GLU A 1 382 ? 26.943 -0.390 17.627 1.00 38.12 382 GLU A N 1
ATOM 2997 C CA . GLU A 1 382 ? 27.979 0.160 16.745 1.00 38.12 382 GLU A CA 1
ATOM 2998 C C . GLU A 1 382 ? 27.386 0.674 15.425 1.00 38.12 382 GLU A C 1
ATOM 3000 O O . GLU A 1 382 ? 27.768 1.752 14.963 1.00 38.12 382 GLU A O 1
ATOM 3005 N N . PHE A 1 383 ? 26.360 0.006 14.882 1.00 35.75 383 PHE A N 1
ATOM 3006 C CA . PHE A 1 383 ? 25.600 0.478 13.713 1.00 35.75 383 PHE A CA 1
ATOM 3007 C C . PHE A 1 383 ? 24.917 1.836 13.971 1.00 35.75 383 PHE A C 1
ATOM 3009 O O . PHE A 1 383 ? 24.956 2.746 13.138 1.00 35.75 383 PHE A O 1
ATOM 3016 N N . ASN A 1 384 ? 24.357 2.029 15.169 1.00 40.12 384 ASN A N 1
ATOM 3017 C CA . ASN A 1 384 ? 23.743 3.300 15.566 1.00 40.12 384 ASN A CA 1
ATOM 3018 C C . ASN A 1 384 ? 24.764 4.441 15.739 1.00 40.12 384 ASN A C 1
ATOM 3020 O O . ASN A 1 384 ? 24.426 5.607 15.513 1.00 40.12 384 ASN A O 1
ATOM 3024 N N . LYS A 1 385 ? 26.018 4.131 16.098 1.00 38.56 385 LYS A N 1
ATOM 3025 C CA . LYS A 1 385 ? 27.129 5.101 16.088 1.00 38.56 385 LYS A CA 1
ATOM 3026 C C . LYS A 1 385 ? 27.613 5.400 14.663 1.00 38.56 385 LYS A C 1
ATOM 3028 O O . LYS A 1 385 ? 27.935 6.550 14.365 1.00 38.56 385 LYS A O 1
ATOM 3033 N N . TRP A 1 386 ? 27.612 4.406 13.775 1.00 35.94 386 TRP A N 1
ATOM 3034 C CA . TRP A 1 386 ? 28.001 4.553 12.371 1.00 35.94 386 TRP A CA 1
ATOM 3035 C C . TRP A 1 386 ? 26.998 5.388 11.556 1.00 35.94 386 TRP A C 1
ATOM 3037 O O . TRP A 1 386 ? 27.415 6.320 10.870 1.00 35.94 386 TRP A O 1
ATOM 3047 N N . SER A 1 387 ? 25.682 5.185 11.724 1.00 36.53 387 SER A N 1
ATOM 3048 C CA . SER A 1 387 ? 24.649 5.966 11.008 1.00 36.53 387 SER A CA 1
ATOM 3049 C C . SER A 1 387 ? 24.670 7.474 11.329 1.00 36.53 387 SER A C 1
ATOM 3051 O O . SER A 1 387 ? 24.292 8.318 10.509 1.00 36.53 387 SER A O 1
ATOM 3053 N N . LYS A 1 388 ? 25.163 7.841 12.521 1.00 43.25 388 LYS A N 1
ATOM 3054 C CA . LYS A 1 388 ? 25.405 9.238 12.912 1.00 43.25 388 LYS A CA 1
ATOM 3055 C C . LYS A 1 388 ? 26.661 9.821 12.247 1.00 43.25 388 LYS A C 1
ATOM 3057 O O . LYS A 1 388 ? 26.666 11.012 11.945 1.00 43.25 388 LYS A O 1
ATOM 3062 N N . LYS A 1 389 ? 27.685 9.004 11.955 1.00 42.75 389 LYS A N 1
ATOM 3063 C CA . LYS A 1 389 ? 28.903 9.403 11.213 1.00 42.75 389 LYS A CA 1
ATOM 3064 C C . LYS A 1 389 ? 28.683 9.510 9.694 1.00 42.75 389 LYS A C 1
ATOM 3066 O O . LYS A 1 389 ? 29.332 10.331 9.051 1.00 42.75 389 LYS A O 1
ATOM 3071 N N . THR A 1 390 ? 27.746 8.755 9.115 1.00 48.25 390 THR A N 1
ATOM 3072 C CA . THR A 1 390 ? 27.473 8.724 7.660 1.00 48.25 390 THR A CA 1
ATOM 3073 C C . THR A 1 390 ? 26.625 9.884 7.124 1.00 48.25 390 THR A C 1
ATOM 3075 O O . THR A 1 390 ? 26.454 10.001 5.914 1.00 48.25 390 THR A O 1
ATOM 3078 N N . ASN A 1 391 ? 26.096 10.751 7.994 1.00 53.69 391 ASN A N 1
ATOM 3079 C CA . ASN A 1 391 ? 25.252 11.890 7.606 1.00 53.69 391 ASN A CA 1
ATOM 3080 C C . ASN A 1 391 ? 26.014 13.216 7.428 1.00 53.69 391 ASN A C 1
ATOM 3082 O O . ASN A 1 391 ? 25.395 14.244 7.143 1.00 53.69 391 ASN A O 1
ATOM 3086 N N . SER A 1 392 ? 27.341 13.222 7.585 1.00 67.50 392 SER A N 1
ATOM 3087 C CA . SER A 1 392 ? 28.137 14.416 7.303 1.00 67.50 392 SER A CA 1
ATOM 3088 C C . SER A 1 392 ? 28.233 14.640 5.789 1.00 67.50 392 SER A C 1
ATOM 3090 O O . SER A 1 392 ? 28.405 13.704 5.006 1.00 67.50 392 SER A O 1
ATOM 3092 N N . LEU A 1 393 ? 28.113 15.899 5.353 1.00 68.44 393 LEU A N 1
ATOM 3093 C CA . LEU A 1 393 ? 28.179 16.262 3.933 1.00 68.44 393 LEU A CA 1
ATOM 3094 C C . LEU A 1 393 ? 29.442 15.722 3.220 1.00 68.44 393 LEU A C 1
ATOM 3096 O O . LEU A 1 393 ? 29.299 15.271 2.084 1.00 68.44 393 LEU A O 1
ATOM 3100 N N . PRO A 1 394 ? 30.643 15.704 3.842 1.00 74.69 394 PRO A N 1
ATOM 3101 C CA . PRO A 1 394 ? 31.839 15.124 3.229 1.00 74.69 394 PRO A CA 1
ATOM 3102 C C . PRO A 1 394 ? 31.715 13.618 2.969 1.00 74.69 394 PRO A C 1
ATOM 3104 O O . PRO A 1 394 ? 32.037 13.158 1.876 1.00 74.69 394 PRO A O 1
ATOM 3107 N N . VAL A 1 395 ? 31.177 12.852 3.925 1.00 69.19 395 VAL A N 1
ATOM 3108 C CA . VAL A 1 395 ? 30.981 11.398 3.774 1.00 69.19 395 VAL A CA 1
ATOM 3109 C C . VAL A 1 395 ? 29.916 11.100 2.720 1.00 69.19 395 VAL A C 1
ATOM 3111 O O . VAL A 1 395 ? 30.098 10.215 1.887 1.00 69.19 395 VAL A O 1
ATOM 3114 N N . ILE A 1 396 ? 28.836 11.885 2.686 1.00 65.50 396 ILE A N 1
ATOM 3115 C CA . ILE A 1 39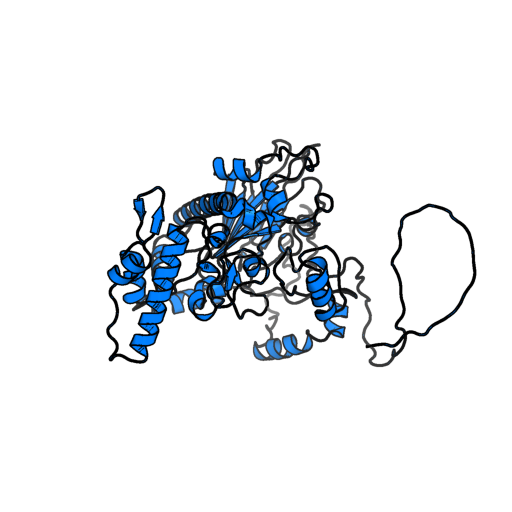6 ? 27.811 11.772 1.643 1.00 65.50 396 ILE A CA 1
ATOM 3116 C C . ILE A 1 396 ? 28.417 12.072 0.263 1.00 65.50 396 ILE A C 1
ATOM 3118 O O . ILE A 1 396 ? 28.178 11.315 -0.673 1.00 65.50 396 ILE A O 1
ATOM 3122 N N . LYS A 1 397 ? 29.238 13.120 0.125 1.00 73.88 397 LYS A N 1
ATOM 3123 C CA . LYS A 1 397 ? 29.905 13.438 -1.148 1.00 73.88 397 LYS A CA 1
ATOM 3124 C C . LYS A 1 397 ? 30.899 12.361 -1.587 1.00 73.88 397 LYS A C 1
ATOM 3126 O O . LYS A 1 397 ? 30.988 12.072 -2.775 1.00 73.88 397 LYS A O 1
ATOM 3131 N N . ARG A 1 398 ? 31.614 11.741 -0.644 1.00 72.62 398 ARG A N 1
ATOM 3132 C CA . ARG A 1 398 ? 32.523 10.618 -0.923 1.00 72.62 398 ARG A CA 1
ATOM 3133 C C . ARG A 1 398 ? 31.775 9.370 -1.395 1.00 72.62 398 ARG A C 1
ATOM 3135 O O . ARG A 1 398 ? 32.269 8.667 -2.264 1.00 72.62 398 ARG A O 1
ATOM 3142 N N . ASN A 1 399 ? 30.607 9.095 -0.819 1.00 59.12 399 ASN A N 1
ATOM 3143 C CA . ASN A 1 399 ? 29.838 7.883 -1.115 1.00 59.12 399 ASN A CA 1
ATOM 3144 C C . ASN A 1 399 ? 28.922 8.025 -2.336 1.00 59.12 399 ASN A C 1
ATOM 3146 O O . ASN A 1 399 ? 28.607 7.027 -2.980 1.00 59.12 399 ASN A O 1
ATOM 3150 N N . TYR A 1 400 ? 28.458 9.243 -2.621 1.00 62.53 400 TYR A N 1
ATOM 3151 C CA . TYR A 1 400 ? 27.404 9.500 -3.601 1.00 62.53 400 TYR A CA 1
ATOM 3152 C C . TYR A 1 400 ? 27.762 10.590 -4.623 1.00 62.53 400 TYR A C 1
ATOM 3154 O O . TYR A 1 400 ? 26.917 10.929 -5.445 1.00 62.53 400 TYR A O 1
ATOM 3162 N N . GLY A 1 401 ? 28.979 11.137 -4.607 1.00 71.88 401 GLY A N 1
ATOM 3163 C CA . GLY A 1 401 ? 29.441 12.166 -5.543 1.00 71.88 401 GLY A CA 1
ATOM 3164 C C . GLY A 1 401 ? 29.116 13.611 -5.149 1.00 71.88 401 GLY A C 1
ATOM 3165 O O . GLY A 1 401 ? 28.516 13.887 -4.110 1.00 71.88 401 GLY A O 1
ATOM 3166 N N . LYS A 1 402 ? 29.556 14.569 -5.980 1.00 82.44 402 LYS A N 1
ATOM 3167 C CA . LYS A 1 402 ? 29.508 16.014 -5.671 1.00 82.44 402 LYS A CA 1
ATOM 3168 C C . LYS A 1 402 ? 28.075 16.542 -5.534 1.00 82.44 402 LYS A C 1
ATOM 3170 O O . LYS A 1 402 ? 27.845 17.438 -4.713 1.00 82.44 402 LYS A O 1
ATOM 3175 N N . LEU A 1 403 ? 27.126 15.977 -6.287 1.00 82.38 403 LEU A N 1
ATOM 3176 C CA . LEU A 1 403 ? 25.705 16.331 -6.262 1.00 82.38 403 LEU A CA 1
ATOM 3177 C C . LEU A 1 403 ? 24.842 15.133 -5.828 1.00 82.38 403 LEU A C 1
ATOM 3179 O O . LEU A 1 403 ? 24.167 14.505 -6.649 1.00 82.38 403 LEU A O 1
ATOM 3183 N N . PRO A 1 404 ? 24.833 14.796 -4.528 1.00 75.38 404 PRO A N 1
ATOM 3184 C CA . PRO A 1 404 ? 24.226 13.558 -4.054 1.00 75.38 404 PRO A CA 1
ATOM 3185 C C . PRO A 1 404 ? 22.690 13.609 -3.984 1.00 75.38 404 PRO A C 1
ATOM 3187 O O . PRO A 1 404 ? 22.051 12.560 -3.923 1.00 75.38 404 PRO A O 1
ATOM 3190 N N . TYR A 1 405 ? 22.068 14.793 -3.983 1.00 79.50 405 TYR A N 1
ATOM 3191 C CA . TYR A 1 405 ? 20.616 14.935 -3.819 1.00 79.50 405 TYR A CA 1
ATOM 3192 C C . TYR A 1 405 ? 19.919 15.183 -5.157 1.00 79.50 405 TYR A C 1
ATOM 3194 O O . TYR A 1 405 ? 19.950 16.297 -5.669 1.00 79.50 405 TYR A O 1
ATOM 3202 N N . LEU A 1 406 ? 19.260 14.164 -5.706 1.00 77.44 406 LEU A N 1
ATOM 3203 C CA . LEU A 1 406 ? 18.458 14.261 -6.930 1.00 77.44 406 LEU A CA 1
ATOM 3204 C C . LEU A 1 406 ? 17.045 14.757 -6.616 1.00 77.44 406 LEU A C 1
ATOM 3206 O O . LEU A 1 406 ? 16.379 14.164 -5.772 1.00 77.44 406 LEU A O 1
ATOM 3210 N N . CYS A 1 407 ? 16.564 15.795 -7.300 1.00 77.94 407 CYS A N 1
ATOM 3211 C CA . CYS A 1 407 ? 15.184 16.245 -7.147 1.00 77.94 407 CYS A CA 1
ATOM 3212 C C . CYS A 1 407 ? 14.198 15.142 -7.587 1.00 77.94 407 CYS A C 1
ATOM 3214 O O . CYS A 1 407 ? 14.373 14.535 -8.639 1.00 77.94 407 CYS A O 1
ATOM 3216 N N . PRO A 1 408 ? 13.139 14.857 -6.804 1.00 69.38 408 PRO A N 1
ATOM 3217 C CA . PRO A 1 408 ? 12.153 13.844 -7.181 1.00 69.38 408 PRO A CA 1
ATOM 3218 C C . PRO A 1 408 ? 11.203 14.314 -8.296 1.00 69.38 408 PRO A C 1
ATOM 3220 O O . PRO A 1 408 ? 10.452 13.511 -8.833 1.00 69.38 408 PRO A O 1
ATOM 3223 N N . CYS A 1 409 ? 11.191 15.615 -8.609 1.00 73.56 409 CYS A N 1
ATOM 3224 C CA . CYS A 1 409 ? 10.270 16.230 -9.575 1.00 73.56 409 CYS A CA 1
ATOM 3225 C C . CYS A 1 409 ? 10.950 16.609 -10.899 1.00 73.56 409 CYS A C 1
ATOM 3227 O O . CYS A 1 409 ? 10.279 16.780 -11.913 1.00 73.56 409 CYS A O 1
ATOM 3229 N N . CYS A 1 410 ? 12.272 16.774 -10.894 1.00 70.81 410 CYS A N 1
ATOM 3230 C CA . CYS A 1 410 ? 13.072 17.076 -12.072 1.00 70.81 410 CYS A CA 1
ATOM 3231 C C . CYS A 1 410 ? 14.459 16.456 -11.896 1.00 70.81 410 CYS A C 1
ATOM 3233 O O . CYS A 1 410 ? 14.917 16.255 -10.781 1.00 70.81 410 CYS A O 1
ATOM 3235 N N . GLU A 1 411 ? 15.166 16.157 -12.974 1.00 69.38 411 GLU A N 1
ATOM 3236 C CA . GLU A 1 411 ? 16.431 15.404 -12.902 1.00 69.38 411 GLU A CA 1
ATOM 3237 C C . GLU A 1 411 ? 17.614 16.218 -12.353 1.00 69.38 411 GLU A C 1
ATOM 3239 O O . GLU A 1 411 ? 18.759 15.769 -12.362 1.00 69.38 411 GLU A O 1
ATOM 3244 N N . LEU A 1 412 ? 17.353 17.431 -11.858 1.00 79.19 412 LEU A N 1
ATOM 3245 C CA . LEU A 1 412 ? 18.375 18.295 -11.294 1.00 79.19 412 LEU A CA 1
ATOM 3246 C C . LEU A 1 412 ? 18.905 17.723 -9.982 1.00 79.19 412 LEU A C 1
ATOM 3248 O O . LEU A 1 412 ? 18.151 17.280 -9.109 1.00 79.19 412 LEU A O 1
ATOM 3252 N N . ARG A 1 413 ? 20.226 17.785 -9.827 1.00 85.69 413 ARG A N 1
ATOM 3253 C CA . ARG A 1 413 ? 20.929 17.350 -8.624 1.00 85.69 413 ARG A CA 1
ATOM 3254 C C . ARG A 1 413 ? 21.498 18.530 -7.858 1.00 85.69 413 ARG A C 1
ATOM 3256 O O . ARG A 1 413 ? 21.898 19.541 -8.425 1.00 85.69 413 ARG A O 1
ATOM 3263 N N . PHE A 1 414 ? 21.560 18.378 -6.544 1.00 86.75 414 PHE A N 1
ATOM 3264 C CA . PHE A 1 414 ? 21.929 19.435 -5.620 1.00 86.75 414 PHE A CA 1
ATOM 3265 C C . PHE A 1 414 ? 22.977 18.942 -4.632 1.00 86.75 414 PHE A C 1
ATOM 3267 O O . PHE A 1 414 ? 22.964 17.798 -4.175 1.00 86.75 414 PHE A O 1
ATOM 3274 N N . VAL A 1 415 ? 23.870 19.859 -4.263 1.00 83.88 415 VAL A N 1
ATOM 3275 C CA . VAL A 1 415 ? 24.928 19.619 -3.274 1.00 83.88 415 VAL A CA 1
ATOM 3276 C C . VAL A 1 415 ? 24.338 19.392 -1.882 1.00 83.88 415 VAL A C 1
ATOM 3278 O O . VAL A 1 415 ? 24.835 18.575 -1.113 1.00 83.88 415 VAL A O 1
ATOM 3281 N N . THR A 1 416 ? 23.282 20.133 -1.534 1.00 82.50 416 THR A N 1
ATOM 3282 C CA . THR A 1 416 ? 22.698 20.141 -0.191 1.00 82.50 416 THR A CA 1
ATOM 3283 C C . THR A 1 416 ? 21.182 20.010 -0.238 1.00 82.50 416 THR A C 1
ATOM 3285 O O . THR A 1 416 ? 20.523 20.472 -1.173 1.00 82.50 416 THR A O 1
ATOM 3288 N N . LYS A 1 417 ? 20.624 19.447 0.839 1.00 83.50 417 LYS A N 1
ATOM 3289 C CA . LYS A 1 417 ? 19.178 19.358 1.081 1.00 83.50 417 LYS A CA 1
ATOM 3290 C C . LYS A 1 417 ? 18.486 20.721 0.982 1.00 83.50 417 LYS A C 1
ATOM 3292 O O . LYS A 1 417 ? 17.426 20.828 0.379 1.00 83.50 417 LYS A O 1
ATOM 3297 N N . GLN A 1 418 ? 19.114 21.769 1.516 1.00 85.06 418 GLN A N 1
ATOM 3298 C CA . GLN A 1 418 ? 18.550 23.119 1.522 1.00 85.06 418 GLN A CA 1
ATOM 3299 C C . GLN A 1 418 ? 18.453 23.725 0.117 1.00 85.06 418 GLN A C 1
ATOM 3301 O O . GLN A 1 418 ? 17.438 24.331 -0.216 1.00 85.06 418 GLN A O 1
ATOM 3306 N N . ARG A 1 419 ? 19.466 23.525 -0.742 1.00 87.44 419 ARG A N 1
ATOM 3307 C CA . ARG A 1 419 ? 19.399 23.988 -2.139 1.00 87.44 419 ARG A CA 1
ATOM 3308 C C . ARG A 1 419 ? 18.307 23.258 -2.918 1.00 87.44 419 ARG A C 1
ATOM 3310 O O . ARG A 1 419 ? 17.555 23.905 -3.640 1.00 87.44 419 ARG A O 1
ATOM 3317 N N . LEU A 1 420 ? 18.174 21.949 -2.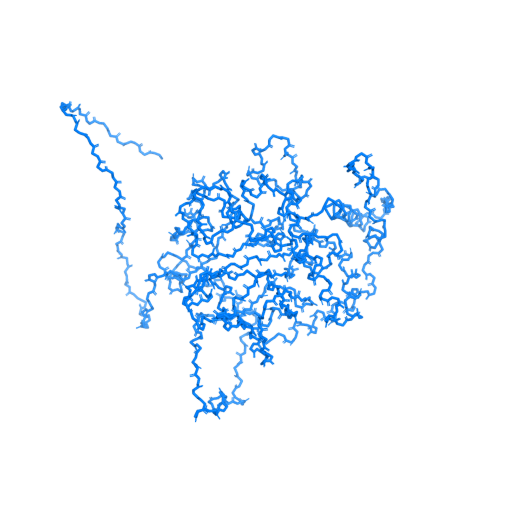710 1.00 85.56 420 LEU A N 1
ATOM 3318 C CA . LEU A 1 420 ? 17.084 21.178 -3.301 1.00 85.56 420 LEU A CA 1
ATOM 3319 C C . LEU A 1 420 ? 15.706 21.672 -2.824 1.00 85.56 420 LEU A C 1
ATOM 3321 O O . LEU A 1 420 ? 14.787 21.805 -3.628 1.00 85.56 420 LEU A O 1
ATOM 3325 N N . GLN A 1 421 ? 15.564 21.978 -1.533 1.00 85.62 421 GLN A N 1
ATOM 3326 C CA . GLN A 1 421 ? 14.314 22.492 -0.972 1.00 85.62 421 GLN A CA 1
ATOM 3327 C C . GLN A 1 421 ? 13.944 23.861 -1.541 1.00 85.62 421 GLN A C 1
ATOM 3329 O O . GLN A 1 421 ? 12.791 24.087 -1.902 1.00 85.62 421 GLN A O 1
ATOM 3334 N N . ASN A 1 422 ? 14.919 24.761 -1.677 1.00 86.75 422 ASN A N 1
ATOM 3335 C CA . ASN A 1 422 ? 14.705 26.055 -2.321 1.00 86.75 422 ASN A CA 1
ATOM 3336 C C . ASN A 1 422 ? 14.270 25.882 -3.778 1.00 86.75 422 ASN A C 1
ATOM 3338 O O . ASN A 1 422 ? 13.316 26.522 -4.211 1.00 86.75 422 ASN A O 1
ATOM 3342 N N . HIS A 1 423 ? 14.918 24.976 -4.510 1.00 89.25 423 HIS A N 1
ATOM 3343 C CA . HIS A 1 423 ? 14.534 24.661 -5.877 1.00 89.25 423 HIS A CA 1
ATOM 3344 C C . HIS A 1 423 ? 13.094 24.135 -5.970 1.00 89.25 423 HIS A C 1
ATOM 3346 O O . HIS A 1 423 ? 12.318 24.652 -6.770 1.00 89.25 423 HIS A O 1
ATOM 3352 N N . HIS A 1 424 ? 12.694 23.171 -5.132 1.00 84.88 424 HIS A N 1
ATOM 3353 C CA . HIS A 1 424 ? 11.311 22.681 -5.132 1.00 84.88 424 HIS A CA 1
ATOM 3354 C C . HIS A 1 424 ? 10.313 23.796 -4.821 1.00 84.88 424 HIS A C 1
ATOM 3356 O O . HIS A 1 424 ? 9.326 23.951 -5.540 1.00 84.88 424 HIS A O 1
ATOM 3362 N N . ASN A 1 425 ? 10.611 24.623 -3.816 1.00 84.38 425 ASN A N 1
ATOM 3363 C CA . ASN A 1 425 ? 9.765 25.750 -3.438 1.00 84.38 425 ASN A CA 1
ATOM 3364 C C . ASN A 1 425 ? 9.532 26.742 -4.590 1.00 84.38 425 ASN A C 1
ATOM 3366 O O . ASN A 1 425 ? 8.453 27.327 -4.666 1.00 84.38 425 ASN A O 1
ATOM 3370 N N . LEU A 1 426 ? 10.525 26.927 -5.464 1.00 84.56 426 LEU A N 1
ATOM 3371 C CA . LEU A 1 426 ? 10.460 27.848 -6.600 1.00 84.56 426 LEU A CA 1
ATOM 3372 C C . LEU A 1 426 ? 9.840 27.206 -7.848 1.00 84.56 426 LEU A C 1
ATOM 3374 O O . LEU A 1 426 ? 9.005 27.825 -8.498 1.00 84.56 426 LEU A O 1
ATOM 3378 N N . ALA A 1 427 ? 10.234 25.976 -8.182 1.00 81.19 427 ALA A N 1
ATOM 3379 C CA . ALA A 1 427 ? 9.920 25.353 -9.470 1.00 81.19 427 ALA A CA 1
ATOM 3380 C C . ALA A 1 427 ? 8.753 24.354 -9.424 1.00 81.19 427 ALA A C 1
ATOM 3382 O O . ALA A 1 427 ? 8.138 24.071 -10.451 1.00 81.19 427 ALA A O 1
ATOM 3383 N N . HIS A 1 428 ? 8.455 23.779 -8.256 1.00 80.44 428 HIS A N 1
ATOM 3384 C CA . HIS A 1 428 ? 7.594 22.595 -8.148 1.00 80.44 428 HIS A CA 1
ATOM 3385 C C . HIS A 1 428 ? 6.486 22.707 -7.105 1.00 80.44 428 HIS A C 1
ATOM 3387 O O . HIS A 1 428 ? 5.524 21.949 -7.175 1.00 80.44 428 HIS A O 1
ATOM 3393 N N . LYS A 1 429 ? 6.561 23.667 -6.182 1.00 79.56 429 LYS A N 1
ATOM 3394 C CA . LYS A 1 429 ? 5.645 23.837 -5.041 1.00 79.56 429 LYS A CA 1
ATOM 3395 C C . LYS A 1 429 ? 4.157 23.858 -5.396 1.00 79.56 429 LYS A C 1
ATOM 3397 O O . LYS A 1 429 ? 3.330 23.421 -4.602 1.00 79.56 429 LYS A O 1
ATOM 3402 N N . SER A 1 430 ? 3.813 24.396 -6.564 1.00 68.44 430 SER A N 1
ATOM 3403 C CA . SER A 1 430 ? 2.436 24.469 -7.067 1.00 68.44 430 SER A CA 1
ATOM 3404 C C . SER A 1 430 ? 1.948 23.168 -7.713 1.00 68.44 430 SER A C 1
ATOM 3406 O O . SER A 1 430 ? 0.747 22.999 -7.896 1.00 68.44 430 SER A O 1
ATOM 3408 N N . THR A 1 431 ? 2.863 22.264 -8.072 1.00 68.00 431 THR A N 1
ATOM 3409 C CA . THR A 1 431 ? 2.592 21.073 -8.897 1.00 68.00 431 THR A CA 1
ATOM 3410 C C . THR A 1 431 ? 2.843 19.765 -8.150 1.00 68.00 431 THR A C 1
ATOM 3412 O O . THR A 1 431 ? 2.176 18.770 -8.424 1.00 68.00 431 THR A O 1
ATOM 3415 N N . PHE A 1 432 ? 3.761 19.765 -7.183 1.00 70.50 432 PHE A N 1
ATOM 3416 C CA . PHE A 1 432 ? 4.163 18.597 -6.411 1.00 70.50 432 PHE A CA 1
ATOM 3417 C C . PHE A 1 432 ? 4.274 18.928 -4.927 1.00 70.50 432 PHE A C 1
ATOM 3419 O O . PHE A 1 432 ? 4.745 19.995 -4.529 1.00 70.50 432 PHE A O 1
ATOM 3426 N N . GLU A 1 433 ? 3.912 17.961 -4.091 1.00 71.62 433 GLU A N 1
ATOM 3427 C CA . GLU A 1 433 ? 4.236 18.011 -2.671 1.00 71.62 433 GLU A CA 1
ATOM 3428 C C . GLU A 1 433 ? 5.751 17.862 -2.433 1.00 71.62 433 GLU A C 1
ATOM 3430 O O . GLU A 1 433 ? 6.444 17.152 -3.163 1.00 71.62 433 GLU A O 1
ATOM 3435 N N . TRP A 1 434 ? 6.280 18.561 -1.422 1.00 72.06 434 TRP A N 1
ATOM 3436 C CA . TRP A 1 434 ? 7.688 18.468 -1.043 1.00 72.06 434 TRP A CA 1
ATOM 3437 C C . TRP A 1 434 ? 8.000 17.121 -0.392 1.00 72.06 434 TRP A C 1
ATOM 3439 O O . TRP A 1 434 ? 7.384 16.736 0.601 1.00 72.06 434 TRP A O 1
ATOM 3449 N N . GLN A 1 435 ? 9.016 16.449 -0.927 1.00 65.94 435 GLN A N 1
ATOM 3450 C CA . GLN A 1 435 ? 9.616 15.245 -0.365 1.00 65.94 435 GLN A CA 1
ATOM 3451 C C . GLN A 1 435 ? 11.141 15.408 -0.425 1.00 65.94 435 GLN A C 1
ATOM 3453 O O . GLN A 1 435 ? 11.690 15.712 -1.481 1.00 65.94 435 GLN A O 1
ATOM 3458 N N . MET A 1 436 ? 11.821 15.235 0.710 1.00 74.00 436 MET A N 1
ATOM 3459 C CA . MET A 1 436 ? 13.279 15.243 0.821 1.00 74.00 436 MET A CA 1
ATOM 3460 C C . MET A 1 436 ? 13.942 13.887 0.471 1.00 74.00 436 MET A C 1
ATOM 3462 O O . MET A 1 436 ? 14.027 12.996 1.322 1.00 74.00 436 MET A O 1
ATOM 3466 N N . PRO A 1 437 ? 14.505 13.731 -0.737 1.00 67.50 437 PRO A N 1
ATOM 3467 C CA . PRO A 1 437 ? 15.109 12.485 -1.196 1.00 67.50 437 PRO A CA 1
ATOM 3468 C C . PRO A 1 437 ? 16.340 12.087 -0.371 1.00 67.50 437 PRO A C 1
ATOM 3470 O O . PRO A 1 437 ? 17.064 12.929 0.171 1.00 67.50 437 PRO A O 1
ATOM 3473 N N . GLN A 1 438 ? 16.601 10.778 -0.333 1.00 66.88 438 GLN A N 1
ATOM 3474 C CA . GLN A 1 438 ? 17.867 10.233 0.157 1.00 66.88 438 GLN A CA 1
ATOM 3475 C C . GLN A 1 438 ? 19.001 10.520 -0.842 1.00 66.88 438 GLN A C 1
ATOM 3477 O O . GLN A 1 438 ? 18.733 10.654 -2.041 1.00 66.88 438 GLN A O 1
ATOM 3482 N N . PRO A 1 439 ? 20.261 10.591 -0.376 1.00 65.94 439 PRO A N 1
ATOM 3483 C CA . PRO A 1 439 ? 21.415 10.639 -1.260 1.00 65.94 439 PRO A CA 1
ATOM 3484 C C . PRO A 1 439 ? 21.406 9.490 -2.275 1.00 65.94 439 PRO A C 1
ATOM 3486 O O . PRO A 1 439 ? 21.053 8.357 -1.949 1.00 65.94 439 PRO A O 1
ATOM 3489 N N . SER A 1 440 ? 21.817 9.770 -3.507 1.00 63.97 440 SER A N 1
ATOM 3490 C CA . SER A 1 440 ? 21.997 8.765 -4.553 1.00 63.97 440 SER A CA 1
ATOM 3491 C C . SER A 1 440 ? 23.229 9.080 -5.388 1.00 63.97 440 SER A C 1
ATOM 3493 O O . SER A 1 440 ? 23.571 10.249 -5.564 1.00 63.97 440 SER A O 1
ATOM 3495 N N . VAL A 1 441 ? 23.885 8.039 -5.906 1.00 65.12 441 VAL A N 1
ATOM 3496 C CA . VAL A 1 441 ? 25.159 8.160 -6.629 1.00 65.12 441 VAL A CA 1
ATOM 3497 C C . VAL A 1 441 ? 25.008 9.088 -7.829 1.00 65.12 441 VAL A C 1
ATOM 3499 O O . VAL A 1 441 ? 24.118 8.887 -8.652 1.00 65.12 441 VAL A O 1
ATOM 3502 N N . ASP A 1 442 ? 25.824 10.133 -7.874 1.00 67.38 442 ASP A N 1
ATOM 3503 C CA . ASP A 1 442 ? 25.973 11.078 -8.979 1.00 67.38 442 ASP A CA 1
ATOM 3504 C C . ASP A 1 442 ? 26.509 10.359 -10.222 1.00 67.38 442 ASP A C 1
ATOM 3506 O O . ASP A 1 442 ? 27.532 9.685 -10.110 1.00 67.38 442 ASP A O 1
ATOM 3510 N N . PRO A 1 443 ? 25.849 10.464 -11.394 1.00 66.69 443 PRO A N 1
ATOM 3511 C CA . PRO A 1 443 ? 26.334 9.851 -12.630 1.00 66.69 443 PRO A CA 1
ATOM 3512 C C . PRO A 1 443 ? 27.775 10.241 -12.984 1.00 66.69 443 PRO A C 1
ATOM 3514 O O . PRO A 1 443 ? 28.483 9.453 -13.601 1.00 66.69 443 PRO A O 1
ATOM 3517 N N . ALA A 1 444 ? 28.224 11.428 -12.563 1.00 69.06 444 ALA A N 1
ATOM 3518 C CA . ALA A 1 444 ? 29.592 11.899 -12.769 1.00 69.06 444 ALA A CA 1
ATOM 3519 C C . ALA A 1 444 ? 30.593 11.402 -11.702 1.00 69.06 444 ALA A C 1
ATOM 3521 O O . ALA A 1 444 ? 31.760 11.793 -11.714 1.00 69.06 444 ALA A O 1
ATOM 3522 N N . HIS A 1 445 ? 30.163 10.582 -10.738 1.00 65.12 445 HIS A N 1
ATOM 3523 C CA . HIS A 1 445 ? 31.025 10.106 -9.661 1.00 65.12 445 HIS A CA 1
ATOM 3524 C C . HIS A 1 445 ? 31.948 8.978 -10.134 1.00 65.12 445 HIS A C 1
ATOM 3526 O O . HIS A 1 445 ? 31.506 7.859 -10.391 1.00 65.12 445 HIS A O 1
ATOM 3532 N N . GLN A 1 446 ? 33.247 9.265 -10.174 1.00 55.91 446 GLN A N 1
ATOM 3533 C CA . GLN A 1 446 ? 34.304 8.261 -10.269 1.00 55.91 446 GLN A CA 1
ATOM 3534 C C . GLN A 1 446 ? 34.938 8.078 -8.885 1.00 55.91 446 GLN A C 1
ATOM 3536 O O . GLN A 1 446 ? 35.222 9.056 -8.190 1.00 55.91 446 GLN A O 1
ATOM 3541 N N . GLU A 1 447 ? 35.120 6.831 -8.455 1.00 49.31 447 GLU A N 1
ATOM 3542 C CA . GLU A 1 447 ? 35.745 6.537 -7.164 1.00 49.31 447 GLU A CA 1
ATOM 3543 C C . GLU A 1 447 ? 37.263 6.668 -7.273 1.00 49.31 447 GLU A C 1
ATOM 3545 O O . GLU A 1 447 ? 37.900 5.939 -8.029 1.00 49.31 447 GLU A O 1
ATOM 3550 N N . GLY A 1 448 ? 37.846 7.587 -6.502 1.00 42.56 448 GLY A N 1
ATOM 3551 C CA . GLY A 1 448 ? 39.289 7.628 -6.294 1.00 42.56 448 GLY A CA 1
ATOM 3552 C C . GLY A 1 448 ? 39.719 6.509 -5.344 1.00 42.56 448 GLY A C 1
ATOM 3553 O O . GLY A 1 448 ? 39.278 6.475 -4.192 1.00 42.56 448 GLY A O 1
ATOM 3554 N N . ASN A 1 449 ? 40.587 5.614 -5.816 1.00 32.50 449 ASN A N 1
ATOM 3555 C CA . ASN A 1 449 ? 41.364 4.711 -4.969 1.00 32.50 449 ASN A CA 1
ATOM 3556 C C . ASN A 1 449 ? 42.444 5.538 -4.258 1.00 32.50 449 ASN A C 1
ATOM 3558 O O . ASN A 1 449 ? 43.544 5.693 -4.776 1.00 32.50 449 ASN A O 1
ATOM 3562 N N . GLY A 1 450 ? 42.111 6.127 -3.112 1.00 32.97 450 GLY A N 1
ATOM 3563 C CA . GLY A 1 450 ? 43.061 6.876 -2.294 1.00 32.97 450 GLY A CA 1
ATOM 3564 C C . GLY A 1 450 ? 42.801 6.645 -0.813 1.00 32.97 450 GLY A C 1
ATOM 3565 O O . GLY A 1 450 ? 41.720 6.975 -0.303 1.00 32.97 450 GLY A O 1
ATOM 3566 N N . GLU A 1 451 ? 43.788 6.051 -0.142 1.00 32.47 451 GLU A N 1
ATOM 3567 C CA . GLU A 1 451 ? 43.969 6.160 1.306 1.00 32.47 451 GLU A CA 1
ATOM 3568 C C . GLU A 1 451 ? 44.020 7.648 1.683 1.00 32.47 451 GLU A C 1
ATOM 3570 O O . GLU A 1 451 ? 44.503 8.481 0.919 1.00 32.47 451 GLU A O 1
ATOM 3575 N N . PHE A 1 452 ? 43.396 8.000 2.804 1.00 34.69 452 PHE A N 1
ATOM 3576 C CA . PHE A 1 452 ? 43.268 9.389 3.228 1.00 34.69 452 PHE A CA 1
ATOM 3577 C C . PHE A 1 452 ? 44.454 9.737 4.124 1.00 34.69 452 PHE A C 1
ATOM 3579 O O . PHE A 1 452 ? 44.524 9.213 5.234 1.00 34.69 452 PHE A O 1
ATOM 3586 N N . ASP A 1 453 ? 45.317 10.640 3.663 1.00 28.19 453 ASP A N 1
ATOM 3587 C CA . ASP A 1 453 ? 46.128 11.468 4.551 1.00 28.19 453 ASP A CA 1
ATOM 3588 C C . ASP A 1 453 ? 45.265 12.660 4.985 1.00 28.19 453 ASP A C 1
ATOM 3590 O O . ASP A 1 453 ? 44.773 13.445 4.168 1.00 28.19 453 ASP A O 1
ATOM 3594 N N . GLU A 1 454 ? 45.005 12.749 6.290 1.00 36.44 454 GLU A N 1
ATOM 3595 C CA . GLU A 1 454 ? 44.329 13.883 6.916 1.00 36.44 454 GLU A CA 1
ATOM 3596 C C . GLU A 1 454 ? 45.260 15.097 6.924 1.00 36.44 454 GLU A C 1
ATOM 3598 O O . GLU A 1 454 ? 45.826 15.392 7.961 1.00 36.44 454 GLU A O 1
ATOM 3603 N N . GLU A 1 455 ? 45.432 15.805 5.804 1.00 32.34 455 GLU A N 1
ATOM 3604 C CA . GLU A 1 455 ? 45.892 17.205 5.795 1.00 32.34 455 GLU A CA 1
ATOM 3605 C C . GLU A 1 455 ? 45.913 17.775 4.368 1.00 32.34 455 GLU A C 1
ATOM 3607 O O . GLU A 1 455 ? 46.691 1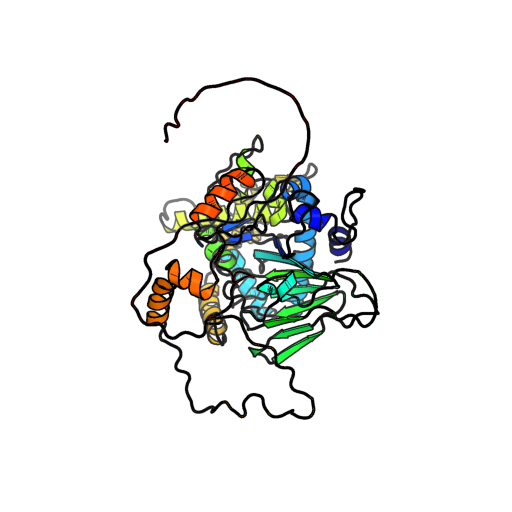7.350 3.522 1.00 32.34 455 GLU A O 1
ATOM 3612 N N . GLY A 1 456 ? 45.076 18.785 4.106 1.00 29.16 456 GLY A N 1
ATOM 3613 C CA . GLY A 1 456 ? 45.198 19.624 2.910 1.00 29.16 456 GLY A CA 1
ATOM 3614 C C . GLY A 1 456 ? 43.913 19.779 2.103 1.00 29.16 456 GLY A C 1
ATOM 3615 O O . GLY A 1 456 ? 43.461 18.853 1.447 1.00 29.16 456 GLY A O 1
ATOM 3616 N N . GLU A 1 457 ? 43.357 20.989 2.179 1.00 28.31 457 GLU A N 1
ATOM 3617 C CA . GLU A 1 457 ? 42.666 21.751 1.118 1.00 28.31 457 GLU A CA 1
ATOM 3618 C C . GLU A 1 457 ? 41.435 22.486 1.662 1.00 28.31 457 GLU A C 1
ATOM 3620 O O . GLU A 1 457 ? 40.268 22.137 1.475 1.00 28.31 457 GLU A O 1
ATOM 3625 N N . LYS A 1 458 ? 41.741 23.591 2.349 1.00 33.09 458 LYS A N 1
ATOM 3626 C CA . LYS A 1 458 ? 41.019 24.840 2.123 1.00 33.09 458 LYS A CA 1
ATOM 3627 C C . LYS A 1 458 ? 41.523 25.379 0.786 1.00 33.09 458 LYS A C 1
ATOM 3629 O O . LYS A 1 458 ? 42.710 25.650 0.719 1.00 33.09 458 LYS A O 1
ATOM 3634 N N . GLU A 1 459 ? 40.650 25.518 -0.210 1.00 26.45 459 GLU A N 1
ATOM 3635 C CA . GLU A 1 459 ? 40.612 26.591 -1.227 1.00 26.45 459 GLU A CA 1
ATOM 3636 C C . GLU A 1 459 ? 39.749 26.169 -2.432 1.00 26.45 459 GLU A C 1
ATOM 3638 O O . GLU A 1 459 ? 39.725 25.004 -2.814 1.00 26.45 459 GLU A O 1
ATOM 3643 N N . GLY A 1 460 ? 39.010 27.122 -3.013 1.00 25.95 460 GLY A N 1
ATOM 3644 C CA . GLY A 1 460 ? 38.403 26.979 -4.344 1.00 25.95 460 GLY A CA 1
ATOM 3645 C C . GLY A 1 460 ? 36.890 26.738 -4.411 1.00 25.95 460 GLY A C 1
ATOM 3646 O O . GLY A 1 460 ? 36.437 25.712 -4.915 1.00 25.95 460 GLY A O 1
ATOM 3647 N N . GLU A 1 461 ? 36.080 27.710 -3.978 1.00 31.69 461 GLU A N 1
ATOM 3648 C CA . GLU A 1 461 ? 34.796 27.961 -4.648 1.00 31.69 461 GLU A CA 1
ATOM 3649 C C . GLU A 1 461 ? 35.092 28.659 -5.986 1.00 31.69 461 GLU A C 1
ATOM 3651 O O . GLU A 1 461 ? 35.639 29.751 -5.940 1.00 31.69 461 GLU A O 1
ATOM 3656 N N . GLU A 1 462 ? 34.729 28.074 -7.138 1.00 27.95 462 GLU A N 1
ATOM 3657 C CA . GLU A 1 462 ? 34.145 28.797 -8.290 1.00 27.95 462 GLU A CA 1
ATOM 3658 C C . GLU A 1 462 ? 33.725 27.875 -9.464 1.00 27.95 462 GLU A C 1
ATOM 3660 O O . GLU A 1 462 ? 34.518 27.116 -10.004 1.00 27.95 462 GLU A O 1
ATOM 3665 N N . GLN A 1 463 ? 32.439 28.016 -9.824 1.00 26.62 463 GLN A N 1
ATOM 3666 C CA . GLN A 1 463 ? 31.824 28.101 -11.166 1.00 26.62 463 GLN A CA 1
ATOM 3667 C C . GLN A 1 463 ? 31.844 26.957 -12.215 1.00 26.62 463 GLN A C 1
ATOM 3669 O O . GLN A 1 463 ? 32.740 26.129 -12.302 1.00 26.62 463 GLN A O 1
ATOM 3674 N N . LEU A 1 464 ? 30.801 27.059 -13.067 1.00 25.92 464 LEU A N 1
ATOM 3675 C CA . LEU A 1 464 ? 30.453 26.381 -14.335 1.00 25.92 464 LEU A CA 1
ATOM 3676 C C . LEU A 1 464 ? 29.566 25.117 -14.206 1.00 25.92 464 LEU A C 1
ATOM 3678 O O . LEU A 1 464 ? 29.825 24.244 -13.387 1.00 25.92 464 LEU A O 1
ATOM 3682 N N . ALA A 1 465 ? 28.459 24.956 -14.946 1.00 26.70 465 ALA A N 1
ATOM 3683 C CA . ALA A 1 465 ? 28.083 25.548 -16.231 1.00 26.70 465 ALA A CA 1
ATOM 3684 C C . ALA A 1 465 ? 26.585 25.918 -16.319 1.00 26.70 465 ALA A C 1
ATOM 3686 O O . ALA A 1 465 ? 25.711 25.137 -15.938 1.00 26.70 465 ALA A O 1
ATOM 3687 N N . GLU A 1 466 ? 26.319 27.094 -16.883 1.00 28.42 466 GLU A N 1
ATOM 3688 C CA . GLU A 1 466 ? 25.038 27.510 -17.448 1.00 28.42 466 GLU A CA 1
ATOM 3689 C C . GLU A 1 466 ? 25.348 27.968 -18.880 1.00 28.42 466 GLU A C 1
ATOM 3691 O O . GLU A 1 466 ? 26.058 28.946 -19.073 1.00 28.42 466 GLU A O 1
ATOM 3696 N N . GLU A 1 467 ? 24.907 27.198 -19.870 1.00 27.78 467 GLU A N 1
ATOM 3697 C CA . GLU A 1 467 ? 24.913 27.515 -21.305 1.00 27.78 467 GLU A CA 1
ATOM 3698 C C . GLU A 1 467 ? 23.975 26.469 -21.936 1.00 27.78 467 GLU A C 1
ATOM 3700 O O . GLU A 1 467 ? 24.052 25.293 -21.588 1.00 27.78 467 GLU A O 1
ATOM 3705 N N . THR A 1 468 ? 22.986 26.741 -22.781 1.00 27.39 468 THR A N 1
ATOM 3706 C CA . THR A 1 468 ? 22.668 27.789 -23.768 1.00 27.39 468 THR A CA 1
ATOM 3707 C C . THR A 1 468 ? 21.133 27.741 -23.969 1.00 27.39 468 THR A C 1
ATOM 3709 O O . THR A 1 468 ? 20.492 26.765 -23.582 1.00 27.39 468 THR A O 1
ATOM 3712 N N . GLY A 1 469 ? 20.412 28.695 -24.551 1.00 23.11 469 GLY A N 1
ATOM 3713 C CA . GLY A 1 469 ? 20.714 29.930 -25.266 1.00 23.11 469 GLY A CA 1
ATOM 3714 C C . GLY A 1 469 ? 19.389 30.476 -25.830 1.00 23.11 469 GLY A C 1
ATOM 3715 O O . GLY A 1 469 ? 18.376 29.781 -25.761 1.00 23.11 469 GLY A O 1
ATOM 3716 N N . LEU A 1 470 ? 19.399 31.696 -26.364 1.00 26.11 470 LEU A N 1
ATOM 3717 C CA . LEU A 1 470 ? 18.477 32.192 -27.396 1.00 26.11 470 LEU A CA 1
ATOM 3718 C C . LEU A 1 470 ? 19.110 33.453 -28.014 1.00 26.11 470 LEU A C 1
ATOM 3720 O O . LEU A 1 470 ? 19.230 34.483 -27.356 1.00 26.11 470 LEU A O 1
ATOM 3724 N N . SER A 1 471 ? 19.558 33.297 -29.257 1.00 26.66 471 SER A N 1
ATOM 3725 C CA . SER A 1 471 ? 19.666 34.312 -30.315 1.00 26.66 471 SER A CA 1
ATOM 3726 C C . SER A 1 471 ? 18.246 34.800 -30.672 1.00 26.66 471 SER A C 1
ATOM 3728 O O . SER A 1 471 ? 17.295 34.054 -30.441 1.00 26.66 471 SER A O 1
ATOM 3730 N N . ASP A 1 472 ? 17.924 35.966 -31.219 1.00 25.28 472 ASP A N 1
ATOM 3731 C CA . ASP A 1 472 ? 18.579 37.180 -31.715 1.00 25.28 472 ASP A CA 1
ATOM 3732 C C . ASP A 1 472 ? 17.525 38.299 -31.544 1.00 25.28 472 ASP A C 1
ATOM 3734 O O . ASP A 1 472 ? 16.334 37.993 -31.496 1.00 25.28 472 ASP A O 1
ATOM 3738 N N . GLU A 1 473 ? 17.936 39.567 -31.476 1.00 27.61 473 GLU A N 1
ATOM 3739 C CA . GLU A 1 473 ? 17.423 40.651 -32.340 1.00 27.61 473 GLU A CA 1
ATOM 3740 C C . GLU A 1 473 ? 18.058 41.996 -31.940 1.00 27.61 473 GLU A C 1
ATOM 3742 O O . GLU A 1 473 ? 18.155 42.359 -30.767 1.00 27.61 473 GLU A O 1
ATOM 3747 N N . GLU A 1 474 ? 18.554 42.699 -32.957 1.00 27.27 474 GLU A N 1
ATOM 3748 C CA . GLU A 1 474 ? 19.208 44.006 -32.909 1.00 27.27 474 GLU A CA 1
ATOM 3749 C C . GLU A 1 474 ? 18.248 45.131 -32.487 1.00 27.27 474 GLU A C 1
ATOM 3751 O O . GLU A 1 474 ? 17.129 45.188 -32.986 1.00 27.27 474 GLU A O 1
ATOM 3756 N N . SER A 1 475 ? 18.733 46.102 -31.700 1.00 25.25 475 SER A N 1
ATOM 3757 C CA . SER A 1 475 ? 18.538 47.540 -31.985 1.00 25.25 475 SER A CA 1
ATOM 3758 C C . SER A 1 475 ? 19.295 48.445 -30.994 1.00 25.25 475 SER A C 1
ATOM 3760 O O . SER A 1 475 ? 19.015 48.436 -29.798 1.00 25.25 475 SER A O 1
ATOM 3762 N N . SER A 1 476 ? 20.247 49.205 -31.545 1.00 26.30 476 SER A N 1
ATOM 3763 C CA . SER A 1 476 ? 20.637 50.608 -31.280 1.00 26.30 476 SER A CA 1
ATOM 3764 C C . SER A 1 476 ? 20.533 51.254 -29.876 1.00 26.30 476 SER A C 1
ATOM 3766 O O . SER A 1 476 ? 19.443 51.477 -29.361 1.00 26.30 476 SER A O 1
ATOM 3768 N N . GLU A 1 477 ? 21.706 51.739 -29.440 1.00 26.50 477 GLU A N 1
ATOM 3769 C CA . GLU A 1 477 ? 22.020 53.098 -28.934 1.00 26.50 477 GLU A CA 1
ATOM 3770 C C . GLU A 1 477 ? 21.713 53.564 -27.482 1.00 26.50 477 GLU A C 1
ATOM 3772 O O . GLU A 1 477 ? 20.620 53.434 -26.947 1.00 26.50 477 GLU A O 1
ATOM 3777 N N . GLU A 1 478 ? 22.765 54.210 -26.940 1.00 27.08 478 GLU A N 1
ATOM 3778 C CA . GLU A 1 478 ? 22.861 55.277 -25.917 1.00 27.08 478 GLU A CA 1
ATOM 3779 C C . GLU A 1 478 ? 22.991 54.983 -24.392 1.00 27.08 478 GLU A C 1
ATOM 3781 O O . GLU A 1 478 ? 22.055 54.677 -23.662 1.00 27.08 478 GLU A O 1
ATOM 3786 N N . GLU A 1 479 ? 24.247 55.145 -23.935 1.00 26.09 479 GLU A N 1
ATOM 3787 C CA . GLU A 1 479 ? 24.776 55.886 -22.766 1.00 26.09 479 GLU A CA 1
ATOM 3788 C C . GLU A 1 479 ? 24.051 55.934 -21.389 1.00 26.09 479 GLU A C 1
ATOM 3790 O O . GLU A 1 479 ? 23.212 56.786 -21.132 1.00 26.09 479 GLU A O 1
ATOM 3795 N N . GLY A 1 480 ? 24.591 55.157 -20.426 1.00 22.64 480 GLY A N 1
ATOM 3796 C CA . GLY A 1 480 ? 24.937 55.539 -19.027 1.00 22.64 480 GLY A CA 1
ATOM 3797 C C . GLY A 1 480 ? 23.845 55.941 -17.996 1.00 22.64 480 GLY A C 1
ATOM 3798 O O . GLY A 1 480 ? 22.700 56.192 -18.337 1.00 22.64 480 GLY A O 1
ATOM 3799 N N . PRO A 1 481 ? 24.172 56.102 -16.686 1.00 31.17 481 PRO A N 1
ATOM 3800 C CA . PRO A 1 481 ? 25.173 55.416 -15.866 1.00 31.17 481 PRO A CA 1
ATOM 3801 C C . PRO A 1 481 ? 24.596 54.782 -14.565 1.00 31.17 481 PRO A C 1
ATOM 3803 O O . PRO A 1 481 ? 23.652 55.264 -13.949 1.00 31.17 481 PRO A O 1
ATOM 3806 N N . VAL A 1 482 ? 25.262 53.713 -14.110 1.00 29.39 482 VAL A N 1
ATOM 3807 C CA . VAL A 1 482 ? 25.597 53.358 -12.709 1.00 29.39 482 VAL A CA 1
ATOM 3808 C C . VAL A 1 482 ? 24.576 53.688 -11.600 1.00 29.39 482 VAL A C 1
ATOM 3810 O O . VAL A 1 482 ? 24.539 54.814 -11.127 1.00 29.39 482 VAL A O 1
ATOM 3813 N N . PHE A 1 483 ? 23.966 52.666 -10.974 1.00 26.23 483 PHE A N 1
ATOM 3814 C CA . PHE A 1 483 ? 23.766 52.677 -9.513 1.00 26.23 483 PHE A CA 1
ATOM 3815 C C . PHE A 1 483 ? 23.808 51.280 -8.869 1.00 26.23 483 PHE A C 1
ATOM 3817 O O . PHE A 1 483 ? 23.350 50.271 -9.397 1.00 26.23 483 PHE A O 1
ATOM 3824 N N . LYS A 1 484 ? 24.449 51.261 -7.700 1.00 27.05 484 LYS A N 1
ATOM 3825 C CA . LYS A 1 484 ? 24.957 50.122 -6.929 1.00 27.05 484 LYS A CA 1
ATOM 3826 C C . LYS A 1 484 ? 23.867 49.202 -6.360 1.00 27.05 484 LYS A C 1
ATOM 3828 O O . LYS A 1 484 ? 22.902 49.657 -5.754 1.00 27.05 484 LYS A O 1
ATOM 3833 N N . LYS A 1 485 ? 24.143 47.892 -6.409 1.00 26.41 485 LYS A N 1
ATOM 3834 C CA . LYS A 1 485 ? 23.503 46.839 -5.601 1.00 26.41 485 LYS A CA 1
ATOM 3835 C C . LYS A 1 485 ? 23.518 47.198 -4.105 1.00 26.41 485 LYS A C 1
ATOM 3837 O O . LYS A 1 485 ? 24.585 47.421 -3.533 1.00 26.41 485 LYS A O 1
ATOM 3842 N N . ARG A 1 486 ? 22.361 47.120 -3.441 1.00 27.27 486 ARG A N 1
ATOM 3843 C CA . ARG A 1 486 ? 22.259 46.877 -1.992 1.00 27.27 486 ARG A CA 1
ATOM 3844 C C . ARG A 1 486 ? 21.635 45.499 -1.777 1.00 27.27 486 ARG A C 1
ATOM 3846 O O . ARG A 1 486 ? 20.508 45.257 -2.187 1.00 27.27 486 ARG A O 1
ATOM 3853 N N . LYS A 1 487 ? 22.412 44.604 -1.161 1.00 28.62 487 LYS A N 1
ATOM 3854 C CA . LYS A 1 487 ? 21.985 43.282 -0.687 1.00 28.62 487 LYS A CA 1
ATOM 3855 C C . LYS A 1 487 ? 20.944 43.421 0.431 1.00 28.62 487 LYS A C 1
ATOM 3857 O O . LYS A 1 487 ? 21.165 44.200 1.360 1.00 28.62 487 LYS A O 1
ATOM 3862 N N . ARG A 1 488 ? 19.919 42.573 0.399 1.00 30.78 488 ARG A N 1
ATOM 3863 C CA . ARG A 1 488 ? 19.442 41.829 1.568 1.00 30.78 488 ARG A CA 1
ATOM 3864 C C . ARG A 1 488 ? 19.047 40.430 1.137 1.00 30.78 488 ARG A C 1
ATOM 3866 O O . ARG A 1 488 ? 18.429 40.328 0.057 1.00 30.78 488 ARG A O 1
#

Organism: NCBI:txid38488